Protein AF-0000000066373927 (afdb_homodimer)

Organism: Neisseria gonorrhoeae (strain ATCC 700825 / FA 1090) (NCBI:txid242231)

Structure (mmCIF, N/CA/C/O backbone):
data_AF-0000000066373927-model_v1
#
loop_
_entity.id
_entity.type
_entity.pdbx_description
1 polymer 'HTH-type transcriptional regulator MetR'
#
loop_
_atom_site.group_PDB
_atom_site.id
_atom_site.type_symbol
_atom_site.label_atom_id
_atom_site.label_alt_id
_atom_site.label_comp_id
_atom_site.label_asym_id
_atom_site.label_entity_id
_atom_site.label_seq_id
_atom_site.pdbx_PDB_ins_code
_atom_site.Cartn_x
_atom_site.Cartn_y
_atom_site.Cartn_z
_atom_site.occupancy
_atom_site.B_iso_or_equiv
_atom_site.auth_seq_id
_atom_site.auth_comp_id
_atom_site.auth_asym_id
_atom_site.auth_atom_id
_atom_site.pdbx_PDB_model_num
ATOM 1 N N . MET A 1 1 ? 7.141 51.5 -13.117 1 39.31 1 MET A N 1
ATOM 2 C CA . MET A 1 1 ? 5.871 51.531 -12.391 1 39.31 1 MET A CA 1
ATOM 3 C C . MET A 1 1 ? 5.82 50.469 -11.312 1 39.31 1 MET A C 1
ATOM 5 O O . MET A 1 1 ? 6.207 49.312 -11.547 1 39.31 1 MET A O 1
ATOM 9 N N . ASP A 1 2 ? 5.84 50.781 -10.047 1 54.84 2 ASP A N 1
ATOM 10 C CA . ASP A 1 2 ? 5.945 49.906 -8.883 1 54.84 2 ASP A CA 1
ATOM 11 C C . ASP A 1 2 ? 4.785 48.906 -8.836 1 54.84 2 ASP A C 1
ATOM 13 O O . ASP A 1 2 ? 3.629 49.281 -9.016 1 54.84 2 ASP A O 1
ATOM 17 N N . SER A 1 3 ? 4.973 47.719 -9.078 1 68.75 3 SER A N 1
ATOM 18 C CA . SER A 1 3 ? 3.926 46.688 -9.109 1 68.75 3 SER A CA 1
ATOM 19 C C . SER A 1 3 ? 3.133 46.688 -7.805 1 68.75 3 SER A C 1
ATOM 21 O O . SER A 1 3 ? 3.699 46.875 -6.723 1 68.75 3 SER A O 1
ATOM 23 N N . ILE A 1 4 ? 1.844 46.875 -7.926 1 75.94 4 ILE A N 1
ATOM 24 C CA . ILE A 1 4 ? 0.988 46.844 -6.746 1 75.94 4 ILE A CA 1
ATOM 25 C C . ILE A 1 4 ? 0.891 45.438 -6.207 1 75.94 4 ILE A C 1
ATOM 27 O O . ILE A 1 4 ? 0.445 45.219 -5.078 1 75.94 4 ILE A O 1
ATOM 31 N N . ILE A 1 5 ? 1.482 44.531 -6.973 1 82 5 ILE A N 1
ATOM 32 C CA . ILE A 1 5 ? 1.372 43.156 -6.582 1 82 5 ILE A CA 1
ATOM 33 C C . ILE A 1 5 ? 2.371 42.844 -5.465 1 82 5 ILE A C 1
ATOM 35 O O . ILE A 1 5 ? 3.555 43.156 -5.578 1 82 5 ILE A O 1
ATOM 39 N N . GLU A 1 6 ? 1.857 42.375 -4.379 1 84.88 6 GLU A N 1
ATOM 40 C CA . GLU A 1 6 ? 2.658 41.906 -3.254 1 84.88 6 GLU A CA 1
ATOM 41 C C . GLU A 1 6 ? 2.424 40.406 -2.996 1 84.88 6 GLU A C 1
ATOM 43 O O . GLU A 1 6 ? 1.444 39.844 -3.479 1 84.88 6 GLU A O 1
ATOM 48 N N . LEU A 1 7 ? 3.33 39.812 -2.197 1 86.25 7 LEU A N 1
ATOM 49 C CA . LEU A 1 7 ? 3.217 38.406 -1.886 1 86.25 7 LEU A CA 1
ATOM 50 C C . LEU A 1 7 ? 1.889 38.094 -1.199 1 86.25 7 LEU A C 1
ATOM 52 O O . LEU A 1 7 ? 1.301 37.031 -1.414 1 86.25 7 LEU A O 1
ATOM 56 N N . ARG A 1 8 ? 1.405 39.094 -0.496 1 86.94 8 ARG A N 1
ATOM 57 C CA . ARG A 1 8 ? 0.149 38.906 0.222 1 86.94 8 ARG A CA 1
ATOM 58 C C . ARG A 1 8 ? -1.017 38.75 -0.749 1 86.94 8 ARG A C 1
ATOM 60 O O . ARG A 1 8 ? -1.952 37.969 -0.482 1 86.94 8 ARG A O 1
ATOM 67 N N . HIS A 1 9 ? -0.969 39.375 -1.845 1 88.38 9 HIS A N 1
ATOM 68 C CA . HIS A 1 9 ? -2.006 39.25 -2.863 1 88.38 9 HIS A CA 1
ATOM 69 C C . HIS A 1 9 ? -2 37.844 -3.484 1 88.38 9 HIS A C 1
ATOM 71 O O . HIS A 1 9 ? -3.059 37.25 -3.699 1 88.38 9 HIS A O 1
ATOM 77 N N . LEU A 1 10 ? -0.815 37.406 -3.709 1 86.88 10 LEU A N 1
ATOM 78 C CA . LEU A 1 10 ? -0.658 36.094 -4.301 1 86.88 10 LEU A CA 1
ATOM 79 C C . LEU A 1 10 ? -1.12 35 -3.338 1 86.88 10 LEU A C 1
ATOM 81 O O . LEU A 1 10 ? -1.777 34.031 -3.746 1 86.88 10 LEU A O 1
ATOM 85 N N . LYS A 1 11 ? -0.854 35.156 -2.078 1 88.56 11 LYS A N 1
ATOM 86 C CA . LYS A 1 11 ? -1.326 34.219 -1.05 1 88.56 11 LYS A CA 1
ATOM 87 C C . LYS A 1 11 ? -2.852 34.219 -0.98 1 88.56 11 LYS A C 1
ATOM 89 O O . LYS A 1 11 ? -3.461 33.156 -0.802 1 88.56 11 LYS A O 1
ATOM 94 N N . THR A 1 12 ? -3.396 35.375 -1.181 1 90.19 12 THR A N 1
ATOM 95 C CA . THR A 1 12 ? -4.848 35.531 -1.187 1 90.19 12 THR A CA 1
ATOM 96 C C . THR A 1 12 ? -5.461 34.719 -2.332 1 90.19 12 THR A C 1
ATOM 98 O O . THR A 1 12 ? -6.457 34 -2.143 1 90.19 12 THR A O 1
ATOM 101 N N . LEU A 1 13 ? -4.875 34.781 -3.451 1 91 13 LEU A N 1
ATOM 102 C CA . LEU A 1 13 ? -5.387 34.062 -4.621 1 91 13 LEU A CA 1
ATOM 103 C C . LEU A 1 13 ? -5.293 32.562 -4.426 1 91 13 LEU A C 1
ATOM 105 O O . LEU A 1 13 ? -6.219 31.828 -4.785 1 91 13 LEU A O 1
ATOM 109 N N . LEU A 1 14 ? -4.227 32.125 -3.832 1 88.62 14 LEU A N 1
ATOM 110 C CA . LEU A 1 14 ? -4.086 30.703 -3.551 1 88.62 14 LEU A CA 1
ATOM 111 C C . LEU A 1 14 ? -5.137 30.234 -2.551 1 88.62 14 LEU A C 1
ATOM 113 O O . LEU A 1 14 ? -5.742 29.172 -2.727 1 88.62 14 LEU A O 1
ATOM 117 N N . ALA A 1 15 ? -5.363 31 -1.536 1 87.31 15 ALA A N 1
ATOM 118 C CA . ALA A 1 15 ? -6.371 30.688 -0.527 1 87.31 15 ALA A CA 1
ATOM 119 C C . ALA A 1 15 ? -7.762 30.625 -1.149 1 87.31 15 ALA A C 1
ATOM 121 O O . ALA A 1 15 ? -8.555 29.734 -0.807 1 87.31 15 ALA A O 1
ATOM 122 N N . LEU A 1 16 ? -8.008 31.5 -2.072 1 89.69 16 LEU A N 1
ATOM 123 C CA . LEU A 1 16 ? -9.289 31.5 -2.773 1 89.69 16 LEU A CA 1
ATOM 124 C C . LEU A 1 16 ? -9.453 30.25 -3.631 1 89.69 16 LEU A C 1
ATOM 126 O O . LEU A 1 16 ? -10.531 29.656 -3.672 1 89.69 16 LEU A O 1
ATOM 130 N N . GLU A 1 17 ? -8.391 29.906 -4.195 1 87.62 17 GLU A N 1
ATOM 131 C CA . GLU A 1 17 ? -8.43 28.703 -5.02 1 87.62 17 GLU A CA 1
ATOM 132 C C . GLU A 1 17 ? -8.727 27.469 -4.176 1 87.62 17 GLU A C 1
ATOM 134 O O . GLU A 1 17 ? -9.539 26.625 -4.559 1 87.62 17 GLU A O 1
ATOM 139 N N . GLU A 1 18 ? -8.086 27.453 -3.057 1 82.19 18 GLU A N 1
ATOM 140 C CA . GLU A 1 18 ? -8.148 26.297 -2.178 1 82.19 18 GLU A CA 1
ATOM 141 C C . GLU A 1 18 ? -9.516 26.188 -1.494 1 82.19 18 GLU A C 1
ATOM 143 O O . GLU A 1 18 ? -10.047 25.094 -1.315 1 82.19 18 GLU A O 1
ATOM 148 N N . THR A 1 19 ? -10.047 27.344 -1.124 1 81.25 19 THR A N 1
ATOM 149 C CA . THR A 1 19 ? -11.211 27.344 -0.246 1 81.25 19 THR A CA 1
ATOM 150 C C . THR A 1 19 ? -12.492 27.609 -1.038 1 81.25 19 THR A C 1
ATOM 152 O O . THR A 1 19 ? -13.586 27.234 -0.607 1 81.25 19 THR A O 1
ATOM 155 N N . GLY A 1 20 ? -12.375 28.375 -2.127 1 84.5 20 GLY A N 1
ATOM 156 C CA . GLY A 1 20 ? -13.516 28.719 -2.957 1 84.5 20 GLY A CA 1
ATOM 157 C C . GLY A 1 20 ? -14.406 29.766 -2.34 1 84.5 20 GLY A C 1
ATOM 158 O O . GLY A 1 20 ? -15.531 30 -2.801 1 84.5 20 GLY A O 1
ATOM 159 N N . SER A 1 21 ? -13.93 30.312 -1.194 1 87.31 21 SER A N 1
ATOM 160 C CA . SER A 1 21 ? -14.734 31.297 -0.476 1 87.31 21 SER A CA 1
ATOM 161 C C . SER A 1 21 ? -13.859 32.406 0.112 1 87.31 21 SER A C 1
ATOM 163 O O . SER A 1 21 ? -12.773 32.125 0.629 1 87.31 21 SER A O 1
ATOM 165 N N . VAL A 1 22 ? -14.43 33.656 -0.061 1 88.88 22 VAL A N 1
ATOM 166 C CA . VAL A 1 22 ? -13.68 34.812 0.443 1 88.88 22 VAL A CA 1
ATOM 167 C C . VAL A 1 22 ? -13.57 34.719 1.964 1 88.88 22 VAL A C 1
ATOM 169 O O . VAL A 1 22 ? -12.508 35 2.529 1 88.88 22 VAL A O 1
ATOM 172 N N . SER A 1 23 ? -14.656 34.281 2.592 1 88.75 23 SER A N 1
ATOM 173 C CA . SER A 1 23 ? -14.664 34.156 4.047 1 88.75 23 SER A CA 1
ATOM 174 C C . SER A 1 23 ? -13.664 33.125 4.531 1 88.75 23 SER A C 1
ATOM 176 O O . SER A 1 23 ? -12.891 33.375 5.457 1 88.75 23 SER A O 1
ATOM 178 N N . LEU A 1 24 ? -13.625 32.094 3.852 1 85.25 24 LEU A N 1
ATOM 179 C CA . LEU A 1 24 ? -12.719 31.016 4.238 1 85.25 24 LEU A CA 1
ATOM 180 C C . LEU A 1 24 ? -11.281 31.359 3.877 1 85.25 24 LEU A C 1
ATOM 182 O O . LEU A 1 24 ? -10.352 31.031 4.625 1 85.25 24 LEU A O 1
ATOM 186 N N . ALA A 1 25 ? -11.156 32.031 2.77 1 89.31 25 ALA A N 1
ATOM 187 C CA . ALA A 1 25 ? -9.82 32.469 2.365 1 89.31 25 ALA A CA 1
ATOM 188 C C . ALA A 1 25 ? -9.25 33.469 3.375 1 89.31 25 ALA A C 1
ATOM 190 O O . ALA A 1 25 ? -8.062 33.406 3.701 1 89.31 25 ALA A O 1
ATOM 191 N N . ALA A 1 26 ? -10.062 34.344 3.889 1 90.44 26 ALA A N 1
ATOM 192 C CA . ALA A 1 26 ? -9.625 35.312 4.879 1 90.44 26 ALA A CA 1
ATOM 193 C C . ALA A 1 26 ? -9.086 34.625 6.129 1 90.44 26 ALA A C 1
ATOM 195 O O . ALA A 1 26 ? -8.016 35 6.625 1 90.44 26 ALA A O 1
ATOM 196 N N . LYS A 1 27 ? -9.781 33.625 6.551 1 81.94 27 LYS A N 1
ATOM 197 C CA . LYS A 1 27 ? -9.336 32.844 7.711 1 81.94 27 LYS A CA 1
ATOM 198 C C . LYS A 1 27 ? -7.996 32.156 7.445 1 81.94 27 LYS A C 1
ATOM 200 O O . LYS A 1 27 ? -7.121 32.156 8.312 1 81.94 27 LYS A O 1
ATOM 205 N N . ARG A 1 28 ? -7.84 31.781 6.238 1 80 28 ARG A N 1
ATOM 206 C CA . ARG A 1 28 ? -6.637 31.047 5.852 1 80 28 ARG A CA 1
ATOM 207 C C . ARG A 1 28 ? -5.41 31.953 5.875 1 80 28 ARG A C 1
ATOM 209 O O . ARG A 1 28 ? -4.309 31.5 6.191 1 80 28 ARG A O 1
ATOM 216 N N . VAL A 1 29 ? -5.656 33.188 5.504 1 83.12 29 VAL A N 1
ATOM 217 C CA . VAL A 1 29 ? -4.523 34.094 5.426 1 83.12 29 VAL A CA 1
ATOM 218 C C . VAL A 1 29 ? -4.5 35 6.652 1 83.12 29 VAL A C 1
ATOM 220 O O . VAL A 1 29 ? -3.842 36.031 6.652 1 83.12 29 VAL A O 1
ATOM 223 N N . PHE A 1 30 ? -5.32 34.625 7.68 1 81.12 30 PHE A N 1
ATOM 224 C CA . PHE A 1 30 ? -5.344 35.25 8.992 1 81.12 30 PHE A CA 1
ATOM 225 C C . PHE A 1 30 ? -5.719 36.719 8.883 1 81.12 30 PHE A C 1
ATOM 227 O O . PHE A 1 30 ? -5.062 37.594 9.477 1 81.12 30 PHE A O 1
ATOM 234 N N . LEU A 1 31 ? -6.758 36.969 8.094 1 84.5 31 LEU A N 1
ATOM 235 C CA . LEU A 1 31 ? -7.34 38.312 7.938 1 84.5 31 LEU A CA 1
ATOM 236 C C . LEU A 1 31 ? -8.844 38.281 8.203 1 84.5 31 LEU A C 1
ATOM 238 O O . LEU A 1 31 ? -9.453 37.219 8.227 1 84.5 31 LEU A O 1
ATOM 242 N N . THR A 1 32 ? -9.359 39.344 8.594 1 87.12 32 THR A N 1
ATOM 243 C CA . THR A 1 32 ? -10.812 39.469 8.578 1 87.12 32 THR A CA 1
ATOM 244 C C . THR A 1 32 ? -11.352 39.469 7.152 1 87.12 32 THR A C 1
ATOM 246 O O . THR A 1 32 ? -10.633 39.781 6.207 1 87.12 32 THR A O 1
ATOM 249 N N . GLN A 1 33 ? -12.539 38.969 7.07 1 91.12 33 GLN A N 1
ATOM 250 C CA . GLN A 1 33 ? -13.164 38.938 5.754 1 91.12 33 GLN A CA 1
ATOM 251 C C . GLN A 1 33 ? -13.188 40.344 5.117 1 91.12 33 GLN A C 1
ATOM 253 O O . GLN A 1 33 ? -12.969 40.469 3.912 1 91.12 33 GLN A O 1
ATOM 258 N N . SER A 1 34 ? -13.375 41.375 5.969 1 92.25 34 SER A N 1
ATOM 259 C CA . SER A 1 34 ? -13.414 42.75 5.465 1 92.25 34 SER A CA 1
ATOM 260 C C . SER A 1 34 ? -12.055 43.156 4.91 1 92.25 34 SER A C 1
ATOM 262 O O . SER A 1 34 ? -11.977 43.781 3.852 1 92.25 34 SER A O 1
ATOM 264 N N . ALA A 1 35 ? -11.016 42.781 5.582 1 90.38 35 ALA A N 1
ATOM 265 C CA . ALA A 1 35 ? -9.656 43.156 5.176 1 90.38 35 ALA A CA 1
ATOM 266 C C . ALA A 1 35 ? -9.289 42.469 3.861 1 90.38 35 ALA A C 1
ATOM 268 O O . ALA A 1 35 ? -8.703 43.094 2.973 1 90.38 35 ALA A O 1
ATOM 269 N N . LEU A 1 36 ? -9.672 41.219 3.729 1 93.56 36 LEU A N 1
ATOM 270 C CA . LEU A 1 36 ? -9.352 40.5 2.51 1 93.56 36 LEU A CA 1
ATOM 271 C C . LEU A 1 36 ? -10.148 41.031 1.325 1 93.56 36 LEU A C 1
ATOM 273 O O . LEU A 1 36 ? -9.609 41.156 0.224 1 93.56 36 LEU A O 1
ATOM 277 N N . SER A 1 37 ? -11.406 41.312 1.558 1 93.19 37 SER A N 1
ATOM 278 C CA . SER A 1 37 ? -12.258 41.875 0.513 1 93.19 37 SER A CA 1
ATOM 279 C C . SER A 1 37 ? -11.703 43.219 0.01 1 93.19 37 SER A C 1
ATOM 281 O O . SER A 1 37 ? -11.727 43.5 -1.193 1 93.19 37 SER A O 1
ATOM 283 N N . HIS A 1 38 ? -11.219 43.969 0.972 1 91.81 38 HIS A N 1
ATOM 284 C CA . HIS A 1 38 ? -10.625 45.25 0.612 1 91.81 38 HIS A CA 1
ATOM 285 C C . HIS A 1 38 ? -9.391 45.062 -0.264 1 91.81 38 HIS A C 1
ATOM 287 O O . HIS A 1 38 ? -9.211 45.781 -1.257 1 91.81 38 HIS A O 1
ATOM 293 N N . GLN A 1 39 ? -8.586 44.125 0.113 1 90.5 39 GLN A N 1
ATOM 294 C CA . GLN A 1 39 ? -7.383 43.812 -0.652 1 90.5 39 GLN A CA 1
ATOM 295 C C . GLN A 1 39 ? -7.734 43.375 -2.074 1 90.5 39 GLN A C 1
ATOM 297 O O . GLN A 1 39 ? -7.09 43.812 -3.033 1 90.5 39 GLN A O 1
ATOM 302 N N . ILE A 1 40 ? -8.727 42.594 -2.197 1 93.25 40 ILE A N 1
ATOM 303 C CA . ILE A 1 40 ? -9.18 42.094 -3.49 1 93.25 40 ILE A CA 1
ATOM 304 C C . ILE A 1 40 ? -9.695 43.25 -4.336 1 93.25 40 ILE A C 1
ATOM 306 O O . ILE A 1 40 ? -9.344 43.375 -5.512 1 93.25 40 ILE A O 1
ATOM 310 N N . ARG A 1 41 ? -10.438 44.062 -3.699 1 92.38 41 ARG A N 1
ATOM 311 C CA . ARG A 1 41 ? -11.016 45.219 -4.395 1 92.38 41 ARG A CA 1
ATOM 312 C C . ARG A 1 41 ? -9.922 46.156 -4.906 1 92.38 41 ARG A C 1
ATOM 314 O O . ARG A 1 41 ? -10.031 46.719 -6.004 1 92.38 41 ARG A O 1
ATOM 321 N N . MET A 1 42 ? -8.969 46.344 -4.109 1 88.88 42 MET A N 1
ATOM 322 C CA . MET A 1 42 ? -7.852 47.188 -4.5 1 88.88 42 MET A CA 1
ATOM 323 C C . MET A 1 42 ? -7.18 46.656 -5.762 1 88.88 42 MET A C 1
ATOM 325 O O . MET A 1 42 ? -6.883 47.438 -6.68 1 88.88 42 MET A O 1
ATOM 329 N N . LEU A 1 43 ? -6.984 45.375 -5.832 1 89.12 43 LEU A N 1
ATOM 330 C CA . LEU A 1 43 ? -6.371 44.75 -6.992 1 89.12 43 LEU A CA 1
ATOM 331 C C . LEU A 1 43 ? -7.281 44.844 -8.211 1 89.12 43 LEU A C 1
ATOM 333 O O . LEU A 1 43 ? -6.82 45.125 -9.32 1 89.12 43 LEU A O 1
ATOM 337 N N . GLU A 1 44 ? -8.531 44.594 -7.969 1 92.44 44 GLU A N 1
ATOM 338 C CA . GLU A 1 44 ? -9.508 44.625 -9.047 1 92.44 44 GLU A CA 1
ATOM 339 C C . GLU A 1 44 ? -9.633 46.031 -9.625 1 92.44 44 GLU A C 1
ATOM 341 O O . GLU A 1 44 ? -9.742 46.219 -10.844 1 92.44 44 GLU A O 1
ATOM 346 N N . ASN A 1 45 ? -9.594 47 -8.695 1 90.69 45 ASN A N 1
ATOM 347 C CA . ASN A 1 45 ? -9.648 48.406 -9.133 1 90.69 45 ASN A CA 1
ATOM 348 C C . ASN A 1 45 ? -8.422 48.781 -9.961 1 90.69 45 ASN A C 1
ATOM 350 O O . ASN A 1 45 ? -8.531 49.5 -10.953 1 90.69 45 ASN A O 1
ATOM 354 N N . HIS A 1 46 ? -7.359 48.25 -9.57 1 87.12 46 HIS A N 1
ATOM 355 C CA . HIS A 1 46 ? -6.117 48.531 -10.266 1 87.12 46 HIS A CA 1
ATOM 356 C C . HIS A 1 46 ? -6.129 47.969 -11.68 1 87.12 46 HIS A C 1
ATOM 358 O O . HIS A 1 46 ? -5.719 48.625 -12.633 1 87.12 46 HIS A O 1
ATOM 364 N N . TYR A 1 47 ? -6.633 46.812 -11.844 1 88.25 47 TYR A N 1
ATOM 365 C CA . TYR A 1 47 ? -6.613 46.125 -13.133 1 88.25 47 TYR A CA 1
ATOM 366 C C . TYR A 1 47 ? -7.902 46.375 -13.906 1 88.25 47 TYR A C 1
ATOM 368 O O . TYR A 1 47 ? -8.008 46 -15.078 1 88.25 47 TYR A O 1
ATOM 376 N N . GLY A 1 48 ? -8.859 46.906 -13.188 1 90 48 GLY A N 1
ATOM 377 C CA . GLY A 1 48 ? -10.094 47.312 -13.828 1 90 48 GLY A CA 1
ATOM 378 C C . GLY A 1 48 ? -11.039 46.156 -14.102 1 90 48 GLY A C 1
ATOM 379 O O . GLY A 1 48 ? -11.953 46.25 -14.914 1 90 48 GLY A O 1
ATOM 380 N N . THR A 1 49 ? -10.727 45.031 -13.57 1 91.25 49 THR A N 1
ATOM 381 C CA . THR A 1 49 ? -11.547 43.844 -13.781 1 91.25 49 THR A CA 1
ATOM 382 C C . THR A 1 49 ? -11.586 43 -12.516 1 91.25 49 THR A C 1
ATOM 384 O O . THR A 1 49 ? -10.625 42.969 -11.742 1 91.25 49 THR A O 1
ATOM 387 N N . PRO A 1 50 ? -12.695 42.312 -12.305 1 92.88 50 PRO A N 1
ATOM 388 C CA . PRO A 1 50 ? -12.734 41.375 -11.188 1 92.88 50 PRO A CA 1
ATOM 389 C C . PRO A 1 50 ? -11.727 40.25 -11.344 1 92.88 50 PRO A C 1
ATOM 391 O O . PRO A 1 50 ? -11.375 39.875 -12.477 1 9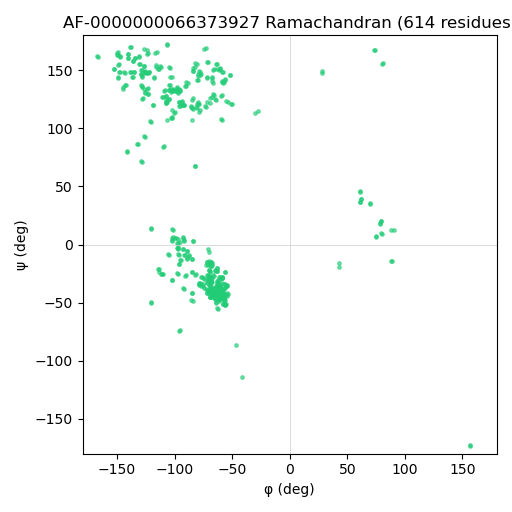2.88 50 PRO A O 1
ATOM 394 N N . LEU A 1 51 ? -11.273 39.75 -10.18 1 93.56 51 LEU A N 1
ATOM 395 C CA . LEU A 1 51 ? -10.297 38.656 -10.203 1 93.56 51 LEU A CA 1
ATOM 396 C C . LEU A 1 51 ? -11 37.312 -10.328 1 93.56 51 LEU A C 1
ATOM 398 O O . LEU A 1 51 ? -10.383 36.312 -10.734 1 93.56 51 LEU A O 1
ATOM 402 N N . PHE A 1 52 ? -12.266 37.281 -9.914 1 93.62 52 PHE A N 1
ATOM 403 C CA . PHE A 1 52 ? -13.078 36.062 -10.008 1 93.62 52 PHE A CA 1
ATOM 404 C C . PHE A 1 52 ? -14.547 36.406 -10.211 1 93.62 52 PHE A C 1
ATOM 406 O O . PHE A 1 52 ? -14.969 37.531 -9.953 1 93.62 52 PHE A O 1
ATOM 413 N N . GLU A 1 53 ? -15.297 35.469 -10.836 1 89.88 53 GLU A N 1
ATOM 414 C CA . GLU A 1 53 ? -16.719 35.656 -11.078 1 89.88 53 GLU A CA 1
ATOM 415 C C . GLU A 1 53 ? -17.5 35.656 -9.766 1 89.88 53 GLU A C 1
ATOM 417 O O . GLU A 1 53 ? -17.453 34.688 -9.008 1 89.88 53 GLU A O 1
ATOM 422 N N . ARG A 1 54 ? -18.234 36.719 -9.68 1 78.06 54 ARG A N 1
ATOM 423 C CA . ARG A 1 54 ? -19.047 36.875 -8.477 1 78.06 54 ARG A CA 1
ATOM 424 C C . ARG A 1 54 ? -20.203 35.906 -8.469 1 78.06 54 ARG A C 1
ATOM 426 O O . ARG A 1 54 ? -20.75 35.562 -9.523 1 78.06 54 ARG A O 1
ATOM 433 N N . LYS A 1 55 ? -20.469 34.969 -7.488 1 76.94 55 LYS A N 1
ATOM 434 C CA . LYS A 1 55 ? -21.578 34.031 -7.27 1 76.94 55 LYS A CA 1
ATOM 435 C C . LYS A 1 55 ? -21.344 32.719 -7.977 1 76.94 55 LYS A C 1
ATOM 437 O O . LYS A 1 55 ? -22.297 32.031 -8.344 1 76.94 55 LYS A O 1
ATOM 442 N N . SER A 1 56 ? -20.156 32.594 -8.391 1 75.38 56 SER A N 1
ATOM 443 C CA . SER A 1 56 ? -19.891 31.281 -9.008 1 75.38 56 SER A CA 1
ATOM 444 C C . SER A 1 56 ? -19.547 30.234 -7.961 1 75.38 56 SER A C 1
ATOM 446 O O . SER A 1 56 ? -18.828 30.516 -6.996 1 75.38 56 SER A O 1
ATOM 448 N N . THR A 1 57 ? -20.266 29.125 -7.973 1 75.25 57 THR A N 1
ATOM 449 C CA . THR A 1 57 ? -19.938 27.953 -7.172 1 75.25 57 THR A CA 1
ATOM 450 C C . THR A 1 57 ? -19.719 26.734 -8.062 1 75.25 57 THR A C 1
ATOM 452 O O . THR A 1 57 ? -20.641 26.281 -8.75 1 75.25 57 THR A O 1
ATOM 455 N N . PRO A 1 58 ? -18.422 26.344 -8.211 1 77.31 58 PRO A N 1
ATOM 456 C CA . PRO A 1 58 ? -17.203 26.734 -7.496 1 77.31 58 PRO A CA 1
ATOM 457 C C . PRO A 1 58 ? -16.641 28.062 -7.98 1 77.31 58 PRO A C 1
ATOM 459 O O . PRO A 1 58 ? -16.984 28.516 -9.078 1 77.31 58 PRO A O 1
ATOM 462 N N . LEU A 1 59 ? -15.875 28.75 -7.086 1 86.06 59 LEU A N 1
ATOM 463 C CA . LEU A 1 59 ? -15.234 30.016 -7.418 1 86.06 59 LEU A CA 1
ATOM 464 C C . LEU A 1 59 ? -14.453 29.906 -8.719 1 86.06 59 LEU A C 1
ATOM 466 O O . LEU A 1 59 ? -13.672 28.969 -8.898 1 86.06 59 LEU A O 1
ATOM 470 N N . ARG A 1 60 ? -14.781 30.719 -9.742 1 90.19 60 ARG A N 1
ATOM 471 C CA . ARG A 1 60 ? -14.094 30.734 -11.031 1 90.19 60 ARG A CA 1
ATOM 472 C C . ARG A 1 60 ? -13.297 32.031 -11.203 1 90.19 60 ARG A C 1
ATOM 474 O O . ARG A 1 60 ? -13.844 33.125 -11.062 1 90.19 60 ARG A O 1
ATOM 481 N N . PHE A 1 61 ? -12.133 31.891 -11.492 1 92.81 61 PHE A N 1
ATOM 482 C CA . PHE A 1 61 ? -11.266 33.062 -11.688 1 92.81 61 PHE A CA 1
ATOM 483 C C . PHE A 1 61 ? -11.477 33.656 -13.07 1 92.81 61 PHE A C 1
ATOM 485 O O . PHE A 1 61 ? -11.766 32.938 -14.031 1 92.81 61 PHE A O 1
ATOM 492 N N . THR A 1 62 ? -11.367 34.969 -13.25 1 92.25 62 THR A N 1
ATOM 493 C CA . THR A 1 62 ? -11.305 35.656 -14.531 1 92.25 62 THR A CA 1
ATOM 494 C C . THR A 1 62 ? -9.945 35.469 -15.188 1 92.25 62 THR A C 1
ATOM 496 O O . THR A 1 62 ? -9.016 34.938 -14.555 1 92.25 62 THR A O 1
ATOM 499 N N . PRO A 1 63 ? -9.789 35.812 -16.406 1 89.88 63 PRO A N 1
ATOM 500 C CA . PRO A 1 63 ? -8.484 35.688 -17.062 1 89.88 63 PRO A CA 1
ATOM 501 C C . PRO A 1 63 ? -7.363 36.375 -16.297 1 89.88 63 PRO A C 1
ATOM 503 O O . PRO A 1 63 ? -6.262 35.844 -16.188 1 89.88 63 PRO A O 1
ATOM 506 N N . VAL A 1 64 ? -7.711 37.531 -15.836 1 89.69 64 VAL A N 1
ATOM 507 C CA . VAL A 1 64 ? -6.734 38.281 -15.047 1 89.69 64 VAL A CA 1
ATOM 508 C C . VAL A 1 64 ? -6.449 37.531 -13.742 1 89.69 64 VAL A C 1
ATOM 510 O O . VAL A 1 64 ? -5.293 37.438 -13.328 1 89.69 64 VAL A O 1
ATOM 513 N N . GLY A 1 65 ? -7.531 37.031 -13.086 1 92.75 65 GLY A N 1
ATOM 514 C CA . GLY A 1 65 ? -7.363 36.219 -11.891 1 92.75 65 GLY A CA 1
ATOM 515 C C . GLY A 1 65 ? -6.52 34.969 -12.125 1 92.75 65 GLY A C 1
ATOM 516 O O . GLY A 1 65 ? -5.645 34.656 -11.312 1 92.75 65 GLY A O 1
ATOM 517 N N . GLU A 1 66 ? -6.719 34.375 -13.219 1 93.25 66 GLU A N 1
ATOM 518 C CA . GLU A 1 66 ? -5.984 33.156 -13.578 1 93.25 66 GLU A CA 1
ATOM 519 C C . GLU A 1 66 ? -4.504 33.469 -13.797 1 93.25 66 GLU A C 1
ATOM 521 O O . GLU A 1 66 ? -3.641 32.688 -13.414 1 93.25 66 GLU A O 1
ATOM 526 N N . ARG A 1 67 ? -4.234 34.531 -14.438 1 91.5 67 ARG A N 1
ATOM 527 C CA . ARG A 1 67 ? -2.844 34.906 -14.688 1 91.5 67 ARG A CA 1
ATOM 528 C C . ARG A 1 67 ? -2.111 35.188 -13.383 1 91.5 67 ARG A C 1
ATOM 530 O O . ARG A 1 67 ? -0.951 34.781 -13.219 1 91.5 67 ARG A O 1
ATOM 537 N N . LEU A 1 68 ? -2.803 35.844 -12.477 1 90.19 68 LEU A N 1
ATOM 538 C CA . LEU A 1 68 ? -2.215 36.125 -11.172 1 90.19 68 LEU A CA 1
ATOM 539 C C . LEU A 1 68 ? -2.059 34.844 -10.359 1 90.19 68 LEU A C 1
ATOM 541 O O . LEU A 1 68 ? -1.075 34.688 -9.641 1 90.19 68 LEU A O 1
ATOM 545 N N . LEU A 1 69 ? -3.062 34 -10.5 1 91.94 69 LEU A N 1
ATOM 546 C CA . LEU A 1 69 ? -3 32.719 -9.828 1 91.94 69 LEU A CA 1
ATOM 547 C C . LEU A 1 69 ? -1.809 31.891 -10.328 1 91.94 69 LEU A C 1
ATOM 549 O O . LEU A 1 69 ? -1.096 31.281 -9.531 1 91.94 69 LEU A O 1
ATOM 553 N N . ARG A 1 70 ? -1.546 31.938 -11.594 1 88.31 70 ARG A N 1
ATOM 554 C CA . ARG A 1 70 ? -0.377 31.266 -12.156 1 88.31 70 ARG A CA 1
ATOM 555 C C . ARG A 1 70 ? 0.912 31.844 -11.57 1 88.31 70 ARG A C 1
ATOM 557 O O . ARG A 1 70 ? 1.832 31.094 -11.242 1 88.31 70 ARG A O 1
ATOM 564 N N . LEU A 1 71 ? 0.903 33.125 -11.477 1 86.06 71 LEU A N 1
ATOM 565 C CA . LEU A 1 71 ? 2.049 33.781 -10.859 1 86.06 71 LEU A CA 1
ATOM 566 C C . LEU A 1 71 ? 2.225 33.312 -9.414 1 86.06 71 LEU A C 1
ATOM 568 O O . LEU A 1 71 ? 3.348 33.062 -8.969 1 86.06 71 LEU A O 1
ATOM 572 N N . ALA A 1 72 ? 1.148 33.219 -8.711 1 88 72 ALA A N 1
ATOM 573 C CA . ALA A 1 72 ? 1.173 32.781 -7.324 1 88 72 ALA A CA 1
ATOM 574 C C . ALA A 1 72 ? 1.766 31.359 -7.215 1 88 72 ALA A C 1
ATOM 576 O O . ALA A 1 72 ? 2.639 31.125 -6.379 1 88 72 ALA A O 1
ATOM 577 N N . HIS A 1 73 ? 1.353 30.562 -8.094 1 84.06 73 HIS A N 1
ATOM 578 C CA . HIS A 1 73 ? 1.826 29.188 -8.102 1 84.06 73 HIS A CA 1
ATOM 579 C C . HIS A 1 73 ? 3.318 29.125 -8.406 1 84.06 73 HIS A C 1
ATOM 581 O O . HIS A 1 73 ? 4.016 28.234 -7.922 1 84.06 73 HIS A O 1
ATOM 587 N N . GLU A 1 74 ? 3.787 30.109 -9.117 1 80.81 74 GLU A N 1
ATOM 588 C CA . GLU A 1 74 ? 5.195 30.141 -9.508 1 80.81 74 GLU A CA 1
ATOM 589 C C . GLU A 1 74 ? 6.055 30.75 -8.406 1 80.81 74 GLU A C 1
ATOM 591 O O . GLU A 1 74 ? 7.137 30.25 -8.102 1 80.81 74 GLU A O 1
ATOM 596 N N . LEU A 1 75 ? 5.566 31.797 -7.801 1 79.5 75 LEU A N 1
ATOM 597 C CA . LEU A 1 75 ? 6.426 32.594 -6.953 1 79.5 75 LEU A CA 1
ATOM 598 C C . LEU A 1 75 ? 6.371 32.125 -5.504 1 79.5 75 LEU A C 1
ATOM 600 O O . LEU A 1 75 ? 7.383 32.156 -4.801 1 79.5 75 LEU A O 1
ATOM 604 N N . ILE A 1 76 ? 5.219 31.75 -5.074 1 81.12 76 ILE A N 1
ATOM 605 C CA . ILE A 1 76 ? 5.039 31.469 -3.652 1 81.12 76 ILE A CA 1
ATOM 606 C C . ILE A 1 76 ? 5.918 30.281 -3.25 1 81.12 76 ILE A C 1
ATOM 608 O O . ILE A 1 76 ? 6.609 30.344 -2.23 1 81.12 76 ILE A O 1
ATOM 612 N N . PRO A 1 77 ? 6 29.281 -4.098 1 72.31 77 PRO A N 1
ATOM 613 C CA . PRO A 1 77 ? 6.91 28.188 -3.746 1 72.31 77 PRO A CA 1
ATOM 614 C C . PRO A 1 77 ? 8.367 28.641 -3.68 1 72.31 77 PRO A C 1
ATOM 616 O O . PRO A 1 77 ? 9.125 28.156 -2.83 1 72.31 77 PRO A O 1
ATOM 619 N N . GLN A 1 78 ? 8.711 29.609 -4.504 1 75.25 78 GLN A N 1
ATOM 620 C CA . GLN A 1 78 ? 10.078 30.109 -4.5 1 75.25 78 GLN A CA 1
ATOM 621 C C . GLN A 1 78 ? 10.391 30.859 -3.209 1 75.25 78 GLN A C 1
ATOM 623 O O . GLN A 1 78 ? 11.484 30.734 -2.654 1 75.25 78 GLN A O 1
ATOM 628 N N . VAL A 1 79 ? 9.469 31.625 -2.838 1 73.38 79 VAL A N 1
ATOM 629 C CA . VAL A 1 79 ? 9.609 32.344 -1.579 1 73.38 79 VAL A CA 1
ATOM 630 C C . VAL A 1 79 ? 9.75 31.359 -0.425 1 73.38 79 VAL A C 1
ATOM 632 O O . VAL A 1 79 ? 10.609 31.516 0.442 1 73.38 79 VAL A O 1
ATOM 635 N N . ALA A 1 80 ? 8.93 30.406 -0.424 1 70.06 80 ALA A N 1
ATOM 636 C CA . ALA A 1 80 ? 8.977 29.375 0.613 1 70.06 80 ALA A CA 1
ATOM 637 C C . ALA A 1 80 ? 10.344 28.688 0.643 1 70.06 80 ALA A C 1
ATOM 639 O O . ALA A 1 80 ? 10.898 28.453 1.717 1 70.06 80 ALA A O 1
ATOM 640 N N . VAL A 1 81 ? 10.852 28.484 -0.5 1 68.75 81 VAL A N 1
ATOM 641 C CA . VAL A 1 81 ? 12.164 27.844 -0.614 1 68.75 81 VAL A CA 1
ATOM 642 C C . VAL A 1 81 ? 13.234 28.766 -0.01 1 68.75 81 VAL A C 1
ATOM 644 O O . VAL A 1 81 ? 14.086 28.312 0.756 1 68.75 81 VAL A O 1
ATOM 647 N N . ALA A 1 82 ? 13.133 30.016 -0.385 1 69.44 82 ALA A N 1
ATOM 648 C CA . ALA A 1 82 ? 14.102 30.984 0.127 1 69.44 82 ALA A CA 1
ATOM 649 C C . ALA A 1 82 ? 14.031 31.094 1.648 1 69.44 82 ALA A C 1
ATOM 651 O O . ALA A 1 82 ? 15.055 31.125 2.326 1 69.44 82 ALA A O 1
ATOM 652 N N . GLU A 1 83 ? 12.867 31.125 2.123 1 68.38 83 GLU A N 1
ATOM 653 C CA . GLU A 1 83 ? 12.672 31.219 3.566 1 68.38 83 GLU A CA 1
ATOM 654 C C . GLU A 1 83 ? 13.219 29.969 4.27 1 68.38 83 GLU A C 1
ATOM 656 O O . GLU A 1 83 ? 13.828 30.078 5.336 1 68.38 83 GLU A O 1
ATOM 661 N N . ARG A 1 84 ? 13.023 28.922 3.703 1 66.31 84 ARG A N 1
ATOM 662 C CA . ARG A 1 84 ? 13.555 27.672 4.234 1 66.31 84 ARG A CA 1
ATOM 663 C C . ARG A 1 84 ? 15.078 27.688 4.238 1 66.31 84 ARG A C 1
ATOM 665 O O . ARG A 1 84 ? 15.711 27.266 5.207 1 66.31 84 ARG A O 1
ATOM 672 N N . ASP A 1 85 ? 15.531 28.141 3.164 1 66.31 85 ASP A N 1
ATOM 673 C CA . ASP A 1 85 ? 16.984 28.266 3.064 1 66.31 85 ASP A CA 1
ATOM 674 C C . ASP A 1 85 ? 17.547 29.156 4.168 1 66.31 85 ASP A C 1
ATOM 676 O O . ASP A 1 85 ? 18.547 28.812 4.805 1 66.31 85 ASP A O 1
ATOM 680 N N . LEU A 1 86 ? 16.875 30.219 4.297 1 64.31 86 LEU A N 1
ATOM 681 C CA . LEU A 1 86 ? 17.312 31.172 5.324 1 64.31 86 LEU A CA 1
ATOM 682 C C . LEU A 1 86 ? 17.203 30.547 6.711 1 64.31 86 LEU A C 1
ATOM 684 O O . LEU A 1 86 ? 18.094 30.734 7.547 1 64.31 86 LEU A O 1
ATOM 688 N N . ALA A 1 87 ? 16.156 29.922 6.988 1 65.12 87 ALA A N 1
ATOM 689 C CA . ALA A 1 87 ? 15.977 29.219 8.258 1 65.12 87 ALA A CA 1
ATOM 690 C C . ALA A 1 87 ? 17.062 28.188 8.477 1 65.12 87 ALA A C 1
ATOM 692 O O . ALA A 1 87 ? 17.594 28.062 9.586 1 65.12 87 ALA A O 1
ATOM 693 N N . ARG A 1 88 ? 17.281 27.484 7.465 1 65.06 88 ARG A N 1
ATOM 694 C CA . ARG A 1 88 ? 18.344 26.484 7.508 1 65.06 88 ARG A CA 1
ATOM 695 C C . ARG A 1 88 ? 19.688 27.109 7.883 1 65.06 88 ARG A C 1
ATOM 697 O O . ARG A 1 88 ? 20.422 26.578 8.703 1 65.06 88 ARG A O 1
ATOM 704 N N . ILE A 1 89 ? 19.938 28.109 7.125 1 60.44 89 ILE A N 1
ATOM 705 C CA . ILE A 1 89 ? 21.188 28.828 7.336 1 60.44 89 ILE A CA 1
ATOM 706 C C . ILE A 1 89 ? 21.266 29.328 8.773 1 60.44 89 ILE A C 1
ATOM 708 O O . ILE A 1 89 ? 22.312 29.219 9.422 1 60.44 89 ILE A O 1
ATOM 712 N N . THR A 1 90 ? 20.203 29.922 9.141 1 60.34 90 THR A N 1
ATOM 713 C CA . THR A 1 90 ? 20.188 30.562 10.461 1 60.34 90 THR A CA 1
ATOM 714 C C . THR A 1 90 ? 20.141 29.5 11.562 1 60.34 90 THR A C 1
ATOM 716 O O . THR A 1 90 ? 20.734 29.688 12.625 1 60.34 90 THR A O 1
ATOM 719 N N . GLU A 1 91 ? 19.359 28.578 11.289 1 60.5 91 GLU A N 1
ATOM 720 C CA . GLU A 1 91 ? 19.156 27.594 12.336 1 60.5 91 GLU A CA 1
ATOM 721 C C . GLU A 1 91 ? 20.25 26.531 12.312 1 60.5 91 GLU A C 1
ATOM 723 O O . GLU A 1 91 ? 20.469 25.828 13.297 1 60.5 91 GLU A O 1
ATOM 728 N N . GLY A 1 92 ? 21.234 26.828 11.297 1 53.84 92 GLY A N 1
ATOM 729 C CA . GLY A 1 92 ? 22.438 26 11.234 1 53.84 92 GLY A CA 1
ATOM 730 C C . GLY A 1 92 ? 22.141 24.516 11.414 1 53.84 92 GLY A C 1
ATOM 731 O O . GLY A 1 92 ? 23.062 23.734 11.695 1 53.84 92 GLY A O 1
ATOM 732 N N . GLU A 1 93 ? 20.891 24.156 11.945 1 57.03 93 GLU A N 1
ATOM 733 C CA . GLU A 1 93 ? 20.812 23.109 12.969 1 57.03 93 GLU A CA 1
ATOM 734 C C . GLU A 1 93 ? 20.344 21.781 12.367 1 57.03 93 GLU A C 1
ATOM 736 O O . GLU A 1 93 ? 19.375 21.766 11.602 1 57.03 93 GLU A O 1
ATOM 741 N N . ALA A 1 94 ? 21.188 20.938 12.312 1 68.06 94 ALA A N 1
ATOM 742 C CA . ALA A 1 94 ? 20.891 19.516 12.398 1 68.06 94 ALA A CA 1
ATOM 743 C C . ALA A 1 94 ? 19.609 19.281 13.203 1 68.06 94 ALA A C 1
ATOM 745 O O . ALA A 1 94 ? 19.359 19.969 14.195 1 68.06 94 ALA A O 1
ATOM 746 N N . GLY A 1 95 ? 18.578 18.766 12.586 1 84.88 95 GLY A N 1
ATOM 747 C CA . GLY A 1 95 ? 17.344 18.438 13.281 1 84.88 95 GLY A CA 1
ATOM 748 C C . GLY A 1 95 ? 16.906 17.016 13.062 1 84.88 95 GLY A C 1
ATOM 749 O O . GLY A 1 95 ? 17.609 16.219 12.445 1 84.88 95 GLY A O 1
ATOM 750 N N . GLU A 1 96 ? 15.914 16.672 13.914 1 89.06 96 GLU A N 1
ATOM 751 C CA . GLU A 1 96 ? 15.281 15.352 13.797 1 89.06 96 GLU A CA 1
ATOM 752 C C . GLU A 1 96 ? 13.766 15.484 13.719 1 89.06 96 GLU A C 1
ATOM 754 O O . GLU A 1 96 ? 13.164 16.297 14.414 1 89.06 96 GLU A O 1
ATOM 759 N N . LEU A 1 97 ? 13.25 14.742 12.812 1 94 97 LEU A N 1
ATOM 760 C CA . LEU A 1 97 ? 11.797 14.688 12.656 1 94 97 LEU A CA 1
ATOM 761 C C . LEU A 1 97 ? 11.305 13.242 12.703 1 94 97 LEU A C 1
ATOM 763 O O . LEU A 1 97 ? 11.344 12.539 11.695 1 94 97 LEU A O 1
ATOM 767 N N . ARG A 1 98 ? 10.938 12.891 13.938 1 94.75 98 ARG A N 1
ATOM 768 C CA . ARG A 1 98 ? 10.328 11.586 14.156 1 94.75 98 ARG A CA 1
ATOM 769 C C . ARG A 1 98 ? 8.805 11.68 14.102 1 94.75 98 ARG A C 1
ATOM 771 O O . ARG A 1 98 ? 8.188 12.32 14.953 1 94.75 98 ARG A O 1
ATOM 778 N N . ILE A 1 99 ? 8.172 10.844 13.047 1 94.31 99 ILE A N 1
ATOM 779 C CA . ILE A 1 99 ? 6.75 10.992 12.766 1 94.31 99 ILE A CA 1
ATOM 780 C C . ILE A 1 99 ? 5.988 9.781 13.32 1 94.31 99 ILE A C 1
ATOM 782 O O . ILE A 1 99 ? 6.316 8.641 13 1 94.31 99 ILE A O 1
ATOM 786 N N . ALA A 1 100 ? 5.016 10.023 14.164 1 91.69 100 ALA A N 1
ATOM 787 C CA . ALA A 1 100 ? 4.074 9.008 14.625 1 91.69 100 ALA A CA 1
ATOM 788 C C . ALA A 1 100 ? 2.738 9.125 13.898 1 91.69 100 ALA A C 1
ATOM 790 O O . ALA A 1 100 ? 2.225 10.227 13.703 1 91.69 100 ALA A O 1
ATOM 791 N N . VAL A 1 101 ? 2.246 7.965 13.438 1 86.38 101 VAL A N 1
ATOM 792 C CA . VAL A 1 101 ? 1.004 8.016 12.672 1 86.38 101 VAL A CA 1
ATOM 793 C C . VAL A 1 101 ? -0.021 7.066 13.289 1 86.38 101 VAL A C 1
ATOM 795 O O . VAL A 1 101 ? 0.344 6.043 13.875 1 86.38 101 VAL A O 1
ATOM 798 N N . GLU A 1 102 ? -1.305 7.469 13.172 1 78.31 102 GLU A N 1
ATOM 799 C CA . GLU A 1 102 ? -2.406 6.625 13.633 1 78.31 102 GLU A CA 1
ATOM 800 C C . GLU A 1 102 ? -3.352 6.281 12.484 1 78.31 102 GLU A C 1
ATOM 802 O O . GLU A 1 102 ? -4.484 5.855 12.711 1 78.31 102 GLU A O 1
ATOM 807 N N . CYS A 1 103 ? -2.963 6.5 11.297 1 81 103 CYS A N 1
ATOM 808 C CA . CYS A 1 103 ? -3.84 6.277 10.156 1 81 103 CYS A CA 1
ATOM 809 C C . CYS A 1 103 ? -3.203 5.32 9.156 1 81 103 CYS A C 1
ATOM 811 O O . CYS A 1 103 ? -2.037 5.484 8.789 1 81 103 CYS A O 1
ATOM 813 N N . HIS A 1 104 ? -4.02 4.359 8.727 1 78.75 104 HIS A N 1
ATOM 814 C CA . HIS A 1 104 ? -3.539 3.363 7.781 1 78.75 104 HIS A CA 1
ATOM 815 C C . HIS A 1 104 ? -3.453 3.941 6.371 1 78.75 104 HIS A C 1
ATOM 817 O O . HIS A 1 104 ? -2.592 3.543 5.582 1 78.75 104 HIS A O 1
ATOM 823 N N . THR A 1 105 ? -4.273 4.898 6.117 1 87.81 105 THR A N 1
ATOM 824 C CA . THR A 1 105 ? -4.348 5.398 4.75 1 87.81 105 THR A CA 1
ATOM 825 C C . THR A 1 105 ? -3.486 6.648 4.582 1 87.81 105 THR A C 1
ATOM 827 O O . THR A 1 105 ? -3.354 7.172 3.473 1 87.81 105 THR A O 1
ATOM 830 N N . CYS A 1 106 ? -2.906 7.105 5.688 1 89.94 106 CYS A N 1
ATOM 831 C CA . CYS A 1 106 ? -2.164 8.359 5.629 1 89.94 106 CYS A CA 1
ATOM 832 C C . CYS A 1 106 ? -0.886 8.203 4.816 1 89.94 106 CYS A C 1
ATOM 834 O O . CYS A 1 106 ? -0.293 9.195 4.387 1 89.94 106 CYS A O 1
ATOM 836 N N . PHE A 1 107 ? -0.454 7 4.594 1 86.5 107 PHE A N 1
ATOM 837 C CA . PHE A 1 107 ? 0.79 6.777 3.865 1 86.5 107 PHE A CA 1
ATOM 838 C C . PHE A 1 107 ? 0.666 7.258 2.424 1 86.5 107 PHE A C 1
ATOM 840 O O . PHE A 1 107 ? 1.66 7.645 1.805 1 86.5 107 PHE A O 1
ATOM 847 N N . ASP A 1 108 ? -0.526 7.352 1.929 1 87.38 108 ASP A N 1
ATOM 848 C CA . ASP A 1 108 ? -0.786 7.797 0.563 1 87.38 108 ASP A CA 1
ATOM 849 C C . ASP A 1 108 ? -0.26 9.211 0.341 1 87.38 108 ASP A C 1
ATOM 851 O O . ASP A 1 108 ? 0.226 9.539 -0.745 1 87.38 108 ASP A O 1
ATOM 855 N N . TRP A 1 109 ? -0.368 9.969 1.345 1 92.19 109 TRP A N 1
ATOM 856 C CA . TRP A 1 109 ? 0.057 11.352 1.177 1 92.19 109 TRP A CA 1
ATOM 857 C C . TRP A 1 109 ? 1.271 11.656 2.047 1 92.19 109 TRP A C 1
ATOM 859 O O . TRP A 1 109 ? 1.994 12.625 1.798 1 92.19 109 TRP A O 1
ATOM 869 N N . LEU A 1 110 ? 1.527 10.883 3.092 1 92.44 110 LEU A N 1
ATOM 870 C CA . LEU A 1 110 ? 2.668 11.102 3.977 1 92.44 110 LEU A CA 1
ATOM 871 C C . LEU A 1 110 ? 3.979 10.797 3.26 1 92.44 110 LEU A C 1
ATOM 873 O O . LEU A 1 110 ? 4.953 11.539 3.393 1 92.44 110 LEU A O 1
ATOM 877 N N . MET A 1 111 ? 3.953 9.773 2.518 1 89.25 111 MET A N 1
ATOM 878 C CA . MET A 1 111 ? 5.191 9.336 1.88 1 89.25 111 MET A CA 1
ATOM 879 C C . MET A 1 111 ? 5.637 10.328 0.812 1 89.25 111 MET A C 1
ATOM 881 O O . MET A 1 111 ? 6.793 10.75 0.789 1 89.25 111 MET A O 1
ATOM 885 N N . PRO A 1 112 ? 4.754 10.789 -0.029 1 91.19 112 PRO A N 1
ATOM 886 C CA . PRO A 1 112 ? 5.148 11.852 -0.96 1 91.19 112 PRO A CA 1
ATOM 887 C C . PRO A 1 112 ? 5.617 13.117 -0.249 1 91.19 112 PRO A C 1
ATOM 889 O O . PRO A 1 112 ? 6.551 13.781 -0.712 1 91.19 112 PRO A O 1
ATOM 892 N N . ALA A 1 113 ? 4.996 13.414 0.813 1 94.62 113 ALA A N 1
ATOM 893 C CA . ALA A 1 113 ? 5.418 14.586 1.585 1 94.62 113 ALA A CA 1
ATOM 894 C C . ALA A 1 113 ? 6.84 14.406 2.105 1 94.62 113 ALA A C 1
ATOM 896 O O . ALA A 1 113 ? 7.648 15.336 2.043 1 94.62 113 ALA A O 1
ATOM 897 N N . MET A 1 114 ? 7.145 13.25 2.66 1 93.5 114 MET A N 1
ATOM 898 C CA . MET A 1 114 ? 8.5 12.953 3.119 1 93.5 114 MET A CA 1
ATOM 899 C C . MET A 1 114 ? 9.5 13.055 1.973 1 93.5 114 MET A C 1
ATOM 901 O O . MET A 1 114 ? 10.609 13.555 2.154 1 93.5 114 MET A O 1
ATOM 905 N N . GLY A 1 115 ? 9.07 12.602 0.84 1 92.19 115 GLY A N 1
ATOM 906 C CA . GLY A 1 115 ? 9.922 12.68 -0.339 1 92.19 115 GLY A CA 1
ATOM 907 C C . GLY A 1 115 ? 10.258 14.109 -0.73 1 92.19 115 GLY A C 1
ATOM 908 O O . GLY A 1 115 ? 11.398 14.391 -1.111 1 92.19 115 GLY A O 1
ATOM 909 N N . GLU A 1 116 ? 9.344 14.969 -0.67 1 91.31 116 GLU A N 1
ATOM 910 C CA . GLU A 1 116 ? 9.547 16.375 -1.002 1 91.31 116 GLU A CA 1
ATOM 911 C C . GLU A 1 116 ? 10.367 17.078 0.069 1 91.31 116 GLU A C 1
ATOM 913 O O . GLU A 1 116 ? 11.164 17.969 -0.239 1 91.31 116 GLU A O 1
ATOM 918 N N . PHE A 1 117 ? 10.227 16.688 1.305 1 94.31 117 PHE A N 1
ATOM 919 C CA . PHE A 1 117 ? 10.867 17.312 2.451 1 94.31 117 PHE A CA 1
ATOM 920 C C . PHE A 1 117 ? 12.367 17.031 2.463 1 94.31 117 PHE A C 1
ATOM 922 O O . PHE A 1 117 ? 13.172 17.922 2.738 1 94.31 117 PHE A O 1
ATOM 929 N N . ARG A 1 118 ? 12.719 15.883 2.141 1 90.69 118 ARG A N 1
ATOM 930 C CA . ARG A 1 118 ? 14.07 15.367 2.326 1 90.69 118 ARG A CA 1
ATOM 931 C C . ARG A 1 118 ? 15.094 16.234 1.604 1 90.69 118 ARG A C 1
ATOM 933 O O . ARG A 1 118 ? 16.078 16.672 2.201 1 90.69 118 ARG A O 1
ATOM 940 N N . PRO A 1 119 ? 14.906 16.531 0.339 1 86.62 119 PRO A N 1
ATOM 941 C CA . PRO A 1 119 ? 15.898 17.359 -0.339 1 86.62 119 PRO A CA 1
ATOM 942 C C . PRO A 1 119 ? 15.891 18.812 0.15 1 86.62 119 PRO A C 1
ATOM 944 O O . PRO A 1 119 ? 16.906 19.516 0.046 1 86.62 119 PRO A O 1
ATOM 947 N N . MET A 1 120 ? 14.82 19.297 0.732 1 84.69 120 MET A N 1
ATOM 948 C CA . MET A 1 120 ? 14.688 20.656 1.219 1 84.69 120 MET A CA 1
ATOM 949 C C . MET A 1 120 ? 15.406 20.828 2.553 1 84.69 120 MET A C 1
ATOM 951 O O . MET A 1 120 ? 15.906 21.922 2.859 1 84.69 120 MET A O 1
ATOM 955 N N . TRP A 1 121 ? 15.398 19.766 3.336 1 89.38 121 TRP A N 1
ATOM 956 C CA . TRP A 1 121 ? 16.016 19.781 4.656 1 89.38 121 TRP A CA 1
ATOM 957 C C . TRP A 1 121 ? 16.969 18.609 4.828 1 89.38 121 TRP A C 1
ATOM 959 O O . TRP A 1 121 ? 16.75 17.734 5.672 1 89.38 121 TRP A O 1
ATOM 969 N N . PRO A 1 122 ? 18.062 18.672 4.16 1 85.06 122 PRO A N 1
ATOM 970 C CA . PRO A 1 122 ? 18.953 17.516 4.137 1 85.06 122 PRO A CA 1
ATOM 971 C C . PRO A 1 122 ? 19.609 17.25 5.488 1 85.06 122 PRO A C 1
ATOM 973 O O . PRO A 1 122 ? 20.094 16.141 5.746 1 85.06 122 PRO A O 1
ATOM 976 N N . GLN A 1 123 ? 19.609 18.25 6.363 1 87 123 GLN A N 1
ATOM 977 C CA . GLN A 1 123 ? 20.266 18.094 7.656 1 87 123 GLN A CA 1
ATOM 978 C C . GLN A 1 123 ? 19.281 17.609 8.719 1 87 123 GLN A C 1
ATOM 980 O O . GLN A 1 123 ? 19.672 17.328 9.852 1 87 123 GLN A O 1
ATOM 985 N N . VAL A 1 124 ? 18.016 17.484 8.352 1 91.38 124 VAL A N 1
ATOM 986 C CA . VAL A 1 124 ? 17.016 16.953 9.266 1 91.38 124 VAL A CA 1
ATOM 987 C C . VAL A 1 124 ? 16.859 15.453 9.047 1 91.38 124 VAL A C 1
ATOM 989 O O . VAL A 1 124 ? 16.578 15.008 7.938 1 91.38 124 VAL A O 1
ATOM 992 N N . GLU A 1 125 ? 17.047 14.727 10.102 1 89.44 125 GLU A N 1
ATOM 993 C CA . GLU A 1 125 ? 16.859 13.281 10.031 1 89.44 125 GLU A CA 1
ATOM 994 C C . GLU A 1 125 ? 15.383 12.914 10.109 1 89.44 125 GLU A C 1
ATOM 996 O O . GLU A 1 125 ? 14.719 13.203 11.109 1 89.44 125 GLU A O 1
ATOM 1001 N N . LEU A 1 126 ? 14.953 12.25 9.055 1 92.94 126 LEU A N 1
ATOM 1002 C CA . LEU A 1 126 ? 13.555 11.844 8.984 1 92.94 126 LEU A CA 1
ATOM 1003 C C . LEU A 1 126 ? 13.383 10.391 9.414 1 92.94 126 LEU A C 1
ATOM 1005 O O . LEU A 1 126 ? 14.18 9.531 9.031 1 92.94 126 LEU A O 1
ATOM 1009 N N . ASP A 1 127 ? 12.344 10.203 10.266 1 91.81 127 ASP A N 1
ATOM 1010 C CA . ASP A 1 127 ? 12.062 8.852 10.734 1 91.81 127 ASP A CA 1
ATOM 1011 C C . ASP A 1 127 ? 10.562 8.656 10.969 1 91.81 127 ASP A C 1
ATOM 1013 O O . ASP A 1 127 ? 9.828 9.625 11.156 1 91.81 127 ASP A O 1
ATOM 1017 N N . ILE A 1 128 ? 10.07 7.477 10.773 1 89.19 128 ILE A N 1
ATOM 1018 C CA . ILE A 1 128 ? 8.711 7.082 11.117 1 89.19 128 ILE A CA 1
ATOM 1019 C C . ILE A 1 128 ? 8.734 6.164 12.344 1 89.19 128 ILE A C 1
ATOM 1021 O O . ILE A 1 128 ? 9.445 5.156 12.352 1 89.19 128 ILE A O 1
ATOM 1025 N N . VAL A 1 129 ? 7.984 6.68 13.305 1 82.62 129 VAL A N 1
ATOM 1026 C CA . VAL A 1 129 ? 7.934 5.891 14.531 1 82.62 129 VAL A CA 1
ATOM 1027 C C . VAL A 1 129 ? 6.984 4.711 14.352 1 82.62 129 VAL A C 1
ATOM 1029 O O . VAL A 1 129 ? 5.812 4.895 14.023 1 82.62 129 VAL A O 1
ATOM 1032 N N . SER A 1 130 ? 7.422 3.688 14.406 1 63.56 130 SER A N 1
ATOM 1033 C CA . SER A 1 130 ? 6.719 2.414 14.281 1 63.56 130 SER A CA 1
ATOM 1034 C C . SER A 1 130 ? 5.469 2.559 13.422 1 63.56 130 SER A C 1
ATOM 1036 O O . SER A 1 130 ? 4.988 3.67 13.195 1 63.56 130 SER A O 1
ATOM 1038 N N . GLY A 1 131 ? 4.938 1.706 12.68 1 59 131 GLY A N 1
ATOM 1039 C CA . GLY A 1 131 ? 3.697 1.714 11.914 1 59 131 GLY A CA 1
ATOM 1040 C C . GLY A 1 131 ? 2.537 2.338 12.672 1 59 131 GLY A C 1
ATOM 1041 O O . GLY A 1 131 ? 2.676 3.416 13.25 1 59 131 GLY A O 1
ATOM 1042 N N . PHE A 1 132 ? 1.446 1.62 13.062 1 60.53 132 PHE A N 1
ATOM 1043 C CA . PHE A 1 132 ? 0.2 2.068 13.672 1 60.53 132 PHE A CA 1
ATOM 1044 C C . PHE A 1 132 ? 0.348 2.188 15.18 1 60.53 132 PHE A C 1
ATOM 1046 O O . PHE A 1 132 ? 0.679 1.211 15.859 1 60.53 132 PHE A O 1
ATOM 1053 N N . GLN A 1 133 ? 0.396 3.516 15.617 1 66.88 133 GLN A N 1
ATOM 1054 C CA . GLN A 1 133 ? 0.529 3.764 17.047 1 66.88 133 GLN A CA 1
ATOM 1055 C C . GLN A 1 133 ? -0.825 4.07 17.672 1 66.88 133 GLN A C 1
ATOM 1057 O O . GLN A 1 133 ? -1.584 4.895 17.156 1 66.88 133 GLN A O 1
ATOM 1062 N N . ALA A 1 134 ? -1.018 3.4 18.719 1 69.62 134 ALA A N 1
ATOM 1063 C CA . ALA A 1 134 ? -2.277 3.57 19.438 1 69.62 134 ALA A CA 1
ATOM 1064 C C . ALA A 1 134 ? -2.332 4.93 20.125 1 69.62 134 ALA A C 1
ATOM 1066 O O . ALA A 1 134 ? -3.41 5.504 20.297 1 69.62 134 ALA A O 1
ATOM 1067 N N . ASP A 1 135 ? -1.215 5.52 20.469 1 82.19 135 ASP A N 1
ATOM 1068 C CA . ASP A 1 135 ? -1.197 6.793 21.188 1 82.19 135 ASP A CA 1
ATOM 1069 C C . ASP A 1 135 ? -0.069 7.691 20.688 1 82.19 135 ASP A C 1
ATOM 1071 O O . ASP A 1 135 ? 0.935 7.883 21.375 1 82.19 135 ASP A O 1
ATOM 1075 N N . PRO A 1 136 ? -0.319 8.336 19.578 1 88.81 136 PRO A N 1
ATOM 1076 C CA . PRO A 1 136 ? 0.74 9.172 19 1 88.81 136 PRO A CA 1
ATOM 1077 C C . PRO A 1 136 ? 1.056 10.398 19.844 1 88.81 136 PRO A C 1
ATOM 1079 O O . PRO A 1 136 ? 2.213 10.82 19.922 1 88.81 136 PRO A O 1
ATOM 1082 N N . VAL A 1 137 ? 0.098 10.953 20.547 1 91.06 137 VAL A N 1
ATOM 1083 C CA . VAL A 1 137 ? 0.318 12.125 21.375 1 91.06 137 VAL A CA 1
ATOM 1084 C C . VAL A 1 137 ? 1.191 11.75 22.578 1 91.06 137 VAL A C 1
ATOM 1086 O O . VAL A 1 137 ? 2.057 12.531 22.984 1 91.06 137 VAL A O 1
ATOM 1089 N N . GLY A 1 138 ? 0.897 10.594 23.141 1 89 138 GLY A N 1
ATOM 1090 C CA . GLY A 1 138 ? 1.747 10.102 24.203 1 89 138 GLY A CA 1
ATOM 1091 C C . GLY A 1 138 ? 3.211 10.023 23.812 1 89 138 GLY A C 1
ATOM 1092 O O . GLY A 1 138 ? 4.09 10.328 24.625 1 89 138 GLY A O 1
ATOM 1093 N N . LEU A 1 139 ? 3.504 9.711 22.625 1 90.31 139 LEU A N 1
ATOM 1094 C CA . LEU A 1 139 ? 4.875 9.609 22.141 1 90.31 139 LEU A CA 1
ATOM 1095 C C . LEU A 1 139 ? 5.527 10.984 22.078 1 90.31 139 LEU A C 1
ATOM 1097 O O . LEU A 1 139 ? 6.73 11.125 22.297 1 90.31 139 LEU A O 1
ATOM 1101 N N . LEU A 1 140 ? 4.758 11.969 21.75 1 93.19 140 LEU A N 1
ATOM 1102 C CA . LEU A 1 140 ? 5.27 13.336 21.766 1 93.19 140 LEU A CA 1
ATOM 1103 C C . LEU A 1 140 ? 5.688 13.75 23.172 1 93.19 140 LEU A C 1
ATOM 1105 O O . LEU A 1 140 ? 6.773 14.297 23.359 1 93.19 140 LEU A O 1
ATOM 1109 N N . LEU A 1 141 ? 4.848 13.398 24.125 1 91.25 141 LEU A N 1
ATOM 1110 C CA . LEU A 1 141 ? 5.066 13.797 25.5 1 91.25 141 LEU A CA 1
ATOM 1111 C C . LEU A 1 141 ? 6.27 13.062 26.094 1 91.25 141 LEU A C 1
ATOM 1113 O O . LEU A 1 141 ? 6.969 13.609 26.953 1 91.25 141 LEU A O 1
ATOM 1117 N N . GLN A 1 142 ? 6.512 11.914 25.578 1 88.94 142 GLN A N 1
ATOM 1118 C CA . GLN A 1 142 ? 7.637 11.102 26.047 1 88.94 142 GLN A CA 1
ATOM 1119 C C . GLN A 1 142 ? 8.891 11.383 25.219 1 88.94 142 GLN A C 1
ATOM 1121 O O . GLN A 1 142 ? 9.914 10.719 25.391 1 88.94 142 GLN A O 1
ATOM 1126 N N . HIS A 1 143 ? 8.836 12.305 24.297 1 90.75 143 HIS A N 1
ATOM 1127 C CA . HIS A 1 143 ? 9.938 12.719 23.438 1 90.75 143 HIS A CA 1
ATOM 1128 C C . HIS A 1 143 ? 10.438 11.562 22.578 1 90.75 143 HIS A C 1
ATOM 1130 O O . HIS A 1 143 ? 11.641 11.438 22.344 1 90.75 143 HIS A O 1
ATOM 1136 N N . ARG A 1 144 ? 9.477 10.766 22.172 1 88.12 144 ARG A N 1
ATOM 1137 C CA . ARG A 1 144 ? 9.781 9.648 21.297 1 88.12 144 ARG A CA 1
ATOM 1138 C C . ARG A 1 144 ? 9.336 9.938 19.875 1 88.12 144 ARG A C 1
ATOM 1140 O O . ARG A 1 144 ? 9.602 9.156 18.953 1 88.12 144 ARG A O 1
ATOM 1147 N N . ALA A 1 145 ? 8.617 11.023 19.703 1 93.56 145 ALA A N 1
ATOM 1148 C CA . ALA A 1 145 ? 8.234 11.562 18.406 1 93.56 145 ALA A CA 1
ATOM 1149 C C . ALA A 1 145 ? 8.32 13.086 18.391 1 93.56 145 ALA A C 1
ATOM 1151 O O . ALA A 1 145 ? 8.383 13.719 19.453 1 93.56 145 ALA A O 1
ATOM 1152 N N . ASP A 1 146 ? 8.391 13.609 17.219 1 94.5 146 ASP A N 1
ATOM 1153 C CA . ASP A 1 146 ? 8.469 15.062 17.062 1 94.5 146 ASP A CA 1
ATOM 1154 C C . ASP A 1 146 ? 7.203 15.617 16.422 1 94.5 146 ASP A C 1
ATOM 1156 O O . ASP A 1 146 ? 6.887 16.797 16.578 1 94.5 146 ASP A O 1
ATOM 1160 N N . LEU A 1 147 ? 6.535 14.781 15.688 1 95.69 147 LEU A N 1
ATOM 1161 C CA . LEU A 1 147 ? 5.27 15.109 15.047 1 95.69 147 LEU A CA 1
ATOM 1162 C C . LEU A 1 147 ? 4.34 13.898 15.031 1 95.69 147 LEU A C 1
ATOM 1164 O O . LEU A 1 147 ? 4.773 12.773 14.766 1 95.69 147 LEU A O 1
ATOM 1168 N N . ALA A 1 148 ? 3.074 14.141 15.375 1 94.69 148 ALA A N 1
ATOM 1169 C CA . ALA A 1 148 ? 2.074 13.078 15.344 1 94.69 148 ALA A CA 1
ATOM 1170 C C . ALA A 1 148 ? 0.895 13.453 14.453 1 94.69 148 ALA A C 1
ATOM 1172 O O . ALA A 1 148 ? 0.386 14.57 14.523 1 94.69 148 ALA A O 1
ATOM 1173 N N . ILE A 1 149 ? 0.538 12.555 13.555 1 94.06 149 ILE A N 1
ATOM 1174 C CA . ILE A 1 149 ? -0.69 12.703 12.781 1 94.06 149 ILE A CA 1
ATOM 1175 C C . ILE A 1 149 ? -1.864 12.117 13.562 1 94.06 149 ILE A C 1
ATOM 1177 O O . ILE A 1 149 ? -1.89 10.914 13.844 1 94.06 149 ILE A O 1
ATOM 1181 N N . VAL A 1 150 ? -2.852 12.984 13.883 1 91.94 150 VAL A N 1
ATOM 1182 C CA . VAL A 1 150 ? -3.943 12.539 14.742 1 91.94 150 VAL A CA 1
ATOM 1183 C C . VAL A 1 150 ? -5.281 12.992 14.156 1 91.94 150 VAL A C 1
ATOM 1185 O O . VAL A 1 150 ? -5.332 13.953 13.391 1 91.94 150 VAL A O 1
ATOM 1188 N N . SER A 1 151 ? -6.312 12.336 14.586 1 90.69 151 SER A N 1
ATOM 1189 C CA . SER A 1 151 ? -7.637 12.609 14.047 1 90.69 151 SER A CA 1
ATOM 1190 C C . SER A 1 151 ? -8.406 13.578 14.93 1 90.69 151 SER A C 1
ATOM 1192 O O . SER A 1 151 ? -9.477 14.07 14.547 1 90.69 151 SER A O 1
ATOM 1194 N N . GLU A 1 152 ? -7.895 13.883 16.094 1 89.5 152 GLU A N 1
ATOM 1195 C CA . GLU A 1 152 ? -8.555 14.789 17.031 1 89.5 152 GLU A CA 1
ATOM 1196 C C . GLU A 1 152 ? -7.562 15.773 17.641 1 89.5 152 GLU A C 1
ATOM 1198 O O . GLU A 1 152 ? -6.395 15.438 17.859 1 89.5 152 GLU A O 1
ATOM 1203 N N . ALA A 1 153 ? -8.078 16.953 17.828 1 91.75 153 ALA A N 1
ATOM 1204 C CA . ALA A 1 153 ? -7.297 18 18.5 1 91.75 153 ALA A CA 1
ATOM 1205 C C . ALA A 1 153 ? -7.84 18.297 19.891 1 91.75 153 ALA A C 1
ATOM 1207 O O . ALA A 1 153 ? -8.703 19.156 20.062 1 91.75 153 ALA A O 1
ATOM 1208 N N . GLU A 1 154 ? -7.398 17.5 20.797 1 88.38 154 GLU A N 1
ATOM 1209 C CA . GLU A 1 154 ? -7.77 17.781 22.172 1 88.38 154 GLU A CA 1
ATOM 1210 C C . GLU A 1 154 ? -6.812 18.797 22.797 1 88.38 154 GLU A C 1
ATOM 1212 O O . GLU A 1 154 ? -5.633 18.5 23 1 88.38 154 GLU A O 1
ATOM 1217 N N . LYS A 1 155 ? -7.371 19.891 23.141 1 86.81 155 LYS A N 1
ATOM 1218 C CA . LYS A 1 155 ? -6.551 20.984 23.656 1 86.81 155 LYS A CA 1
ATOM 1219 C C . LYS A 1 155 ? -5.785 20.562 24.906 1 86.81 155 LYS A C 1
ATOM 1221 O O . LYS A 1 155 ? -6.348 19.922 25.797 1 86.81 155 LYS A O 1
ATOM 1226 N N . GLN A 1 156 ? -4.547 20.812 24.828 1 89.06 156 GLN A N 1
ATOM 1227 C CA . GLN A 1 156 ? -3.652 20.656 25.969 1 89.06 156 GLN A CA 1
ATOM 1228 C C . GLN A 1 156 ? -2.457 21.609 25.859 1 89.06 156 GLN A C 1
ATOM 1230 O O . GLN A 1 156 ? -2.051 21.969 24.75 1 89.06 156 GLN A O 1
ATOM 1235 N N . SER A 1 157 ? -1.911 22.031 26.922 1 90.62 157 SER A N 1
ATOM 1236 C CA . SER A 1 157 ? -0.924 23.109 26.969 1 90.62 157 SER A CA 1
ATOM 1237 C C . SER A 1 157 ? 0.396 22.672 26.344 1 90.62 157 SER A C 1
ATOM 1239 O O . SER A 1 157 ? 1.104 23.484 25.75 1 90.62 157 SER A O 1
ATOM 1241 N N . SER A 1 158 ? 0.662 21.453 26.422 1 93.38 158 SER A N 1
ATOM 1242 C CA . SER A 1 158 ? 1.992 21 26.031 1 93.38 158 SER A CA 1
ATOM 1243 C C . SER A 1 158 ? 2.031 20.609 24.547 1 93.38 158 SER A C 1
ATOM 1245 O O . SER A 1 158 ? 3.102 20.328 24 1 93.38 158 SER A O 1
ATOM 1247 N N . ILE A 1 159 ? 0.818 20.578 23.953 1 96.25 159 ILE A N 1
ATOM 1248 C CA . ILE A 1 159 ? 0.742 20.141 22.562 1 96.25 159 ILE A CA 1
ATOM 1249 C C . ILE A 1 159 ? 0.023 21.188 21.719 1 96.25 159 ILE A C 1
ATOM 1251 O O . ILE A 1 159 ? -1.013 21.719 22.141 1 96.25 159 ILE A O 1
ATOM 1255 N N . SER A 1 160 ? 0.622 21.547 20.625 1 95.44 160 SER A N 1
ATOM 1256 C CA . SER A 1 160 ? -0.004 22.406 19.625 1 95.44 160 SER A CA 1
ATOM 1257 C C . SER A 1 160 ? -0.513 21.594 18.438 1 95.44 160 SER A C 1
ATOM 1259 O O . SER A 1 160 ? 0.196 20.719 17.922 1 95.44 160 SER A O 1
ATOM 1261 N N . PHE A 1 161 ? -1.735 21.891 18.031 1 95.5 161 PHE A N 1
ATOM 1262 C CA . PHE A 1 161 ? -2.35 21.188 16.922 1 95.5 161 PHE A CA 1
ATOM 1263 C C . PHE A 1 161 ? -2.428 22.078 15.688 1 95.5 161 PHE A C 1
ATOM 1265 O O . PHE A 1 161 ? -2.945 23.203 15.75 1 95.5 161 PHE A O 1
ATOM 1272 N N . HIS A 1 162 ? -1.934 21.578 14.57 1 94.12 162 HIS A N 1
ATOM 1273 C CA . HIS A 1 162 ? -2.014 22.234 13.273 1 94.12 162 HIS A CA 1
ATOM 1274 C C . HIS A 1 162 ? -3.01 21.547 12.359 1 94.12 162 HIS A C 1
ATOM 1276 O O . HIS A 1 162 ? -2.842 20.359 12.039 1 94.12 162 HIS A O 1
ATOM 1282 N N . PRO A 1 163 ? -3.992 22.312 11.922 1 94.44 163 PRO A N 1
ATOM 1283 C CA . PRO A 1 163 ? -4.941 21.688 11 1 94.44 163 PRO A CA 1
ATOM 1284 C C . PRO A 1 163 ? -4.301 21.312 9.664 1 94.44 163 PRO A C 1
ATOM 1286 O O . PRO A 1 163 ? -3.584 22.109 9.07 1 94.44 163 PRO A O 1
ATOM 1289 N N . LEU A 1 164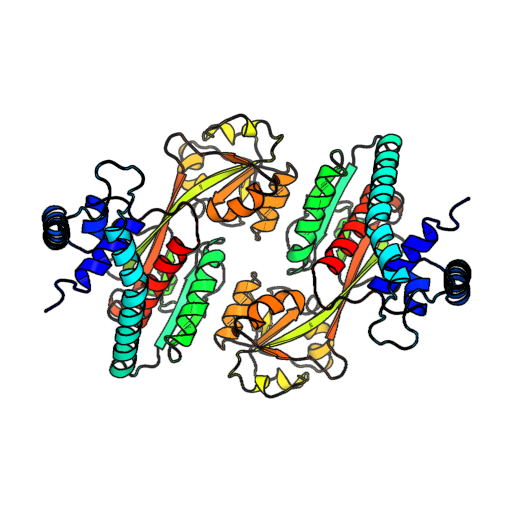 ? -4.496 20.078 9.273 1 95.06 164 LEU A N 1
ATOM 1290 C CA . LEU A 1 164 ? -4.051 19.641 7.953 1 95.06 164 LEU A CA 1
ATOM 1291 C C . LEU A 1 164 ? -5.191 19.719 6.941 1 95.06 164 LEU A C 1
ATOM 1293 O O . LEU A 1 164 ? -5.297 20.688 6.191 1 95.06 164 LEU A O 1
ATOM 1297 N N . PHE A 1 165 ? -6.18 18.75 7.059 1 94.44 165 PHE A N 1
ATOM 1298 C CA . PHE A 1 165 ? -7.352 18.812 6.191 1 94.44 165 PHE A CA 1
ATOM 1299 C C . PHE A 1 165 ? -8.43 17.859 6.684 1 94.44 165 PHE A C 1
ATOM 1301 O O . PHE A 1 165 ? -8.172 17 7.539 1 94.44 165 PHE A O 1
ATOM 1308 N N . ALA A 1 166 ? -9.586 18.141 6.184 1 94.81 166 ALA A N 1
ATOM 1309 C CA . ALA A 1 166 ? -10.711 17.219 6.375 1 94.81 166 ALA A CA 1
ATOM 1310 C C . ALA A 1 166 ? -11 16.438 5.098 1 94.81 166 ALA A C 1
ATOM 1312 O O . ALA A 1 166 ? -10.641 16.875 4 1 94.81 166 ALA A O 1
ATOM 1313 N N . TYR A 1 167 ? -11.562 15.25 5.309 1 95.12 167 TYR A N 1
ATOM 1314 C CA . TYR A 1 167 ? -11.883 14.398 4.168 1 95.12 167 TYR A CA 1
ATOM 1315 C C . TYR A 1 167 ? -13.125 13.562 4.441 1 95.12 167 TYR A C 1
ATOM 1317 O O . TYR A 1 167 ? -13.516 13.383 5.594 1 95.12 167 TYR A O 1
ATOM 1325 N N . GLU A 1 168 ? -13.68 13.078 3.398 1 95.88 168 GLU A N 1
ATOM 1326 C CA . GLU A 1 168 ? -14.914 12.297 3.502 1 95.88 168 GLU A CA 1
ATOM 1327 C C . GLU A 1 168 ? -14.625 10.805 3.531 1 95.88 168 GLU A C 1
ATOM 1329 O O . GLU A 1 168 ? -13.789 10.312 2.768 1 95.88 168 GLU A O 1
ATOM 1334 N N . MET A 1 169 ? -15.32 10.172 4.508 1 97.25 169 MET A N 1
ATOM 1335 C CA . MET A 1 169 ? -15.391 8.711 4.508 1 97.25 169 MET A CA 1
ATOM 1336 C C . MET A 1 169 ? -16.609 8.227 3.73 1 97.25 169 MET A C 1
ATOM 1338 O O . MET A 1 169 ? -17.719 8.734 3.924 1 97.25 169 MET A O 1
ATOM 1342 N N . VAL A 1 170 ? -16.406 7.195 2.898 1 98.25 170 VAL A N 1
ATOM 1343 C CA . VAL A 1 170 ? -17.516 6.684 2.105 1 98.25 170 VAL A CA 1
ATOM 1344 C C . VAL A 1 170 ? -17.672 5.184 2.344 1 98.25 170 VAL A C 1
ATOM 1346 O O . VAL A 1 170 ? -16.703 4.488 2.641 1 98.25 170 VAL A O 1
ATOM 1349 N N . GLY A 1 171 ? -18.906 4.793 2.229 1 98.62 171 GLY A N 1
ATOM 1350 C CA . GLY A 1 171 ? -19.172 3.361 2.211 1 98.62 171 GLY A CA 1
ATOM 1351 C C . GLY A 1 171 ? -18.922 2.725 0.858 1 98.62 171 GLY A C 1
ATOM 1352 O O . GLY A 1 171 ? -19.219 3.316 -0.18 1 98.62 171 GLY A O 1
ATOM 1353 N N . ILE A 1 172 ? -18.359 1.494 0.903 1 98.75 172 ILE A N 1
ATOM 1354 C CA . ILE A 1 172 ? -18.141 0.811 -0.367 1 98.75 172 ILE A CA 1
ATOM 1355 C C . ILE A 1 172 ? -18.734 -0.597 -0.304 1 98.75 172 ILE A C 1
ATOM 1357 O O . ILE A 1 172 ? -18.688 -1.246 0.744 1 98.75 172 ILE A O 1
ATOM 1361 N N . CYS A 1 173 ? -19.25 -1.035 -1.382 1 98.69 173 CYS A N 1
ATOM 1362 C CA . CYS A 1 173 ? -19.781 -2.381 -1.565 1 98.69 173 CYS A CA 1
ATOM 1363 C C . CYS A 1 173 ? -19.625 -2.836 -3.012 1 98.69 173 CYS A C 1
ATOM 1365 O O . CYS A 1 173 ? -19.234 -2.049 -3.875 1 98.69 173 CYS A O 1
ATOM 1367 N N . ALA A 1 174 ? -19.797 -4.125 -3.205 1 97.44 174 ALA A N 1
ATOM 1368 C CA . ALA A 1 174 ? -19.797 -4.648 -4.57 1 97.44 174 ALA A CA 1
ATOM 1369 C C . ALA A 1 174 ? -20.922 -4.027 -5.395 1 97.44 174 ALA A C 1
ATOM 1371 O O . ALA A 1 174 ? -21.969 -3.691 -4.855 1 97.44 174 ALA A O 1
ATOM 1372 N N . PRO A 1 175 ? -20.766 -3.898 -6.719 1 95.81 175 PRO A N 1
ATOM 1373 C CA . PRO A 1 175 ? -21.781 -3.254 -7.566 1 95.81 175 PRO A CA 1
ATOM 1374 C C . PRO A 1 175 ? -23.125 -3.967 -7.523 1 95.81 175 PRO A C 1
ATOM 1376 O O . PRO A 1 175 ? -24.172 -3.33 -7.699 1 95.81 175 PRO A O 1
ATOM 1379 N N . ASP A 1 176 ? -23.078 -5.25 -7.27 1 94.81 176 ASP A N 1
ATOM 1380 C CA . ASP A 1 176 ? -24.312 -6.012 -7.27 1 94.81 176 ASP A CA 1
ATOM 1381 C C . ASP A 1 176 ? -24.828 -6.23 -5.844 1 94.81 176 ASP A C 1
ATOM 1383 O O . ASP A 1 176 ? -25.766 -6.988 -5.625 1 94.81 176 ASP A O 1
ATOM 1387 N N . HIS A 1 177 ? -24.219 -5.656 -4.879 1 96.81 177 HIS A N 1
ATOM 1388 C CA . HIS A 1 177 ? -24.672 -5.703 -3.496 1 96.81 177 HIS A CA 1
ATOM 1389 C C . HIS A 1 177 ? -25.984 -4.93 -3.326 1 96.81 177 HIS A C 1
ATOM 1391 O O . HIS A 1 177 ? -26.156 -3.869 -3.93 1 96.81 177 HIS A O 1
ATOM 1397 N N . PRO A 1 178 ? -26.875 -5.332 -2.527 1 97.25 178 PRO A N 1
ATOM 1398 C CA . PRO A 1 178 ? -28.156 -4.633 -2.318 1 97.25 178 PRO A CA 1
ATOM 1399 C C . PRO A 1 178 ? -27.969 -3.18 -1.885 1 97.25 178 PRO A C 1
ATOM 1401 O O . PRO A 1 178 ? -28.719 -2.303 -2.307 1 97.25 178 PRO A O 1
ATOM 1404 N N . LEU A 1 179 ? -27 -2.916 -1.173 1 98.25 179 LEU A N 1
ATOM 1405 C CA . LEU A 1 179 ? -26.766 -1.571 -0.652 1 98.25 179 LEU A CA 1
ATOM 1406 C C . LEU A 1 179 ? -26.312 -0.629 -1.763 1 98.25 179 LEU A C 1
ATOM 1408 O O . LEU A 1 179 ? -26.312 0.591 -1.585 1 98.25 179 LEU A O 1
ATOM 1412 N N . ALA A 1 180 ? -25.906 -1.177 -2.883 1 97.94 180 ALA A N 1
ATOM 1413 C CA . ALA A 1 180 ? -25.516 -0.348 -4.02 1 97.94 180 ALA A CA 1
ATOM 1414 C C . ALA A 1 180 ? -26.688 0.479 -4.531 1 97.94 180 ALA A C 1
ATOM 1416 O O . ALA A 1 180 ? -26.5 1.509 -5.18 1 97.94 180 ALA A O 1
ATOM 1417 N N . ALA A 1 181 ? -27.844 0.052 -4.191 1 97.56 181 ALA A N 1
ATOM 1418 C CA . ALA A 1 181 ? -29.047 0.706 -4.676 1 97.56 181 ALA A CA 1
ATOM 1419 C C . ALA A 1 181 ? -29.422 1.895 -3.797 1 97.56 181 ALA A C 1
ATOM 1421 O O . ALA A 1 181 ? -30.266 2.717 -4.176 1 97.56 181 ALA A O 1
ATOM 1422 N N . LYS A 1 182 ? -28.828 2.043 -2.637 1 97.44 182 LYS A N 1
ATOM 1423 C CA . LYS A 1 182 ? -29.078 3.154 -1.726 1 97.44 182 LYS A CA 1
ATOM 1424 C C . LYS A 1 182 ? -28.062 4.27 -1.924 1 97.44 182 LYS A C 1
ATOM 1426 O O . LYS A 1 182 ? -26.844 4.027 -1.884 1 97.44 182 LYS A O 1
ATOM 1431 N N . ASN A 1 183 ? -28.516 5.445 -2.002 1 96.75 183 ASN A N 1
ATOM 1432 C CA . ASN A 1 183 ? -27.609 6.57 -2.213 1 96.75 183 ASN A CA 1
ATOM 1433 C C . ASN A 1 183 ? -26.906 6.977 -0.92 1 96.75 183 ASN A C 1
ATOM 1435 O O . ASN A 1 183 ? -25.781 7.484 -0.95 1 96.75 183 ASN A O 1
ATOM 1439 N N . VAL A 1 184 ? -27.656 6.824 0.126 1 98.5 184 VAL A N 1
ATOM 1440 C CA . VAL A 1 184 ? -27.141 7.188 1.443 1 98.5 184 VAL A CA 1
ATOM 1441 C C . VAL A 1 184 ? -27.328 6.02 2.41 1 98.5 184 VAL A C 1
ATOM 1443 O O . VAL A 1 184 ? -28.422 5.465 2.525 1 98.5 184 VAL A O 1
ATOM 1446 N N . TRP A 1 185 ? -26.219 5.629 3.016 1 98.62 185 TRP A N 1
ATOM 1447 C CA . TRP A 1 185 ? -26.266 4.582 4.031 1 98.62 185 TRP A CA 1
ATOM 1448 C C . TRP A 1 185 ? -26.531 5.176 5.414 1 98.62 185 TRP A C 1
ATOM 1450 O O . TRP A 1 185 ? -25.969 6.219 5.758 1 98.62 185 TRP A O 1
ATOM 1460 N N . THR A 1 186 ? -27.344 4.531 6.172 1 98.31 186 THR A N 1
ATOM 1461 C CA . THR A 1 186 ? -27.547 4.844 7.582 1 98.31 186 THR A CA 1
ATOM 1462 C C . THR A 1 186 ? -26.891 3.805 8.477 1 98.31 186 THR A C 1
ATOM 1464 O O . THR A 1 186 ? -26.391 2.783 7.992 1 98.31 186 THR A O 1
ATOM 1467 N N . ALA A 1 187 ? -26.875 4.074 9.773 1 98.25 187 ALA A N 1
ATOM 1468 C CA . ALA A 1 18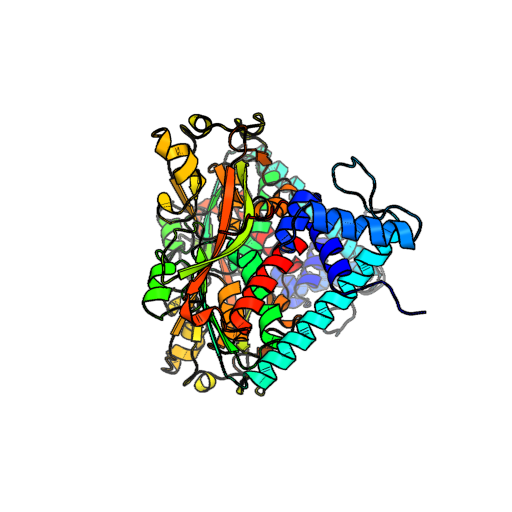7 ? -26.297 3.131 10.727 1 98.25 187 ALA A CA 1
ATOM 1469 C C . ALA A 1 187 ? -26.969 1.765 10.617 1 98.25 187 ALA A C 1
ATOM 1471 O O . ALA A 1 187 ? -26.297 0.73 10.688 1 98.25 187 ALA A O 1
ATOM 1472 N N . GLU A 1 188 ? -28.188 1.745 10.406 1 98.12 188 GLU A N 1
ATOM 1473 C CA . GLU A 1 188 ? -28.984 0.523 10.398 1 98.12 188 GLU A CA 1
ATOM 1474 C C . GLU A 1 188 ? -28.656 -0.346 9.195 1 98.12 188 GLU A C 1
ATOM 1476 O O . GLU A 1 188 ? -28.875 -1.56 9.211 1 98.12 188 GLU A O 1
ATOM 1481 N N . ASP A 1 189 ? -28.125 0.268 8.172 1 98.44 189 ASP A N 1
ATOM 1482 C CA . ASP A 1 189 ? -27.797 -0.472 6.957 1 98.44 189 ASP A CA 1
ATOM 1483 C C . ASP A 1 189 ? -26.609 -1.412 7.191 1 98.44 189 ASP A C 1
ATOM 1485 O O . ASP A 1 189 ? -26.359 -2.314 6.391 1 98.44 189 ASP A O 1
ATOM 1489 N N . PHE A 1 190 ? -25.922 -1.219 8.266 1 98.5 190 PHE A N 1
ATOM 1490 C CA . PHE A 1 190 ? -24.766 -2.049 8.562 1 98.5 190 PHE A CA 1
ATOM 1491 C C . PHE A 1 190 ? -25.172 -3.281 9.359 1 98.5 190 PHE A C 1
ATOM 1493 O O . PHE A 1 190 ? -24.375 -4.219 9.508 1 98.5 190 PHE A O 1
ATOM 1500 N N . ILE A 1 191 ? -26.391 -3.268 9.844 1 97.44 191 ILE A N 1
ATOM 1501 C CA . ILE A 1 191 ? -26.859 -4.402 10.625 1 97.44 191 ILE A CA 1
ATOM 1502 C C . ILE A 1 191 ? -26.906 -5.656 9.758 1 97.44 191 ILE A C 1
ATOM 1504 O O . ILE A 1 191 ? -27.469 -5.645 8.664 1 97.44 191 ILE A O 1
ATOM 1508 N N . GLY A 1 192 ? -26.234 -6.688 10.195 1 95.69 192 GLY A N 1
ATOM 1509 C CA . GLY A 1 192 ? -26.25 -7.949 9.477 1 95.69 192 GLY A CA 1
ATOM 1510 C C . GLY A 1 192 ? -25.156 -8.047 8.422 1 95.69 192 GLY A C 1
ATOM 1511 O O . GLY A 1 192 ? -24.938 -9.117 7.852 1 95.69 192 GLY A O 1
ATOM 1512 N N . GLU A 1 193 ? -24.531 -6.91 8.07 1 98 193 GLU A N 1
ATOM 1513 C CA . GLU A 1 193 ? -23.422 -6.906 7.121 1 98 193 GLU A CA 1
ATOM 1514 C C . GLU A 1 193 ? -22.094 -7.219 7.812 1 98 193 GLU A C 1
ATOM 1516 O O . GLU A 1 193 ? -21.938 -6.957 9.008 1 98 193 GLU A O 1
ATOM 1521 N N . THR A 1 194 ? -21.188 -7.848 7.094 1 98 194 THR A N 1
ATOM 1522 C CA . THR A 1 194 ? -19.812 -7.953 7.57 1 98 194 THR A CA 1
ATOM 1523 C C . THR A 1 194 ? -19.047 -6.668 7.285 1 98 194 THR A C 1
ATOM 1525 O O . THR A 1 194 ? -18.938 -6.25 6.133 1 98 194 THR A O 1
ATOM 1528 N N . LEU A 1 195 ? -18.625 -6.066 8.344 1 98.62 195 LEU A N 1
ATOM 1529 C CA . LEU A 1 195 ? -17.828 -4.852 8.203 1 98.62 195 LEU A CA 1
ATOM 1530 C C . LEU A 1 195 ? -16.344 -5.18 8.164 1 98.62 195 LEU A C 1
ATOM 1532 O O . LEU A 1 195 ? -15.812 -5.773 9.102 1 98.62 195 LEU A O 1
ATOM 1536 N N . ILE A 1 196 ? -15.672 -4.812 7.055 1 97.19 196 ILE A N 1
ATOM 1537 C CA . ILE A 1 196 ? -14.242 -5.055 6.895 1 97.19 196 ILE A CA 1
ATOM 1538 C C . ILE A 1 196 ? -13.461 -3.805 7.289 1 97.19 196 ILE A C 1
ATOM 1540 O O . ILE A 1 196 ? -13.68 -2.727 6.734 1 97.19 196 ILE A O 1
ATOM 1544 N N . THR A 1 197 ? -12.562 -3.924 8.25 1 95.62 197 THR A N 1
ATOM 1545 C CA . THR A 1 197 ? -11.789 -2.785 8.742 1 95.62 197 THR A CA 1
ATOM 1546 C C . THR A 1 197 ? -10.336 -3.176 8.969 1 95.62 197 THR A C 1
ATOM 1548 O O . THR A 1 197 ? -9.969 -4.344 8.828 1 95.62 197 THR A O 1
ATOM 1551 N N . TYR A 1 198 ? -9.539 -2.172 9.211 1 90.19 198 TYR A N 1
ATOM 1552 C CA . TYR A 1 198 ? -8.211 -2.434 9.773 1 90.19 198 TYR A CA 1
ATOM 1553 C C . TYR A 1 198 ? -8.32 -3.062 11.156 1 90.19 198 TYR A C 1
ATOM 1555 O O . TYR A 1 198 ? -9.336 -2.914 11.836 1 90.19 198 TYR A O 1
ATOM 1563 N N . PRO A 1 199 ? -7.246 -3.791 11.516 1 87.5 199 PRO A N 1
ATOM 1564 C CA . PRO A 1 199 ? -7.273 -4.438 12.828 1 87.5 199 PRO A CA 1
ATOM 1565 C C . PRO A 1 199 ? -6.867 -3.492 13.961 1 87.5 199 PRO A C 1
ATOM 1567 O O . PRO A 1 199 ? -5.844 -3.711 14.617 1 87.5 199 PRO A O 1
ATOM 1570 N N . VAL A 1 200 ? -7.645 -2.516 14.25 1 86.5 200 VAL A N 1
ATOM 1571 C CA . VAL A 1 200 ? -7.438 -1.537 15.312 1 86.5 200 VAL A CA 1
ATOM 1572 C C . VAL A 1 200 ? -8.719 -1.395 16.141 1 86.5 200 VAL A C 1
ATOM 1574 O O . VAL A 1 200 ? -9.789 -1.806 15.703 1 86.5 200 VAL A O 1
ATOM 1577 N N . PRO A 1 201 ? -8.617 -0.85 17.312 1 87.62 201 PRO A N 1
ATOM 1578 C CA . PRO A 1 201 ? -9.812 -0.643 18.125 1 87.62 201 PRO A CA 1
ATOM 1579 C C . PRO A 1 201 ? -10.852 0.242 17.438 1 87.62 201 PRO A C 1
ATOM 1581 O O . PRO A 1 201 ? -10.492 1.171 16.719 1 87.62 201 PRO A O 1
ATOM 1584 N N . ASP A 1 202 ? -12.078 -0.005 17.719 1 92.12 202 ASP A N 1
ATOM 1585 C CA . ASP A 1 202 ? -13.195 0.687 17.078 1 92.12 202 ASP A CA 1
ATOM 1586 C C . ASP A 1 202 ? -13.109 2.195 17.312 1 92.12 202 ASP A C 1
ATOM 1588 O O . ASP A 1 202 ? -13.523 2.982 16.453 1 92.12 202 ASP A O 1
ATOM 1592 N N . GLU A 1 203 ? -12.539 2.568 18.391 1 87.94 203 GLU A N 1
ATOM 1593 C CA . GLU A 1 203 ? -12.43 3.98 18.75 1 87.94 203 GLU A CA 1
ATOM 1594 C C . GLU A 1 203 ? -11.5 4.727 17.797 1 87.94 203 GLU A C 1
ATOM 1596 O O . GLU A 1 203 ? -11.516 5.957 17.75 1 87.94 203 GLU A O 1
ATOM 1601 N N . MET A 1 204 ? -10.734 3.979 17.062 1 87.56 204 MET A N 1
ATOM 1602 C CA . MET A 1 204 ? -9.789 4.59 16.125 1 87.56 204 MET A CA 1
ATOM 1603 C C . MET A 1 204 ? -10.375 4.645 14.719 1 87.56 204 MET A C 1
ATOM 1605 O O . MET A 1 204 ? -9.758 5.184 13.797 1 87.56 204 MET A O 1
ATOM 1609 N N . LEU A 1 205 ? -11.555 4.102 14.594 1 93 205 LEU A N 1
ATOM 1610 C CA . LEU A 1 205 ? -12.25 4.078 13.312 1 93 205 LEU A CA 1
ATOM 1611 C C . LEU A 1 205 ? -13.438 5.031 13.32 1 93 205 LEU A C 1
ATOM 1613 O O . LEU A 1 205 ? -14.281 4.965 14.219 1 93 205 LEU A O 1
ATOM 1617 N N . ASP A 1 206 ? -13.555 5.824 12.312 1 94.81 206 ASP A N 1
ATOM 1618 C CA . ASP A 1 206 ? -14.562 6.879 12.305 1 94.81 206 ASP A CA 1
ATOM 1619 C C . ASP A 1 206 ? -15.969 6.289 12.242 1 94.81 206 ASP A C 1
ATOM 1621 O O . ASP A 1 206 ? -16.859 6.727 12.977 1 94.81 206 ASP A O 1
ATOM 1625 N N . LEU A 1 207 ? -16.141 5.305 11.383 1 97.69 207 LEU A N 1
ATOM 1626 C CA . LEU A 1 207 ? -17.484 4.77 11.211 1 97.69 207 LEU A CA 1
ATOM 1627 C C . LEU A 1 207 ? -17.984 4.148 12.508 1 97.69 207 LEU A C 1
ATOM 1629 O O . LEU A 1 207 ? -19.047 4.531 13.008 1 97.69 207 LEU A O 1
ATOM 1633 N N . PRO A 1 208 ? -17.266 3.244 13.062 1 97.44 208 PRO A N 1
ATOM 1634 C CA . PRO A 1 208 ? -17.734 2.709 14.352 1 97.44 208 PRO A CA 1
ATOM 1635 C C . PRO A 1 208 ? -17.875 3.785 15.422 1 97.44 208 PRO A C 1
ATOM 1637 O O . PRO A 1 208 ? -18.906 3.875 16.078 1 97.44 208 PRO A O 1
ATOM 1640 N N . LYS A 1 209 ? -16.922 4.633 15.555 1 95.69 209 LYS A N 1
ATOM 1641 C CA . LYS A 1 209 ? -16.828 5.602 16.641 1 95.69 209 LYS A CA 1
ATOM 1642 C C . LYS A 1 209 ? -17.953 6.629 16.547 1 95.69 209 LYS A C 1
ATOM 1644 O O . LYS A 1 209 ? -18.609 6.934 17.547 1 95.69 209 LYS A O 1
ATOM 1649 N N . LYS A 1 210 ? -18.234 7.125 15.383 1 96.81 210 LYS A N 1
ATOM 1650 C CA . LYS A 1 210 ? -19.109 8.281 15.234 1 96.81 210 LYS A CA 1
ATOM 1651 C C . LYS A 1 210 ? -20.531 7.855 14.891 1 96.81 210 LYS A C 1
ATOM 1653 O O . LYS A 1 210 ? -21.484 8.594 15.148 1 96.81 210 LYS A O 1
ATOM 1658 N N . ILE A 1 211 ? -20.656 6.664 14.297 1 97.94 211 ILE A N 1
ATOM 1659 C CA . ILE A 1 211 ? -21.969 6.336 13.734 1 97.94 211 ILE A CA 1
ATOM 1660 C C . ILE A 1 211 ? -22.516 5.078 14.398 1 97.94 211 ILE A C 1
ATOM 1662 O O . ILE A 1 211 ? -23.625 5.086 14.938 1 97.94 211 ILE A O 1
ATOM 1666 N N . LEU A 1 212 ? -21.812 4.004 14.523 1 98.5 212 LEU A N 1
ATOM 1667 C CA . LEU A 1 212 ? -22.359 2.701 14.891 1 98.5 212 LEU A CA 1
ATOM 1668 C C . LEU A 1 212 ? -22.453 2.566 16.406 1 98.5 212 LEU A C 1
ATOM 1670 O O . LEU A 1 212 ? -23.516 2.199 16.938 1 98.5 212 LEU A O 1
ATOM 1674 N N . ILE A 1 213 ? -21.406 2.9 17.094 1 97.75 213 ILE A N 1
ATOM 1675 C CA . ILE A 1 213 ? -21.359 2.721 18.547 1 97.75 213 ILE A CA 1
ATOM 1676 C C . ILE A 1 213 ? -22.453 3.547 19.219 1 97.75 213 ILE A C 1
ATOM 1678 O O . ILE A 1 213 ? -23.203 3.037 20.047 1 97.75 213 ILE A O 1
ATOM 1682 N N . PRO A 1 214 ? -22.594 4.812 18.875 1 97.5 214 PRO A N 1
ATOM 1683 C CA . PRO A 1 214 ? -23.641 5.625 19.5 1 97.5 214 PRO A CA 1
ATOM 1684 C C . PRO A 1 214 ? -25.031 5.023 19.328 1 97.5 214 PRO A C 1
ATOM 1686 O O . PRO A 1 214 ? -25.938 5.32 20.125 1 97.5 214 PRO A O 1
ATOM 1689 N N . LYS A 1 215 ? -25.25 4.219 18.344 1 97.5 215 LYS A N 1
ATOM 1690 C CA . LYS A 1 215 ? -26.547 3.605 18.078 1 97.5 215 LYS A CA 1
ATOM 1691 C C . LYS A 1 215 ? -26.578 2.154 18.547 1 97.5 215 LYS A C 1
ATOM 1693 O O . LYS A 1 215 ? -27.516 1.42 18.25 1 97.5 215 LYS A O 1
ATOM 1698 N N . ASN A 1 216 ? -25.5 1.71 19.156 1 97.56 216 ASN A N 1
ATOM 1699 C CA . ASN A 1 216 ? -25.359 0.358 19.688 1 97.56 216 ASN A CA 1
ATOM 1700 C C . ASN A 1 216 ? -25.453 -0.69 18.578 1 97.56 216 ASN A C 1
ATOM 1702 O O . ASN A 1 216 ? -26.125 -1.709 18.734 1 97.56 216 ASN A O 1
ATOM 1706 N N . ILE A 1 217 ? -24.891 -0.393 17.469 1 98.06 217 ILE A N 1
ATOM 1707 C CA . ILE A 1 217 ? -24.828 -1.312 16.344 1 98.06 217 ILE A CA 1
ATOM 1708 C C . ILE A 1 217 ? -23.422 -1.896 16.219 1 98.06 217 ILE A C 1
ATOM 1710 O O . ILE A 1 217 ? -22.438 -1.156 16.156 1 98.06 217 ILE A O 1
ATOM 1714 N N . ASN A 1 218 ? -23.344 -3.211 16.219 1 97.25 218 ASN A N 1
ATOM 1715 C CA . ASN A 1 218 ? -22.078 -3.916 16.156 1 97.25 218 ASN A CA 1
ATOM 1716 C C . ASN A 1 218 ? -22.094 -5.027 15.117 1 97.25 218 ASN A C 1
ATOM 1718 O O . ASN A 1 218 ? -22.234 -6.203 15.453 1 97.25 218 ASN A O 1
ATOM 1722 N N . PRO A 1 219 ? -21.797 -4.727 13.914 1 97.94 219 PRO A N 1
ATOM 1723 C CA . PRO A 1 219 ? -21.828 -5.75 12.867 1 97.94 219 PRO A CA 1
ATOM 1724 C C . PRO A 1 219 ? -20.672 -6.746 12.992 1 97.94 219 PRO A C 1
ATOM 1726 O O . PRO A 1 219 ? -19.656 -6.441 13.602 1 97.94 219 PRO A O 1
ATOM 1729 N N . PRO A 1 220 ? -20.875 -7.973 12.406 1 96.69 220 PRO A N 1
ATOM 1730 C CA . PRO A 1 220 ? -19.719 -8.867 12.281 1 96.69 220 PRO A CA 1
ATOM 1731 C C . PRO A 1 220 ? -18.516 -8.203 11.625 1 96.69 220 PRO A C 1
ATOM 1733 O O . PRO A 1 220 ? -18.688 -7.363 10.734 1 96.69 220 PRO A O 1
ATOM 1736 N N . ARG A 1 221 ? -17.281 -8.641 12.133 1 96.56 221 ARG A N 1
ATOM 1737 C CA . ARG A 1 221 ? -16.094 -7.938 11.68 1 96.56 221 ARG A CA 1
ATOM 1738 C C . ARG A 1 221 ? -15.148 -8.883 10.93 1 96.56 221 ARG A C 1
ATOM 1740 O O . ARG A 1 221 ? -15.055 -10.062 11.258 1 96.56 221 ARG A O 1
ATOM 1747 N N . ARG A 1 222 ? -14.547 -8.336 9.945 1 94.38 222 ARG A N 1
ATOM 1748 C CA . ARG A 1 222 ? -13.375 -8.906 9.289 1 94.38 222 ARG A CA 1
ATOM 1749 C C . ARG A 1 222 ? -12.258 -7.875 9.188 1 94.38 222 ARG A C 1
ATOM 1751 O O . ARG A 1 222 ? -12.516 -6.68 9.039 1 94.38 222 ARG A O 1
ATOM 1758 N N . HIS A 1 223 ? -11.008 -8.367 9.281 1 91.25 223 HIS A N 1
ATOM 1759 C CA . HIS A 1 223 ? -9.906 -7.418 9.352 1 91.25 223 HIS A CA 1
ATOM 1760 C C . HIS A 1 223 ? -8.891 -7.668 8.242 1 91.25 223 HIS A C 1
ATOM 1762 O O . HIS A 1 223 ? -8.711 -8.812 7.805 1 91.25 223 HIS A O 1
ATOM 1768 N N . SER A 1 224 ? -8.281 -6.59 7.781 1 87.62 224 SER A N 1
ATOM 1769 C CA . SER A 1 224 ? -7.121 -6.621 6.895 1 87.62 224 SER A CA 1
ATOM 1770 C C . SER A 1 224 ? -6.211 -5.418 7.129 1 87.62 224 SER A C 1
ATOM 1772 O O . SER A 1 224 ? -6.691 -4.305 7.336 1 87.62 224 SER A O 1
ATOM 1774 N N . GLU A 1 225 ? -4.906 -5.637 7.027 1 81.12 225 GLU A N 1
ATOM 1775 C CA . GLU A 1 225 ? -3.943 -4.559 7.227 1 81.12 225 GLU A CA 1
ATOM 1776 C C . GLU A 1 225 ? -3.797 -3.713 5.961 1 81.12 225 GLU A C 1
ATOM 1778 O O . GLU A 1 225 ? -3.443 -2.533 6.035 1 81.12 225 GLU A O 1
ATOM 1783 N N . LEU A 1 226 ? -4.086 -4.359 4.887 1 85.38 226 LEU A N 1
ATOM 1784 C CA . LEU A 1 226 ? -3.822 -3.695 3.615 1 85.38 226 LEU A CA 1
ATOM 1785 C C . LEU A 1 226 ? -5.113 -3.16 3.004 1 85.38 226 LEU A C 1
ATOM 1787 O O . LEU A 1 226 ? -6.094 -3.895 2.871 1 85.38 226 LEU A O 1
ATOM 1791 N N . THR A 1 227 ? -5.059 -1.937 2.605 1 91.06 227 THR A N 1
ATOM 1792 C CA . THR A 1 227 ? -6.219 -1.277 2.018 1 91.06 227 THR A CA 1
ATOM 1793 C C . THR A 1 227 ? -6.664 -1.999 0.749 1 91.06 227 THR A C 1
ATOM 1795 O O . THR A 1 227 ? -7.855 -2.258 0.562 1 91.06 227 THR A O 1
ATOM 1798 N N . ILE A 1 228 ? -5.773 -2.359 -0.082 1 89.69 228 ILE A N 1
ATOM 1799 C CA . ILE A 1 228 ? -6.105 -3.01 -1.346 1 89.69 228 ILE A CA 1
ATOM 1800 C C . ILE A 1 228 ? -6.797 -4.344 -1.074 1 89.69 228 ILE A C 1
ATOM 1802 O O . ILE A 1 228 ? -7.688 -4.75 -1.825 1 89.69 228 ILE A O 1
ATOM 1806 N N . ALA A 1 229 ? -6.41 -5.023 -0.021 1 90.38 229 ALA A N 1
ATOM 1807 C CA . ALA A 1 229 ? -7.07 -6.277 0.346 1 90.38 229 ALA A CA 1
ATOM 1808 C C . ALA A 1 229 ? -8.5 -6.027 0.811 1 90.38 229 ALA A C 1
ATOM 1810 O O . ALA A 1 229 ? -9.406 -6.797 0.482 1 90.38 229 ALA A O 1
ATOM 1811 N N . ILE A 1 230 ? -8.68 -5.016 1.561 1 94.12 230 ILE A N 1
ATOM 1812 C CA . ILE A 1 230 ? -10.023 -4.648 1.994 1 94.12 230 ILE A CA 1
ATOM 1813 C C . ILE A 1 230 ? -10.914 -4.426 0.775 1 94.12 230 ILE A C 1
ATOM 1815 O O . ILE A 1 230 ? -12.008 -4.984 0.687 1 94.12 230 ILE A O 1
ATOM 1819 N N . ILE A 1 231 ? -10.461 -3.699 -0.167 1 95.38 231 ILE A N 1
ATOM 1820 C CA . ILE A 1 231 ? -11.227 -3.35 -1.357 1 95.38 231 ILE A CA 1
ATOM 1821 C C . ILE A 1 231 ? -11.555 -4.613 -2.148 1 95.38 231 ILE A C 1
ATOM 1823 O O . ILE A 1 231 ? -12.688 -4.789 -2.611 1 95.38 231 ILE A O 1
ATOM 1827 N N . GLN A 1 232 ? -10.625 -5.441 -2.26 1 92.44 232 GLN A N 1
ATOM 1828 C CA . GLN A 1 232 ? -10.836 -6.66 -3.031 1 92.44 232 GLN A CA 1
ATOM 1829 C C . GLN A 1 232 ? -11.844 -7.578 -2.348 1 92.44 232 GLN A C 1
ATOM 1831 O O . GLN A 1 232 ? -12.656 -8.227 -3.016 1 92.44 232 GLN A O 1
ATOM 1836 N N . LEU A 1 233 ? -11.75 -7.703 -1.035 1 94.38 233 LEU A N 1
ATOM 1837 C CA . LEU A 1 233 ? -12.727 -8.484 -0.293 1 94.38 233 LEU A CA 1
ATOM 1838 C C . LEU A 1 233 ? -14.133 -7.922 -0.488 1 94.38 233 LEU A C 1
ATOM 1840 O O . LEU A 1 233 ? -15.086 -8.68 -0.681 1 94.38 233 LEU A O 1
ATOM 1844 N N . VAL A 1 234 ? -14.227 -6.629 -0.498 1 97.44 234 VAL A N 1
ATOM 1845 C CA . VAL A 1 234 ? -15.508 -5.977 -0.751 1 97.44 234 VAL A CA 1
ATOM 1846 C C . VAL A 1 234 ? -15.977 -6.301 -2.168 1 97.44 234 VAL A C 1
ATOM 1848 O O . VAL A 1 234 ? -17.125 -6.68 -2.373 1 97.44 234 VAL A O 1
ATOM 1851 N N . ALA A 1 235 ? -15.086 -6.172 -3.115 1 95.75 235 ALA A N 1
ATOM 1852 C CA . ALA A 1 235 ? -15.414 -6.441 -4.516 1 95.75 235 ALA A CA 1
ATOM 1853 C C . ALA A 1 235 ? -15.906 -7.875 -4.699 1 95.75 235 ALA A C 1
ATOM 1855 O O . ALA A 1 235 ? -16.75 -8.141 -5.562 1 95.75 235 ALA A O 1
ATOM 1856 N N . SER A 1 236 ? -15.445 -8.727 -3.824 1 93.75 236 SER A N 1
ATOM 1857 C CA . SER A 1 236 ? -15.781 -10.148 -3.904 1 93.75 236 SER A CA 1
ATOM 1858 C C . SER A 1 236 ? -17.016 -10.469 -3.057 1 93.75 236 SER A C 1
ATOM 1860 O O . SER A 1 236 ? -17.297 -11.641 -2.787 1 93.75 236 SER A O 1
ATOM 1862 N N . ARG A 1 237 ? -17.656 -9.516 -2.504 1 94.69 237 ARG A N 1
ATOM 1863 C CA . ARG A 1 237 ? -18.891 -9.648 -1.75 1 94.69 237 ARG A CA 1
ATOM 1864 C C . ARG A 1 237 ? -18.656 -10.359 -0.423 1 94.69 237 ARG A C 1
ATOM 1866 O O . ARG A 1 237 ? -19.5 -11.141 0.027 1 94.69 237 ARG A O 1
ATOM 1873 N N . ARG A 1 238 ? -17.469 -10.047 0.101 1 94.38 238 ARG A N 1
ATOM 1874 C CA . ARG A 1 238 ? -17.156 -10.656 1.394 1 94.38 238 ARG A CA 1
ATOM 1875 C C . ARG A 1 238 ? -17.5 -9.703 2.537 1 94.38 238 ARG A C 1
ATOM 1877 O O . ARG A 1 238 ? -17.219 -10 3.701 1 94.38 238 ARG A O 1
ATOM 1884 N N . GLY A 1 239 ? -18.016 -8.617 2.252 1 97.56 239 GLY A N 1
ATOM 1885 C CA . GLY A 1 239 ? -18.406 -7.602 3.219 1 97.56 239 GLY A CA 1
ATOM 1886 C C . GLY A 1 239 ? -18.469 -6.203 2.625 1 97.56 239 GLY A C 1
ATOM 1887 O O . GLY A 1 239 ? -18.453 -6.043 1.404 1 97.56 239 GLY A O 1
ATOM 1888 N N . ILE A 1 240 ? -18.672 -5.227 3.479 1 98.75 240 ILE A N 1
ATOM 1889 C CA . ILE A 1 240 ? -18.672 -3.812 3.127 1 98.75 240 ILE A CA 1
ATOM 1890 C C . ILE A 1 240 ? -17.641 -3.076 3.986 1 98.75 240 ILE A C 1
ATOM 1892 O O . ILE A 1 240 ? -17.109 -3.637 4.949 1 98.75 240 ILE A O 1
ATOM 1896 N N . ALA A 1 241 ? -17.297 -1.89 3.559 1 98.62 241 ALA A N 1
ATOM 1897 C CA . ALA A 1 241 ? -16.281 -1.135 4.293 1 98.62 241 ALA A CA 1
ATOM 1898 C C . ALA A 1 241 ? -16.531 0.366 4.184 1 98.62 241 ALA A C 1
ATOM 1900 O O . ALA A 1 241 ? -17.375 0.807 3.404 1 98.62 241 ALA A O 1
ATOM 1901 N N . ALA A 1 242 ? -15.922 1.125 5.039 1 98.44 242 ALA A N 1
ATOM 1902 C CA . ALA A 1 242 ? -15.828 2.582 4.969 1 98.44 242 ALA A CA 1
ATOM 1903 C C . ALA A 1 242 ? -14.375 3.035 4.859 1 98.44 242 ALA A C 1
ATOM 1905 O O . ALA A 1 242 ? -13.547 2.689 5.703 1 98.44 242 ALA A O 1
ATOM 1906 N N . LEU A 1 243 ? -14.055 3.732 3.795 1 97.56 243 LEU A N 1
ATOM 1907 C CA . LEU A 1 243 ? -12.695 4.199 3.523 1 97.56 243 LEU A CA 1
ATOM 1908 C C . LEU A 1 243 ? -12.711 5.648 3.039 1 97.56 243 LEU A C 1
ATOM 1910 O O . LEU A 1 243 ? -13.742 6.141 2.578 1 97.56 243 LEU A O 1
ATOM 1914 N N . PRO A 1 244 ? -11.539 6.352 3.199 1 97 244 PRO A N 1
ATOM 1915 C CA . PRO A 1 244 ? -11.477 7.688 2.605 1 97 244 PRO A CA 1
ATOM 1916 C C . PRO A 1 244 ? -11.773 7.684 1.107 1 97 244 PRO A C 1
ATOM 1918 O O . PRO A 1 244 ? -11.344 6.777 0.391 1 97 244 PRO A O 1
ATOM 1921 N N . TYR A 1 245 ? -12.453 8.695 0.654 1 96.88 245 TYR A N 1
ATOM 1922 C CA . TYR A 1 245 ? -12.883 8.773 -0.74 1 96.88 245 TYR A CA 1
ATOM 1923 C C . TYR A 1 245 ? -11.68 8.695 -1.679 1 96.88 245 TYR A C 1
ATOM 1925 O O . TYR A 1 245 ? -11.727 7.984 -2.688 1 96.88 245 TYR A O 1
ATOM 1933 N N . TRP A 1 246 ? -10.57 9.406 -1.351 1 95.06 246 TRP A N 1
ATOM 1934 C CA . TRP A 1 246 ? -9.422 9.438 -2.242 1 95.06 246 TRP A CA 1
ATOM 1935 C C . TRP A 1 246 ? -8.836 8.047 -2.434 1 95.06 246 TRP A C 1
ATOM 1937 O O . TRP A 1 246 ? -8.266 7.738 -3.486 1 95.06 246 TRP A O 1
ATOM 1947 N N . THR A 1 247 ? -8.953 7.172 -1.416 1 94.62 247 THR A N 1
ATOM 1948 C CA . THR A 1 247 ? -8.398 5.82 -1.441 1 94.62 247 THR A CA 1
ATOM 1949 C C . THR A 1 247 ? -9.219 4.91 -2.344 1 94.62 247 THR A C 1
ATOM 1951 O O . THR A 1 247 ? -8.688 3.98 -2.951 1 94.62 247 THR A O 1
ATOM 1954 N N . VAL A 1 248 ? -10.484 5.164 -2.471 1 95.5 248 VAL A N 1
ATOM 1955 C CA . VAL A 1 248 ? -11.43 4.293 -3.154 1 95.5 248 VAL A CA 1
ATOM 1956 C C . VAL A 1 248 ? -11.516 4.672 -4.629 1 95.5 248 VAL A C 1
ATOM 1958 O O . VAL A 1 248 ? -11.789 3.826 -5.484 1 95.5 248 VAL A O 1
ATOM 1961 N N . MET A 1 249 ? -11.242 5.867 -4.961 1 93.75 249 MET A N 1
ATOM 1962 C CA . MET A 1 249 ? -11.508 6.477 -6.262 1 93.75 249 MET A CA 1
ATOM 1963 C C . MET A 1 249 ? -10.875 5.664 -7.383 1 93.75 249 MET A C 1
ATOM 1965 O O . MET A 1 249 ? -11.523 5.375 -8.391 1 93.75 249 MET A O 1
ATOM 1969 N N . PRO A 1 250 ? -9.648 5.207 -7.23 1 90 250 PRO A N 1
ATOM 1970 C CA . PRO A 1 250 ? -9.031 4.453 -8.328 1 90 250 PRO A CA 1
ATOM 1971 C C . PRO A 1 250 ? -9.773 3.154 -8.641 1 90 250 PRO A C 1
ATOM 1973 O O . PRO A 1 250 ? -9.695 2.645 -9.758 1 90 250 PRO A O 1
ATOM 1976 N N . TYR A 1 251 ? -10.477 2.652 -7.734 1 92.88 251 TYR A N 1
ATOM 1977 C CA . TYR A 1 251 ? -11.125 1.359 -7.902 1 92.88 251 TYR A CA 1
ATOM 1978 C C . TYR A 1 251 ? -12.57 1.534 -8.359 1 92.88 251 TYR A C 1
ATOM 1980 O O . TYR A 1 251 ? -13.203 0.583 -8.82 1 92.88 251 TYR A O 1
ATOM 1988 N N . LEU A 1 252 ? -13.047 2.746 -8.18 1 92.94 252 LEU A N 1
ATOM 1989 C CA . LEU A 1 252 ? -14.367 3.068 -8.711 1 92.94 252 LEU A CA 1
ATOM 1990 C C . LEU A 1 252 ? -14.352 3.1 -10.234 1 92.94 252 LEU A C 1
ATOM 1992 O O . LEU A 1 252 ? -15.258 2.576 -10.875 1 92.94 252 LEU A O 1
ATOM 1996 N N . GLU A 1 253 ? -13.289 3.578 -10.672 1 87.75 253 GLU A N 1
ATOM 1997 C CA . GLU A 1 253 ? -13.141 3.73 -12.109 1 87.75 253 GLU A CA 1
ATOM 1998 C C . GLU A 1 253 ? -13.055 2.375 -12.805 1 87.75 253 GLU A C 1
ATOM 2000 O O . GLU A 1 253 ? -13.5 2.223 -13.945 1 87.75 253 GLU A O 1
ATOM 2005 N N . LYS A 1 254 ? -12.57 1.378 -12.133 1 86.75 254 LYS A N 1
ATOM 2006 C CA . LYS A 1 254 ? -12.414 0.031 -12.68 1 86.75 254 LYS A CA 1
ATOM 2007 C C . LYS A 1 254 ? -13.688 -0.789 -12.492 1 86.75 254 LYS A C 1
ATOM 2009 O O . LYS A 1 254 ? -13.781 -1.912 -12.984 1 86.75 254 LYS A O 1
ATOM 2014 N N . GLY A 1 255 ? -14.578 -0.198 -11.711 1 91 255 GLY A N 1
ATOM 2015 C CA . GLY A 1 255 ? -15.852 -0.865 -11.484 1 91 255 GLY A CA 1
ATOM 2016 C C . GLY A 1 255 ? -15.766 -1.988 -10.469 1 91 255 GLY A C 1
ATOM 2017 O O . GLY A 1 255 ? -16.625 -2.873 -10.445 1 91 255 GLY A O 1
ATOM 2018 N N . TYR A 1 256 ? -14.742 -2.02 -9.664 1 91.75 256 TYR A N 1
ATOM 2019 C CA . TYR A 1 256 ? -14.586 -3.061 -8.656 1 91.75 256 TYR A CA 1
ATOM 2020 C C . TYR A 1 256 ? -15.625 -2.91 -7.547 1 91.75 256 TYR A C 1
ATOM 2022 O O . TYR A 1 256 ? -16.172 -3.902 -7.07 1 91.75 256 TYR A O 1
ATOM 2030 N N . VAL A 1 257 ? -15.828 -1.66 -7.164 1 97.38 257 VAL A N 1
ATOM 2031 C CA . VAL A 1 257 ? -16.734 -1.323 -6.074 1 97.38 257 VAL A CA 1
ATOM 2032 C C . VAL A 1 257 ? -17.516 -0.051 -6.418 1 97.38 257 VAL A C 1
ATOM 2034 O O . VAL A 1 257 ? -17.172 0.642 -7.383 1 97.38 257 VAL A O 1
ATOM 2037 N N . VAL A 1 258 ? -18.562 0.177 -5.707 1 98.06 258 VAL A N 1
ATOM 2038 C CA . VAL A 1 258 ? -19.266 1.454 -5.75 1 98.06 258 VAL A CA 1
ATOM 2039 C C . VAL A 1 258 ? -19.188 2.129 -4.383 1 98.06 258 VAL A C 1
ATOM 2041 O O . VAL A 1 258 ? -19 1.465 -3.363 1 98.06 258 VAL A O 1
ATOM 2044 N N . HIS A 1 259 ? -19.281 3.406 -4.363 1 98.12 259 HIS A N 1
ATOM 2045 C CA . HIS A 1 259 ? -19.266 4.113 -3.088 1 98.12 259 HIS A CA 1
ATOM 2046 C C . HIS A 1 259 ? -20.609 4.758 -2.803 1 98.12 259 HIS A C 1
ATOM 2048 O O . HIS A 1 259 ? -21.391 5.035 -3.727 1 98.12 259 HIS A O 1
ATOM 2054 N N . ARG A 1 260 ? -20.922 4.945 -1.555 1 98.44 260 ARG A N 1
ATOM 2055 C CA . ARG A 1 260 ? -22.125 5.629 -1.09 1 98.44 260 ARG A CA 1
ATOM 2056 C C . ARG A 1 260 ? -21.812 6.535 0.097 1 98.44 260 ARG A C 1
ATOM 2058 O O . ARG A 1 260 ? -20.922 6.246 0.892 1 98.44 260 ARG A O 1
ATOM 2065 N N . GLN A 1 261 ? -22.578 7.586 0.143 1 98.19 261 GLN A N 1
ATOM 2066 C CA . GLN A 1 261 ? -22.469 8.492 1.284 1 98.19 261 GLN A CA 1
ATOM 2067 C C . GLN A 1 261 ? -22.953 7.816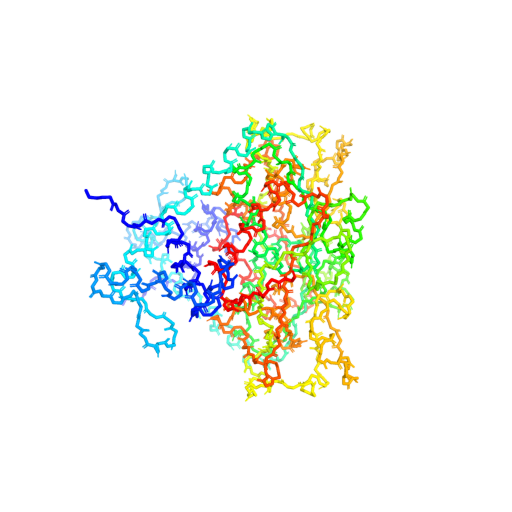 2.564 1 98.19 261 GLN A C 1
ATOM 2069 O O . GLN A 1 261 ? -23.922 7.055 2.545 1 98.19 261 GLN A O 1
ATOM 2074 N N . ILE A 1 262 ? -22.266 8.07 3.658 1 98.38 262 ILE A N 1
ATOM 2075 C CA . ILE A 1 262 ? -22.688 7.559 4.953 1 98.38 262 ILE A CA 1
ATOM 2076 C C . ILE A 1 262 ? -23.391 8.664 5.742 1 98.38 262 ILE A C 1
ATOM 2078 O O . ILE A 1 262 ? -22.75 9.656 6.121 1 98.38 262 ILE A O 1
ATOM 2082 N N . THR A 1 263 ? -24.656 8.531 5.988 1 97.25 263 THR A N 1
ATOM 2083 C CA . THR A 1 263 ? -25.578 9.469 6.633 1 97.25 263 THR A CA 1
ATOM 2084 C C . THR A 1 263 ? -25.906 10.625 5.691 1 97.25 263 THR A C 1
ATOM 2086 O O . THR A 1 263 ? -25.219 10.852 4.699 1 97.25 263 THR A O 1
ATOM 2089 N N . ALA A 1 264 ? -26.859 11.367 6.016 1 95.94 264 ALA A N 1
ATOM 2090 C CA . ALA A 1 264 ? -27.344 12.453 5.176 1 95.94 264 ALA A CA 1
ATOM 2091 C C . ALA A 1 264 ? -26.359 13.609 5.129 1 95.94 264 ALA A C 1
ATOM 2093 O O . ALA A 1 264 ? -26.234 14.289 4.109 1 95.94 264 ALA A O 1
ATOM 2094 N N . ASP A 1 265 ? -25.625 13.812 6.137 1 94.94 265 ASP A N 1
ATOM 2095 C CA . ASP A 1 265 ? -24.688 14.93 6.227 1 94.94 265 ASP A CA 1
ATOM 2096 C C . ASP A 1 265 ? -23.266 14.484 5.859 1 94.94 265 ASP A C 1
ATOM 2098 O O . ASP A 1 265 ? -22.328 15.266 5.945 1 94.94 265 ASP A O 1
ATOM 2102 N N . GLY A 1 266 ? -23.141 13.281 5.531 1 96.56 266 GLY A N 1
ATOM 2103 C CA . GLY A 1 266 ? -21.812 12.75 5.262 1 96.56 266 GLY A CA 1
ATOM 2104 C C . GLY A 1 266 ? -21.047 12.383 6.52 1 96.56 266 GLY A C 1
ATOM 2105 O O . GLY A 1 266 ? -21.406 12.82 7.617 1 96.56 266 GLY A O 1
ATOM 2106 N N . LEU A 1 267 ? -20.078 11.477 6.367 1 97.06 267 LEU A N 1
ATOM 2107 C CA . LEU A 1 267 ? -19.141 11.148 7.43 1 97.06 267 LEU A CA 1
ATOM 2108 C C . LEU A 1 267 ? -17.781 11.805 7.168 1 97.06 267 LEU A C 1
ATOM 2110 O O . LEU A 1 267 ? -17.062 11.398 6.258 1 97.06 267 LEU A O 1
ATOM 2114 N N . GLN A 1 268 ? -17.5 12.812 7.988 1 94.88 268 GLN A N 1
ATOM 2115 C CA . GLN A 1 268 ? -16.266 13.578 7.801 1 94.88 268 GLN A CA 1
ATOM 2116 C C . GLN A 1 268 ? -15.219 13.195 8.836 1 94.88 268 GLN A C 1
ATOM 2118 O O . GLN A 1 268 ? -15.547 12.984 10.008 1 94.88 268 GLN A O 1
ATOM 2123 N N . SER A 1 269 ? -14.016 13.07 8.328 1 94.81 269 SER A N 1
ATOM 2124 C CA . SER A 1 269 ? -12.852 12.883 9.195 1 94.81 269 SER A CA 1
ATOM 2125 C C . SER A 1 269 ? -11.914 14.078 9.125 1 94.81 269 SER A C 1
ATOM 2127 O O . SER A 1 269 ? -11.922 14.828 8.148 1 94.81 269 SER A O 1
ATOM 2129 N N . LYS A 1 270 ? -11.211 14.297 10.211 1 94.38 270 LYS A N 1
ATOM 2130 C CA . LYS A 1 270 ? -10.266 15.406 10.305 1 94.38 270 LYS A CA 1
ATOM 2131 C C . LYS A 1 270 ? -8.859 14.906 10.633 1 94.38 270 LYS A C 1
ATOM 2133 O O . LYS A 1 270 ? -8.703 13.883 11.305 1 94.38 270 LYS A O 1
ATOM 2138 N N . LEU A 1 271 ? -7.906 15.625 10.125 1 95.06 271 LEU A N 1
ATOM 2139 C CA . LEU A 1 271 ? -6.516 15.305 10.438 1 95.06 271 LEU A CA 1
ATOM 2140 C C . LEU A 1 271 ? -5.766 16.547 10.914 1 95.06 271 LEU A C 1
ATOM 2142 O O . LEU A 1 271 ? -5.934 17.625 10.359 1 95.06 271 LEU A O 1
ATOM 2146 N N . TYR A 1 272 ? -4.992 16.328 11.945 1 95 272 TYR A N 1
ATOM 2147 C CA . TYR A 1 272 ? -4.141 17.359 12.523 1 95 272 TYR A CA 1
ATOM 2148 C C . TYR A 1 272 ? -2.707 16.875 12.672 1 95 272 TYR A C 1
ATOM 2150 O O . TYR A 1 272 ? -2.471 15.672 12.859 1 95 272 TYR A O 1
ATOM 2158 N N . ALA A 1 273 ? -1.803 17.797 12.578 1 95.88 273 ALA A N 1
ATOM 2159 C CA . ALA A 1 273 ? -0.438 17.547 13.039 1 95.88 273 ALA A CA 1
ATOM 2160 C C . ALA A 1 273 ? -0.248 18.062 14.469 1 95.88 273 ALA A C 1
ATOM 2162 O O . ALA A 1 273 ? -0.5 19.234 14.75 1 95.88 273 ALA A O 1
ATOM 2163 N N . ALA A 1 274 ? 0.074 17.156 15.352 1 95.81 274 ALA A N 1
ATOM 2164 C CA . ALA A 1 274 ? 0.368 17.531 16.734 1 95.81 274 ALA A CA 1
ATOM 2165 C C . ALA A 1 274 ? 1.871 17.672 16.953 1 95.81 274 ALA A C 1
ATOM 2167 O O . ALA A 1 274 ? 2.65 16.797 16.562 1 95.81 274 ALA A O 1
ATOM 2168 N N . ILE A 1 275 ? 2.285 18.766 17.562 1 96.5 275 ILE A N 1
ATOM 2169 C CA . ILE A 1 275 ? 3.682 19.016 17.891 1 96.5 275 ILE A CA 1
ATOM 2170 C C . ILE A 1 275 ? 3.779 19.562 19.312 1 96.5 275 ILE A C 1
ATOM 2172 O O . ILE A 1 275 ? 2.84 20.188 19.812 1 96.5 275 ILE A O 1
ATOM 2176 N N . ARG A 1 276 ? 4.898 19.219 19.938 1 95.38 276 ARG A N 1
ATOM 2177 C CA . ARG A 1 276 ? 5.09 19.844 21.25 1 95.38 276 ARG A CA 1
ATOM 2178 C C . ARG A 1 276 ? 5.094 21.359 21.141 1 95.38 276 ARG A C 1
ATOM 2180 O O . ARG A 1 276 ? 5.688 21.922 20.203 1 95.38 276 ARG A O 1
ATOM 2187 N N . THR A 1 277 ? 4.477 22.016 22.109 1 94 277 THR A N 1
ATOM 2188 C CA . THR A 1 277 ? 4.383 23.469 22.094 1 94 277 THR A CA 1
ATOM 2189 C C . THR A 1 277 ? 5.773 24.094 22.109 1 94 277 THR A C 1
ATOM 2191 O O . THR A 1 277 ? 6 25.109 21.438 1 94 277 THR A O 1
ATOM 2194 N N . GLU A 1 278 ? 6.711 23.578 22.719 1 91.44 278 GLU A N 1
ATOM 2195 C CA . GLU A 1 278 ? 8.062 24.109 22.844 1 91.44 278 GLU A CA 1
ATOM 2196 C C . GLU A 1 278 ? 8.812 24.016 21.516 1 91.44 278 GLU A C 1
ATOM 2198 O O . GLU A 1 278 ? 9.828 24.688 21.328 1 91.44 278 GLU A O 1
ATOM 2203 N N . ASP A 1 279 ? 8.297 23.172 20.625 1 91.69 279 ASP A N 1
ATOM 2204 C CA . ASP A 1 279 ? 8.992 22.953 19.359 1 91.69 279 ASP A CA 1
ATOM 2205 C C . ASP A 1 279 ? 8.32 23.734 18.234 1 91.69 279 ASP A C 1
ATOM 2207 O O . ASP A 1 279 ? 8.734 23.625 17.078 1 91.69 279 ASP A O 1
ATOM 2211 N N . THR A 1 280 ? 7.348 24.562 18.484 1 90.19 280 THR A N 1
ATOM 2212 C CA . THR A 1 280 ? 6.531 25.219 17.469 1 90.19 280 THR A CA 1
ATOM 2213 C C . THR A 1 280 ? 7.352 26.234 16.672 1 90.19 280 THR A C 1
ATOM 2215 O O . THR A 1 280 ? 6.961 26.641 15.578 1 90.19 280 THR A O 1
ATOM 2218 N N . ASP A 1 281 ? 8.445 26.594 17.203 1 86.44 281 ASP A N 1
ATOM 2219 C CA . ASP A 1 281 ? 9.258 27.609 16.547 1 86.44 281 ASP A CA 1
ATOM 2220 C C . ASP A 1 281 ? 10.242 26.984 15.57 1 86.44 281 ASP A C 1
ATOM 2222 O O . ASP A 1 281 ? 10.922 27.688 14.82 1 86.44 281 ASP A O 1
ATOM 2226 N N . LYS A 1 282 ? 10.305 25.672 15.539 1 88.31 282 LYS A N 1
ATOM 2227 C CA . LYS A 1 282 ? 11.188 24.984 14.602 1 88.31 282 LYS A CA 1
ATOM 2228 C C . LYS A 1 282 ? 10.648 25.062 13.18 1 88.31 282 LYS A C 1
ATOM 2230 O O . LYS A 1 282 ? 9.57 24.531 12.898 1 88.31 282 LYS A O 1
ATOM 2235 N N . SER A 1 283 ? 11.391 25.656 12.336 1 88.12 283 SER A N 1
ATOM 2236 C CA . SER A 1 283 ? 10.953 25.953 10.977 1 88.12 283 SER A CA 1
ATOM 2237 C C . SER A 1 283 ? 10.711 24.688 10.18 1 88.12 283 SER A C 1
ATOM 2239 O O . SER A 1 283 ? 9.781 24.609 9.375 1 88.12 283 SER A O 1
ATOM 2241 N N . TYR A 1 284 ? 11.578 23.625 10.391 1 91 284 TYR A N 1
ATOM 2242 C CA . TYR A 1 284 ? 11.438 22.406 9.594 1 91 284 TYR A CA 1
ATOM 2243 C C . TYR A 1 284 ? 10.156 21.672 9.953 1 91 284 TYR A C 1
ATOM 2245 O O . TYR A 1 284 ? 9.539 21.031 9.094 1 91 284 TYR A O 1
ATOM 2253 N N . LEU A 1 285 ? 9.688 21.797 11.211 1 93.06 285 LEU A N 1
ATOM 2254 C CA . LEU A 1 285 ? 8.422 21.188 11.609 1 93.06 285 LEU A CA 1
ATOM 2255 C C . LEU A 1 285 ? 7.246 21.875 10.938 1 93.06 285 LEU A C 1
ATOM 2257 O O . LEU A 1 285 ? 6.375 21.219 10.359 1 93.06 285 LEU A O 1
ATOM 2261 N N . ASN A 1 286 ? 7.297 23.156 10.93 1 90.44 286 ASN A N 1
ATOM 2262 C CA . ASN A 1 286 ? 6.238 23.938 10.312 1 90.44 286 ASN A CA 1
ATOM 2263 C C . ASN A 1 286 ? 6.207 23.734 8.797 1 90.44 286 ASN A C 1
ATOM 2265 O O . ASN A 1 286 ? 5.133 23.641 8.203 1 90.44 286 ASN A O 1
ATOM 2269 N N . ASN A 1 287 ? 7.316 23.688 8.297 1 91 287 ASN A N 1
ATOM 2270 C CA . ASN A 1 287 ? 7.391 23.469 6.852 1 91 287 ASN A CA 1
ATOM 2271 C C . ASN A 1 287 ? 6.848 22.109 6.457 1 91 287 ASN A C 1
ATOM 2273 O O . ASN A 1 287 ? 6.188 21.969 5.426 1 91 287 ASN A O 1
ATOM 2277 N N . PHE A 1 288 ? 7.172 21.047 7.238 1 95.25 288 PHE A N 1
ATOM 2278 C CA . PHE A 1 288 ? 6.656 19.719 6.941 1 95.25 288 PHE A CA 1
ATOM 2279 C C . PHE A 1 288 ? 5.133 19.719 6.953 1 95.25 288 PHE A C 1
ATOM 2281 O O . PHE A 1 288 ? 4.5 19.141 6.07 1 95.25 288 PHE A O 1
ATOM 2288 N N . CYS A 1 289 ? 4.559 20.375 7.906 1 94.69 289 CYS A N 1
ATOM 2289 C CA . CYS A 1 289 ? 3.105 20.5 7.977 1 94.69 289 CYS A CA 1
ATOM 2290 C C . CYS A 1 289 ? 2.553 21.172 6.727 1 94.69 289 CYS A C 1
ATOM 2292 O O . CYS A 1 289 ? 1.537 20.75 6.18 1 94.69 289 CYS A O 1
ATOM 2294 N N . GLN A 1 290 ? 3.217 22.188 6.312 1 91.44 290 GLN A N 1
ATOM 2295 C CA . GLN A 1 290 ? 2.803 22.906 5.113 1 91.44 290 GLN A CA 1
ATOM 2296 C C . GLN A 1 290 ? 2.885 22.016 3.877 1 91.44 290 GLN A C 1
ATOM 2298 O O . GLN A 1 290 ? 1.988 22.031 3.031 1 91.44 290 GLN A O 1
ATOM 2303 N N . ILE A 1 291 ? 3.939 21.234 3.771 1 93.88 291 ILE A N 1
ATOM 2304 C CA . ILE A 1 291 ? 4.129 20.328 2.648 1 93.88 291 ILE A CA 1
ATOM 2305 C C . ILE A 1 291 ? 2.992 19.312 2.613 1 93.88 291 ILE A C 1
ATOM 2307 O O . ILE A 1 291 ? 2.428 19.031 1.552 1 93.88 291 ILE A O 1
ATOM 2311 N N . ILE A 1 292 ? 2.666 18.75 3.791 1 95.31 292 ILE A N 1
ATOM 2312 C CA . ILE A 1 292 ? 1.586 17.781 3.875 1 95.31 292 ILE A CA 1
ATOM 2313 C C . ILE A 1 292 ? 0.291 18.391 3.352 1 95.31 292 ILE A C 1
ATOM 2315 O O . ILE A 1 292 ? -0.419 17.781 2.553 1 95.31 292 ILE A O 1
ATOM 2319 N N . ARG A 1 293 ? 0.03 19.547 3.771 1 91.38 293 ARG A N 1
ATOM 2320 C CA . ARG A 1 293 ? -1.202 20.219 3.375 1 91.38 293 ARG A CA 1
ATOM 2321 C C . ARG A 1 293 ? -1.226 20.484 1.872 1 91.38 293 ARG A C 1
ATOM 2323 O O . ARG A 1 293 ? -2.209 20.156 1.197 1 91.38 293 ARG A O 1
ATOM 2330 N N . GLU A 1 294 ? -0.195 21.031 1.378 1 86 294 GLU A N 1
ATOM 2331 C CA . GLU A 1 294 ? -0.12 21.391 -0.036 1 86 294 GLU A CA 1
ATOM 2332 C C . GLU A 1 294 ? -0.203 20.141 -0.922 1 86 294 GLU A C 1
ATOM 2334 O O . GLU A 1 294 ? -0.944 20.125 -1.907 1 86 294 GLU A O 1
ATOM 2339 N N . ARG A 1 295 ? 0.524 19.125 -0.536 1 88.88 295 ARG A N 1
ATOM 2340 C CA . ARG A 1 295 ? 0.499 17.891 -1.297 1 88.88 295 ARG A CA 1
ATOM 2341 C C . ARG A 1 295 ? -0.869 17.219 -1.207 1 88.88 295 ARG A C 1
ATOM 2343 O O . ARG A 1 295 ? -1.361 16.656 -2.191 1 88.88 295 ARG A O 1
ATOM 2350 N N . GLY A 1 296 ? -1.397 17.219 -0.077 1 90.81 296 GLY A N 1
ATOM 2351 C CA . GLY A 1 296 ? -2.732 16.672 0.085 1 90.81 296 GLY A CA 1
ATOM 2352 C C . GLY A 1 296 ? -3.758 17.312 -0.835 1 90.81 296 GLY A C 1
ATOM 2353 O O . GLY A 1 296 ? -4.418 16.609 -1.609 1 90.81 296 GLY A O 1
ATOM 2354 N N . PHE A 1 297 ? -3.807 18.609 -0.818 1 86.38 297 PHE A N 1
ATOM 2355 C CA . PHE A 1 297 ? -4.801 19.328 -1.606 1 86.38 297 PHE A CA 1
ATOM 2356 C C . PHE A 1 297 ? -4.496 19.219 -3.096 1 86.38 297 PHE A C 1
ATOM 2358 O O . PHE A 1 297 ? -5.406 19.219 -3.926 1 86.38 297 PHE A O 1
ATOM 2365 N N . ALA A 1 298 ? -3.293 19.047 -3.457 1 83.69 298 ALA A N 1
ATOM 2366 C CA . ALA A 1 298 ? -2.898 18.953 -4.859 1 83.69 298 ALA A CA 1
ATOM 2367 C C . ALA A 1 298 ? -3.232 17.578 -5.43 1 83.69 298 ALA A C 1
ATOM 2369 O O . ALA A 1 298 ? -3.643 17.453 -6.586 1 83.69 298 ALA A O 1
ATOM 2370 N N . ASP A 1 299 ? -3.119 16.562 -4.586 1 88.94 299 ASP A N 1
ATOM 2371 C CA . ASP A 1 299 ? -3.084 15.219 -5.148 1 88.94 299 ASP A CA 1
ATOM 2372 C C . ASP A 1 299 ? -4.355 14.445 -4.801 1 88.94 299 ASP A C 1
ATOM 2374 O O . ASP A 1 299 ? -4.719 13.5 -5.5 1 88.94 299 ASP A O 1
ATOM 2378 N N . LEU A 1 300 ? -4.973 14.844 -3.719 1 90.94 300 LEU A N 1
ATOM 2379 C CA . LEU A 1 300 ? -6.082 14.023 -3.234 1 90.94 300 LEU A CA 1
ATOM 2380 C C . LEU A 1 300 ? -7.422 14.688 -3.539 1 90.94 300 LEU A C 1
ATOM 2382 O O . LEU A 1 300 ? -7.613 15.867 -3.254 1 90.94 300 LEU A O 1
ATOM 2386 N N . PRO A 1 301 ? -8.344 13.984 -4.043 1 88.31 301 PRO A N 1
ATOM 2387 C CA . PRO A 1 301 ? -9.672 14.539 -4.293 1 88.31 301 PRO A CA 1
ATOM 2388 C C . PRO A 1 301 ? -10.531 14.617 -3.029 1 88.31 301 PRO A C 1
ATOM 2390 O O . PRO A 1 301 ? -10.391 13.773 -2.137 1 88.31 301 PRO A O 1
ATOM 2393 N N . GLY A 1 302 ? -11.383 15.609 -3.029 1 86.31 302 GLY A N 1
ATOM 2394 C CA . GLY A 1 302 ? -12.461 15.656 -2.057 1 86.31 302 GLY A CA 1
ATOM 2395 C C . GLY A 1 302 ? -12.016 16.141 -0.691 1 86.31 302 GLY A C 1
ATOM 2396 O O . GLY A 1 302 ? -12.648 15.836 0.322 1 86.31 302 GLY A O 1
ATOM 2397 N N . LEU A 1 303 ? -10.914 16.828 -0.591 1 90.88 303 LEU A N 1
ATOM 2398 C CA . LEU A 1 303 ? -10.461 17.359 0.685 1 90.88 303 LEU A CA 1
ATOM 2399 C C . LEU A 1 303 ? -11.141 18.688 0.988 1 90.88 303 LEU A C 1
ATOM 2401 O O . LEU A 1 303 ? -11.625 19.375 0.077 1 90.88 303 LEU A O 1
ATOM 2405 N N . SER A 1 304 ? -11.258 18.938 2.275 1 90.5 304 SER A N 1
ATOM 2406 C CA . SER A 1 304 ? -11.766 20.234 2.725 1 90.5 304 SER A CA 1
ATOM 2407 C C . SER A 1 304 ? -10.859 20.859 3.779 1 90.5 304 SER A C 1
ATOM 2409 O O . SER A 1 304 ? -10.133 20.141 4.48 1 90.5 304 SER A O 1
ATOM 2411 N N . GLU A 1 305 ? -10.914 22.109 3.863 1 87.94 305 GLU A N 1
ATOM 2412 C CA . GLU A 1 305 ? -10.078 22.844 4.812 1 87.94 305 GLU A CA 1
ATOM 2413 C C . GLU A 1 305 ? -10.633 22.734 6.23 1 87.94 305 GLU A C 1
ATOM 2415 O O . GLU A 1 305 ? -11.844 22.641 6.422 1 87.94 305 GLU A O 1
ATOM 2420 N N . LEU A 1 306 ? -9.656 22.719 7.137 1 89 306 LEU A N 1
ATOM 2421 C CA . LEU A 1 306 ? -10.023 22.75 8.547 1 89 306 LEU A CA 1
ATOM 2422 C C . LEU A 1 306 ? -9.789 24.141 9.133 1 89 306 LEU A C 1
ATOM 2424 O O . LEU A 1 306 ? -8.836 24.828 8.766 1 89 306 LEU A O 1
ATOM 2428 N N . GLU A 1 307 ? -10.695 24.5 10.039 1 79.38 307 GLU A N 1
ATOM 2429 C CA . GLU A 1 307 ? -10.508 25.75 10.773 1 79.38 307 GLU A CA 1
ATOM 2430 C C . GLU A 1 307 ? -9.367 25.625 11.781 1 79.38 307 GLU A C 1
ATOM 2432 O O . GLU A 1 307 ? -9.133 24.547 12.336 1 79.38 307 GLU A O 1
ATOM 2437 N N . PRO A 1 308 ? -8.641 26.797 11.906 1 74.75 308 PRO A N 1
ATOM 2438 C CA . PRO A 1 308 ? -7.598 26.766 12.938 1 74.75 308 PRO A CA 1
ATOM 2439 C C . PRO A 1 308 ? -8.141 26.453 14.328 1 74.75 308 PRO A C 1
ATOM 2441 O O . PRO A 1 308 ? -9.281 26.781 14.641 1 74.75 308 PRO A O 1
ATOM 2444 N N . VAL A 1 309 ? -7.379 25.594 15.094 1 71.38 309 VAL A N 1
ATOM 2445 C CA . VAL A 1 309 ? -7.785 25.234 16.453 1 71.38 309 VAL A CA 1
ATOM 2446 C C . VAL A 1 309 ? -7.168 26.203 17.453 1 71.38 309 VAL A C 1
ATOM 2448 O O . VAL A 1 309 ? -6.066 26.719 17.234 1 71.38 309 VAL A O 1
ATOM 2451 N N . MET B 1 1 ? -7.875 -20.797 -49.188 1 39.94 1 MET B N 1
ATOM 2452 C CA . MET B 1 1 ? -6.566 -21.344 -48.844 1 39.94 1 MET B CA 1
ATOM 2453 C C . MET B 1 1 ? -6.453 -21.609 -47.344 1 39.94 1 MET B C 1
ATOM 2455 O O . MET B 1 1 ? -6.828 -20.766 -46.531 1 39.94 1 MET B O 1
ATOM 2459 N N . ASP B 1 2 ? -6.434 -22.828 -46.875 1 55.53 2 ASP B N 1
ATOM 2460 C CA . ASP B 1 2 ? -6.477 -23.281 -45.5 1 55.53 2 ASP B CA 1
ATOM 2461 C C . ASP B 1 2 ? -5.301 -22.719 -44.688 1 55.53 2 ASP B C 1
ATOM 2463 O O . ASP B 1 2 ? -4.156 -22.766 -45.156 1 55.53 2 ASP B O 1
ATOM 2467 N N . SER B 1 3 ? -5.484 -21.828 -43.844 1 68.56 3 SER B N 1
ATOM 2468 C CA . SER B 1 3 ? -4.426 -21.188 -43.062 1 68.56 3 SER B CA 1
ATOM 2469 C C . SER B 1 3 ? -3.604 -22.234 -42.312 1 68.56 3 SER B C 1
ATOM 2471 O O . SER B 1 3 ? -4.148 -23.219 -41.812 1 68.56 3 SER B O 1
ATOM 2473 N N . ILE B 1 4 ? -2.314 -22.219 -42.562 1 75.88 4 ILE B N 1
ATOM 2474 C CA . ILE B 1 4 ? -1.435 -23.156 -41.875 1 75.88 4 ILE B CA 1
ATOM 2475 C C . ILE B 1 4 ? -1.308 -22.75 -40.406 1 75.88 4 ILE B C 1
ATOM 2477 O O . ILE B 1 4 ? -0.829 -23.531 -39.594 1 75.88 4 ILE B O 1
ATOM 2481 N N . ILE B 1 5 ? -1.924 -21.641 -40.125 1 82.06 5 ILE B N 1
ATOM 2482 C CA . ILE B 1 5 ? -1.789 -21.125 -38.781 1 82.06 5 ILE B CA 1
ATOM 2483 C C . ILE B 1 5 ? -2.76 -21.859 -37.844 1 82.06 5 ILE B C 1
ATOM 2485 O O . ILE B 1 5 ? -3.951 -21.969 -38.156 1 82.06 5 ILE B O 1
ATOM 2489 N N . GLU B 1 6 ? -2.197 -22.469 -36.875 1 84.81 6 GLU B N 1
ATOM 2490 C CA . GLU B 1 6 ? -2.969 -23.109 -35.812 1 84.81 6 GLU B CA 1
ATOM 2491 C C . GLU B 1 6 ? -2.713 -22.438 -34.469 1 84.81 6 GLU B C 1
ATOM 2493 O O . GLU B 1 6 ? -1.736 -21.703 -34.281 1 84.81 6 GLU B O 1
ATOM 2498 N N . LEU B 1 7 ? -3.604 -22.75 -33.469 1 86.19 7 LEU B N 1
ATOM 2499 C CA . LEU B 1 7 ? -3.467 -22.156 -32.125 1 86.19 7 LEU B CA 1
ATOM 2500 C C . LEU B 1 7 ? -2.123 -22.531 -31.516 1 86.19 7 LEU B C 1
ATOM 2502 O O . LEU B 1 7 ? -1.528 -21.719 -30.797 1 86.19 7 LEU B O 1
ATOM 2506 N N . ARG B 1 8 ? -1.632 -23.688 -31.938 1 86.94 8 ARG B N 1
ATOM 2507 C CA . ARG B 1 8 ? -0.359 -24.141 -31.375 1 86.94 8 ARG B CA 1
ATOM 2508 C C . ARG B 1 8 ? 0.788 -23.25 -31.844 1 86.94 8 ARG B C 1
ATOM 2510 O O . ARG B 1 8 ? 1.737 -23.016 -31.094 1 86.94 8 ARG B O 1
ATOM 2517 N N . HIS B 1 9 ? 0.702 -22.719 -33 1 88.31 9 HIS B N 1
ATOM 2518 C CA . HIS B 1 9 ? 1.72 -21.812 -33.5 1 88.31 9 HIS B CA 1
ATOM 2519 C C . HIS B 1 9 ? 1.718 -20.5 -32.75 1 88.31 9 HIS B C 1
ATOM 2521 O O . HIS B 1 9 ? 2.779 -19.969 -32.406 1 88.31 9 HIS B O 1
ATOM 2527 N N . LEU B 1 10 ? 0.536 -20.062 -32.5 1 86.88 10 LEU B N 1
ATOM 2528 C CA . LEU B 1 10 ? 0.382 -18.812 -31.766 1 86.88 10 LEU B CA 1
ATOM 2529 C C . LEU B 1 10 ? 0.876 -18.953 -30.328 1 86.88 10 LEU B C 1
ATOM 2531 O O . LEU B 1 10 ? 1.535 -18.047 -29.812 1 86.88 10 LEU B O 1
ATOM 2535 N N . LYS B 1 11 ? 0.648 -20.062 -29.703 1 88.44 11 LYS B N 1
ATOM 2536 C CA . LYS B 1 11 ? 1.153 -20.359 -28.375 1 88.44 11 LYS B CA 1
ATOM 2537 C C . LYS B 1 11 ? 2.68 -20.391 -28.359 1 88.44 11 LYS B C 1
ATOM 2539 O O . LYS B 1 11 ? 3.305 -19.906 -27.406 1 88.44 11 LYS B O 1
ATOM 2544 N N . THR B 1 12 ? 3.195 -20.891 -29.422 1 90.06 12 THR B N 1
ATOM 2545 C CA . THR B 1 12 ? 4.645 -20.953 -29.578 1 90.06 12 THR B CA 1
ATOM 2546 C C . THR B 1 12 ? 5.242 -19.547 -29.609 1 90.06 12 THR B C 1
ATOM 2548 O O . THR B 1 12 ? 6.246 -19.281 -28.953 1 90.06 12 THR B O 1
ATOM 2551 N N . LEU B 1 13 ? 4.625 -18.688 -30.312 1 90.94 13 LEU B N 1
ATOM 2552 C CA . LEU B 1 13 ? 5.117 -17.312 -30.438 1 90.94 13 LEU B CA 1
ATOM 2553 C C . LEU B 1 13 ? 5.051 -16.594 -29.094 1 90.94 13 LEU B C 1
ATOM 2555 O O . LEU B 1 13 ? 5.977 -15.859 -28.734 1 90.94 13 LEU B O 1
ATOM 2559 N N . LEU B 1 14 ? 4.012 -16.828 -28.359 1 88.56 14 LEU B N 1
ATOM 2560 C CA . LEU B 1 14 ? 3.893 -16.219 -27.031 1 88.56 14 LEU B CA 1
ATOM 2561 C C . LEU B 1 14 ? 4.973 -16.75 -26.094 1 88.56 14 LEU B C 1
ATOM 2563 O O . LEU B 1 14 ? 5.59 -15.977 -25.359 1 88.56 14 LEU B O 1
ATOM 2567 N N . ALA B 1 15 ? 5.215 -18.031 -26.141 1 87.12 15 ALA B N 1
ATOM 2568 C CA . ALA B 1 15 ? 6.25 -18.656 -25.312 1 87.12 15 ALA B CA 1
ATOM 2569 C C . ALA B 1 15 ? 7.629 -18.094 -25.656 1 87.12 15 ALA B C 1
ATOM 2571 O O . ALA B 1 15 ? 8.438 -17.828 -24.75 1 87.12 15 ALA B O 1
ATOM 2572 N N . LEU B 1 16 ? 7.828 -17.844 -26.906 1 89.69 16 LEU B N 1
ATOM 2573 C CA . LEU B 1 16 ? 9.094 -17.266 -27.359 1 89.69 16 LEU B CA 1
ATOM 2574 C C . LEU B 1 16 ? 9.25 -15.836 -26.859 1 89.69 16 LEU B C 1
ATOM 2576 O O . LEU B 1 16 ? 10.344 -15.445 -26.422 1 89.69 16 LEU B O 1
ATOM 2580 N N . GLU B 1 17 ? 8.195 -15.18 -26.859 1 87.56 17 GLU B N 1
ATOM 2581 C CA . GLU B 1 17 ? 8.234 -13.805 -26.375 1 87.56 17 GLU B CA 1
ATOM 2582 C C . GLU B 1 17 ? 8.555 -13.758 -24.875 1 87.56 17 GLU B C 1
ATOM 2584 O O . GLU B 1 17 ? 9.367 -12.945 -24.438 1 87.56 17 GLU B O 1
ATOM 2589 N N . GLU B 1 18 ? 7.949 -14.68 -24.219 1 82.25 18 GLU B N 1
ATOM 2590 C CA . GLU B 1 18 ? 8.047 -14.703 -22.75 1 82.25 18 GLU B CA 1
ATOM 2591 C C . GLU B 1 18 ? 9.422 -15.188 -22.312 1 82.25 18 GLU B C 1
ATOM 2593 O O . GLU B 1 18 ? 9.977 -14.688 -21.328 1 82.25 18 GLU B O 1
ATOM 2598 N N . THR B 1 19 ? 9.953 -16.141 -23.031 1 81.19 19 THR B N 1
ATOM 2599 C CA . THR B 1 19 ? 11.133 -16.844 -22.531 1 81.19 19 THR B CA 1
ATOM 2600 C C . THR B 1 19 ? 12.391 -16.344 -23.234 1 81.19 19 THR B C 1
ATOM 2602 O O . THR B 1 19 ? 13.5 -16.453 -22.719 1 81.19 19 THR B O 1
ATOM 2605 N N . GLY B 1 20 ? 12.234 -15.914 -24.484 1 84.56 20 GLY B N 1
ATOM 2606 C CA . GLY B 1 20 ? 13.352 -15.43 -25.281 1 84.56 20 GLY B CA 1
ATOM 2607 C C . GLY B 1 20 ? 14.25 -16.547 -25.797 1 84.56 20 GLY B C 1
ATOM 2608 O O . GLY B 1 20 ? 15.359 -16.281 -26.266 1 84.56 20 GLY B O 1
ATOM 2609 N N . SER B 1 21 ? 13.773 -17.797 -25.562 1 87.25 21 SER B N 1
ATOM 2610 C CA . SER B 1 21 ? 14.578 -18.938 -25.953 1 87.25 21 SER B CA 1
ATOM 2611 C C . SER B 1 21 ? 13.711 -20.078 -26.484 1 87.25 21 SER B C 1
ATOM 2613 O O . SER B 1 21 ? 12.641 -20.359 -25.938 1 87.25 21 SER B O 1
ATOM 2615 N N . VAL B 1 22 ? 14.266 -20.672 -27.625 1 89 22 VAL B N 1
ATOM 2616 C CA . VAL B 1 22 ? 13.523 -21.766 -28.25 1 89 22 VAL B CA 1
ATOM 2617 C C . VAL B 1 22 ? 13.445 -22.953 -27.281 1 89 22 VAL B C 1
ATOM 2619 O O . VAL B 1 22 ? 12.391 -23.578 -27.141 1 89 22 VAL B O 1
ATOM 2622 N N . SER B 1 23 ? 14.547 -23.172 -26.594 1 88.81 23 SER B N 1
ATOM 2623 C CA . SER B 1 23 ? 14.586 -24.297 -25.656 1 88.81 23 SER B CA 1
ATOM 2624 C C . SER B 1 23 ? 13.609 -24.094 -24.5 1 88.81 23 SER B C 1
ATOM 2626 O O . SER B 1 23 ? 12.852 -25 -24.141 1 88.81 23 SER B O 1
ATOM 2628 N N . LEU B 1 24 ? 13.57 -22.922 -24.031 1 85.38 24 LEU B N 1
ATOM 2629 C CA . LEU B 1 24 ? 12.688 -22.625 -22.906 1 85.38 24 LEU B CA 1
ATOM 2630 C C . LEU B 1 24 ? 11.234 -22.547 -23.375 1 85.38 24 LEU B C 1
ATOM 2632 O O . LEU B 1 24 ? 10.328 -22.969 -22.641 1 85.38 24 LEU B O 1
ATOM 2636 N N . ALA B 1 25 ? 11.086 -22.062 -24.578 1 89.12 25 ALA B N 1
ATOM 2637 C CA . ALA B 1 25 ? 9.742 -22 -25.141 1 89.12 25 ALA B CA 1
ATOM 2638 C C . ALA B 1 25 ? 9.18 -23.406 -25.344 1 89.12 25 ALA B C 1
ATOM 2640 O O . ALA B 1 25 ? 7.996 -23.656 -25.078 1 89.12 25 ALA B O 1
ATOM 2641 N N . ALA B 1 26 ? 9.984 -24.328 -25.766 1 90.38 26 ALA B N 1
ATOM 2642 C CA . ALA B 1 26 ? 9.562 -25.719 -25.969 1 90.38 26 ALA B CA 1
ATOM 2643 C C . ALA B 1 26 ? 9.055 -26.328 -24.672 1 90.38 26 ALA B C 1
ATOM 2645 O O . ALA B 1 26 ? 7.992 -26.953 -24.641 1 90.38 26 ALA B O 1
ATOM 2646 N N . LYS B 1 27 ? 9.773 -26.078 -23.609 1 82.06 27 LYS B N 1
ATOM 2647 C CA . LYS B 1 27 ? 9.359 -26.562 -22.297 1 82.06 27 LYS B CA 1
ATOM 2648 C C . LYS B 1 27 ? 8.023 -25.969 -21.891 1 82.06 27 LYS B C 1
ATOM 2650 O O . LYS B 1 27 ? 7.164 -26.672 -21.344 1 82.06 27 LYS B O 1
ATOM 2655 N N . ARG B 1 28 ? 7.848 -24.75 -22.266 1 80.06 28 ARG B N 1
ATOM 2656 C CA . ARG B 1 28 ? 6.648 -24.016 -21.875 1 80.06 28 ARG B CA 1
ATOM 2657 C C . ARG B 1 28 ? 5.414 -24.578 -22.562 1 80.06 28 ARG B C 1
ATOM 2659 O O . ARG B 1 28 ? 4.32 -24.594 -22 1 80.06 28 ARG B O 1
ATOM 2666 N N . VAL B 1 29 ? 5.625 -25 -23.797 1 82.94 29 VAL B N 1
ATOM 2667 C CA . VAL B 1 29 ? 4.484 -25.484 -24.562 1 82.94 29 VAL B CA 1
ATOM 2668 C C . VAL B 1 29 ? 4.477 -27.016 -24.578 1 82.94 29 VAL B C 1
ATOM 2670 O O . VAL B 1 29 ? 3.809 -27.625 -25.406 1 82.94 29 VAL B O 1
ATOM 2673 N N . PHE B 1 30 ? 5.316 -27.609 -23.703 1 81.19 30 PHE B N 1
ATOM 2674 C CA . PHE B 1 30 ? 5.363 -29.047 -23.438 1 81.19 30 PHE B CA 1
ATOM 2675 C C . PHE B 1 30 ? 5.719 -29.812 -24.703 1 81.19 30 PHE B C 1
ATOM 2677 O O . PHE B 1 30 ? 5.07 -30.797 -25.047 1 81.19 30 PHE B O 1
ATOM 2684 N N . LEU B 1 31 ? 6.73 -29.312 -25.406 1 84.62 31 LEU B N 1
ATOM 2685 C CA . LEU B 1 31 ? 7.293 -29.953 -26.594 1 84.62 31 LEU B CA 1
ATOM 2686 C C . LEU B 1 31 ? 8.797 -30.125 -26.438 1 84.62 31 LEU B C 1
ATOM 2688 O O . LEU B 1 31 ? 9.422 -29.516 -25.578 1 84.62 31 LEU B O 1
ATOM 2692 N N . THR B 1 32 ? 9.312 -31.078 -27.094 1 87.12 32 THR B N 1
ATOM 2693 C CA . THR B 1 32 ? 10.766 -31.125 -27.234 1 87.12 32 THR B CA 1
ATOM 2694 C C . THR B 1 32 ? 11.273 -29.953 -28.062 1 87.12 32 THR B C 1
ATOM 2696 O O . THR B 1 32 ? 10.531 -29.375 -28.859 1 87.12 32 THR B O 1
ATOM 2699 N N . GLN B 1 33 ? 12.477 -29.594 -27.734 1 90.94 33 GLN B N 1
ATOM 2700 C CA . GLN B 1 33 ? 13.078 -28.5 -28.484 1 90.94 33 GLN B CA 1
ATOM 2701 C C . GLN B 1 33 ? 13.07 -28.797 -29.984 1 90.94 33 GLN B C 1
ATOM 2703 O O . GLN B 1 33 ? 12.828 -27.906 -30.797 1 90.94 33 GLN B O 1
ATOM 2708 N N . SER B 1 34 ? 13.266 -30.094 -30.328 1 92.19 34 SER B N 1
ATOM 2709 C CA . SER B 1 34 ? 13.273 -30.484 -31.734 1 92.19 34 SER B CA 1
ATOM 2710 C C . SER B 1 34 ? 11.898 -30.297 -32.375 1 92.19 34 SER B C 1
ATOM 2712 O O . SER B 1 34 ? 11.789 -29.797 -33.5 1 92.19 34 SER B O 1
ATOM 2714 N N . ALA B 1 35 ? 10.875 -30.641 -31.672 1 90.44 35 ALA B N 1
ATOM 2715 C CA . ALA B 1 35 ? 9.508 -30.531 -32.156 1 90.44 35 ALA B CA 1
ATOM 2716 C C . ALA B 1 35 ? 9.117 -29.078 -32.344 1 90.44 35 ALA B C 1
ATOM 2718 O O . ALA B 1 35 ? 8.5 -28.719 -33.375 1 90.44 35 ALA B O 1
ATOM 2719 N N . LEU B 1 36 ? 9.516 -28.234 -31.438 1 93.56 36 LEU B N 1
ATOM 2720 C CA . LEU B 1 36 ? 9.18 -26.828 -31.547 1 93.56 36 LEU B CA 1
ATOM 2721 C C . LEU B 1 36 ? 9.945 -26.172 -32.688 1 93.56 36 LEU B C 1
ATOM 2723 O O . LEU B 1 36 ? 9.375 -25.375 -33.438 1 93.56 36 LEU B O 1
ATOM 2727 N N . SER B 1 37 ? 11.203 -26.516 -32.844 1 93.19 37 SER B N 1
ATOM 2728 C CA . SER B 1 37 ? 12.023 -25.984 -33.906 1 93.19 37 SER B CA 1
ATOM 2729 C C . SER B 1 37 ? 11.445 -26.359 -35.281 1 93.19 37 SER B C 1
ATOM 2731 O O . SER B 1 37 ? 11.438 -25.547 -36.188 1 93.19 37 SER B O 1
ATOM 2733 N N . HIS B 1 38 ? 10.977 -27.594 -35.312 1 91.81 38 HIS B N 1
ATOM 2734 C CA . HIS B 1 38 ? 10.359 -28.062 -36.562 1 91.81 38 HIS B CA 1
ATOM 2735 C C . HIS B 1 38 ? 9.109 -27.25 -36.875 1 91.81 38 HIS B C 1
ATOM 2737 O O . HIS B 1 38 ? 8.906 -26.859 -38.031 1 91.81 38 HIS B O 1
ATOM 2743 N N . GLN B 1 39 ? 8.312 -27 -35.875 1 90.38 39 GLN B N 1
ATOM 2744 C CA . GLN B 1 39 ? 7.102 -26.219 -36.031 1 90.38 39 GLN B CA 1
ATOM 2745 C C . GLN B 1 39 ? 7.426 -24.812 -36.531 1 90.38 39 GLN B C 1
ATOM 2747 O O . GLN B 1 39 ? 6.762 -24.297 -37.438 1 90.38 39 GLN B O 1
ATOM 2752 N N . ILE B 1 40 ? 8.43 -24.234 -35.969 1 93.25 40 ILE B N 1
ATOM 2753 C CA . ILE B 1 40 ? 8.859 -22.891 -36.344 1 93.25 40 ILE B CA 1
ATOM 2754 C C . ILE B 1 40 ? 9.352 -22.875 -37.781 1 93.25 40 ILE B C 1
ATOM 2756 O O . ILE B 1 40 ? 8.969 -22 -38.562 1 93.25 40 ILE B O 1
ATOM 2760 N N . ARG B 1 41 ? 10.086 -23.875 -38.094 1 92.31 41 ARG B N 1
ATOM 2761 C CA . ARG B 1 41 ? 10.633 -23.969 -39.469 1 92.31 41 ARG B CA 1
ATOM 2762 C C . ARG B 1 41 ? 9.516 -24.109 -40.5 1 92.31 41 ARG B C 1
ATOM 2764 O O . ARG B 1 41 ? 9.594 -23.547 -41.562 1 92.31 41 ARG B O 1
ATOM 2771 N N . MET B 1 42 ? 8.57 -24.875 -40.156 1 88.81 42 MET B N 1
ATOM 2772 C CA . MET B 1 42 ? 7.441 -25.078 -41.031 1 88.81 42 MET B CA 1
ATOM 2773 C C . MET B 1 42 ? 6.746 -23.75 -41.344 1 88.81 42 MET B C 1
ATOM 2775 O O . MET B 1 42 ? 6.422 -23.453 -42.5 1 88.81 42 MET B O 1
ATOM 2779 N N . LEU B 1 43 ? 6.566 -22.953 -40.312 1 89 43 LEU B N 1
ATOM 2780 C CA . LEU B 1 43 ? 5.934 -21.641 -40.469 1 89 43 LEU B CA 1
ATOM 2781 C C . LEU B 1 43 ? 6.82 -20.703 -41.281 1 89 43 LEU B C 1
ATOM 2783 O O . LEU B 1 43 ? 6.332 -19.984 -42.156 1 89 43 LEU B O 1
ATOM 2787 N N . GLU B 1 44 ? 8.078 -20.734 -40.969 1 92.44 44 GLU B N 1
ATOM 2788 C CA . GLU B 1 44 ? 9.031 -19.875 -41.656 1 92.44 44 GLU B CA 1
ATOM 2789 C C . GLU B 1 44 ? 9.133 -20.219 -43.125 1 92.44 44 GLU B C 1
ATOM 2791 O O . GLU B 1 44 ? 9.211 -19.344 -44 1 92.44 44 GLU B O 1
ATOM 2796 N N . ASN B 1 45 ? 9.094 -21.547 -43.375 1 90.75 45 ASN B N 1
ATOM 2797 C CA . ASN B 1 45 ? 9.117 -22.016 -44.75 1 90.75 45 ASN B CA 1
ATOM 2798 C C . ASN B 1 45 ? 7.875 -21.562 -45.531 1 90.75 45 ASN B C 1
ATOM 2800 O O . ASN B 1 45 ? 7.957 -21.172 -46.688 1 90.75 45 ASN B O 1
ATOM 2804 N N . HIS B 1 46 ? 6.828 -21.594 -44.844 1 87.06 46 HIS B N 1
ATOM 2805 C CA . HIS B 1 46 ? 5.566 -21.219 -45.469 1 87.06 46 HIS B CA 1
ATOM 2806 C C . HIS B 1 46 ? 5.555 -19.734 -45.812 1 87.06 46 HIS B C 1
ATOM 2808 O O . HIS B 1 46 ? 5.109 -19.375 -46.906 1 87.06 46 HIS B O 1
ATOM 2814 N N . TYR B 1 47 ? 6.074 -18.922 -45 1 88.19 47 TYR B N 1
ATOM 2815 C CA . TYR B 1 47 ? 6.031 -17.469 -45.188 1 88.19 47 TYR B CA 1
ATOM 2816 C C . TYR B 1 47 ? 7.301 -16.984 -45.875 1 88.19 47 TYR B C 1
ATOM 2818 O O . TYR B 1 47 ? 7.383 -15.812 -46.281 1 88.19 47 TYR B O 1
ATOM 2826 N N . GLY B 1 48 ? 8.266 -17.859 -45.906 1 90 48 GLY B N 1
ATOM 2827 C CA . GLY B 1 48 ? 9.484 -17.562 -46.656 1 90 48 GLY B CA 1
ATOM 2828 C C . GLY B 1 48 ? 10.43 -16.641 -45.875 1 90 48 GLY B C 1
ATOM 2829 O O . GLY B 1 48 ? 11.32 -16.031 -46.5 1 90 48 GLY B O 1
ATOM 2830 N N . THR B 1 49 ? 10.141 -16.422 -44.688 1 91.12 49 THR B N 1
ATOM 2831 C CA . THR B 1 49 ? 10.969 -15.547 -43.844 1 91.12 49 THR B CA 1
ATOM 2832 C C . THR B 1 49 ? 11.047 -16.062 -42.438 1 91.12 49 THR B C 1
ATOM 2834 O O . THR B 1 49 ? 10.109 -16.703 -41.938 1 91.12 49 THR B O 1
ATOM 2837 N N . PRO B 1 50 ? 12.164 -15.844 -41.781 1 92.88 50 PRO B N 1
ATOM 2838 C CA . PRO B 1 50 ? 12.242 -16.188 -40.344 1 92.88 50 PRO B CA 1
ATOM 2839 C C . PRO B 1 50 ? 11.25 -15.406 -39.5 1 92.88 50 PRO B C 1
ATOM 2841 O O . PRO B 1 50 ? 10.875 -14.281 -39.844 1 92.88 50 PRO B O 1
ATOM 2844 N N . LEU B 1 51 ? 10.828 -16.078 -38.406 1 93.5 51 LEU B N 1
ATOM 2845 C CA . LEU B 1 51 ? 9.867 -15.43 -37.531 1 93.5 51 LEU B CA 1
ATOM 2846 C C . LEU B 1 51 ? 10.586 -14.523 -36.531 1 93.5 51 LEU B C 1
ATOM 2848 O O . LEU B 1 51 ? 9.969 -13.625 -35.938 1 93.5 51 LEU B O 1
ATOM 2852 N N . PHE B 1 52 ? 11.867 -14.836 -36.281 1 93.56 52 PHE B N 1
ATOM 2853 C CA . PHE B 1 52 ? 12.688 -14.039 -35.375 1 93.56 52 PHE B CA 1
ATOM 2854 C C . PHE B 1 52 ? 14.148 -14.062 -35.812 1 93.56 52 PHE B C 1
ATOM 2856 O O . PHE B 1 52 ? 14.562 -14.938 -36.562 1 93.56 52 PHE B O 1
ATOM 2863 N N . GLU B 1 53 ? 14.898 -12.977 -35.406 1 89.75 53 GLU B N 1
ATOM 2864 C CA . GLU B 1 53 ? 16.328 -12.875 -35.75 1 89.75 53 GLU B CA 1
ATOM 2865 C C . GLU B 1 53 ? 17.141 -13.922 -35 1 89.75 53 GLU B C 1
ATOM 2867 O O . GLU B 1 53 ? 17.109 -13.977 -33.75 1 89.75 53 GLU B O 1
ATOM 2872 N N . ARG B 1 54 ? 17.844 -14.633 -35.844 1 78 54 ARG B N 1
ATOM 2873 C CA . ARG B 1 54 ? 18.688 -15.688 -35.281 1 78 54 ARG B CA 1
ATOM 2874 C C . ARG B 1 54 ? 19.859 -15.102 -34.5 1 78 54 ARG B C 1
ATOM 2876 O O . ARG B 1 54 ? 20.375 -14.039 -34.844 1 78 54 ARG B O 1
ATOM 2883 N N . LYS B 1 55 ? 20.141 -15.336 -33.156 1 76.94 55 LYS B N 1
ATOM 2884 C CA . LYS B 1 55 ? 21.281 -14.969 -32.312 1 76.94 55 LYS B CA 1
ATOM 2885 C C . LYS B 1 55 ? 21.047 -13.617 -31.641 1 76.94 55 LYS B C 1
ATOM 2887 O O . LYS B 1 55 ? 22 -12.906 -31.312 1 76.94 55 LYS B O 1
ATOM 2892 N N . SER B 1 56 ? 19.844 -13.227 -31.75 1 75.19 56 SER B N 1
ATOM 2893 C CA . SER B 1 56 ? 19.578 -11.969 -31.062 1 75.19 56 SER B CA 1
ATOM 2894 C C . SER B 1 56 ? 19.266 -12.195 -29.594 1 75.19 56 SER B C 1
ATOM 2896 O O . SER B 1 56 ? 18.562 -13.148 -29.234 1 75.19 56 SER B O 1
ATOM 2898 N N . THR B 1 57 ? 20 -11.547 -28.703 1 74.88 57 THR B N 1
ATOM 2899 C CA . THR B 1 57 ? 19.688 -11.508 -27.281 1 74.88 57 THR B CA 1
ATOM 2900 C C . THR B 1 57 ? 19.469 -10.07 -26.812 1 74.88 57 THR B C 1
ATOM 2902 O O . THR B 1 57 ? 20.391 -9.25 -26.875 1 74.88 57 THR B O 1
ATOM 2905 N N . PRO B 1 58 ? 18.188 -9.742 -26.594 1 77.25 58 PRO B N 1
ATOM 2906 C CA . PRO B 1 58 ? 16.984 -10.562 -26.453 1 77.25 58 PRO B CA 1
ATOM 2907 C C . PRO B 1 58 ? 16.391 -10.961 -27.797 1 77.25 58 PRO B C 1
ATOM 2909 O O . PRO B 1 58 ? 16.703 -10.344 -28.828 1 77.25 58 PRO B O 1
ATOM 2912 N N . LEU B 1 59 ? 15.633 -12.07 -27.797 1 86.19 59 LEU B N 1
ATOM 2913 C CA . LEU B 1 59 ? 14.969 -12.555 -29 1 86.19 59 LEU B CA 1
ATOM 2914 C C . LEU B 1 59 ? 14.164 -11.438 -29.656 1 86.19 59 LEU B C 1
ATOM 2916 O O . LEU B 1 59 ? 13.391 -10.75 -29 1 86.19 59 LEU B O 1
ATOM 2920 N N . ARG B 1 60 ? 14.461 -11.094 -30.922 1 90.19 60 ARG B N 1
ATOM 2921 C CA . ARG B 1 60 ? 13.75 -10.062 -31.672 1 90.19 60 ARG B CA 1
ATOM 2922 C C . ARG B 1 60 ? 12.938 -10.688 -32.812 1 90.19 60 ARG B C 1
ATOM 2924 O O . ARG B 1 60 ? 13.477 -11.43 -33.625 1 90.19 60 ARG B O 1
ATOM 2931 N N . PHE B 1 61 ? 11.766 -10.391 -32.844 1 92.81 61 PHE B N 1
ATOM 2932 C CA . PHE B 1 61 ? 10.875 -10.914 -33.875 1 92.81 61 PHE B CA 1
ATOM 2933 C C . PHE B 1 61 ? 11.047 -10.141 -35.156 1 92.81 61 PHE B C 1
ATOM 2935 O O . PHE B 1 61 ? 11.328 -8.938 -35.156 1 92.81 61 PHE B O 1
ATOM 2942 N N . THR B 1 62 ? 10.938 -10.773 -36.344 1 92.12 62 THR B N 1
ATOM 2943 C CA . THR B 1 62 ? 10.836 -10.133 -37.656 1 92.12 62 THR B CA 1
ATOM 2944 C C . THR B 1 62 ? 9.461 -9.5 -37.844 1 92.12 62 THR B C 1
ATOM 2946 O O . THR B 1 62 ? 8.555 -9.719 -37.031 1 92.12 62 THR B O 1
ATOM 2949 N N . PRO B 1 63 ? 9.273 -8.711 -38.844 1 89.81 63 PRO B N 1
ATOM 2950 C CA . PRO B 1 63 ? 7.961 -8.117 -39.094 1 89.81 63 PRO B CA 1
ATOM 2951 C C . PRO B 1 63 ? 6.852 -9.164 -39.188 1 89.81 63 PRO B C 1
ATOM 2953 O O . PRO B 1 63 ? 5.758 -8.961 -38.656 1 89.81 63 PRO B O 1
ATOM 2956 N N . VAL B 1 64 ? 7.184 -10.219 -39.844 1 89.81 64 VAL B N 1
ATOM 2957 C CA . VAL B 1 64 ? 6.219 -11.305 -39.969 1 89.81 64 VAL B CA 1
ATOM 2958 C C . VAL B 1 64 ? 5.973 -11.93 -38.594 1 89.81 64 VAL B C 1
ATOM 2960 O O . VAL B 1 64 ? 4.828 -12.211 -38.25 1 89.81 64 VAL B O 1
ATOM 2963 N N . GLY B 1 65 ? 7.07 -12.148 -37.844 1 92.75 65 GLY B N 1
ATOM 2964 C CA . GLY B 1 65 ? 6.941 -12.648 -36.469 1 92.75 65 GLY B CA 1
ATOM 2965 C C . GLY B 1 65 ? 6.105 -11.742 -35.594 1 92.75 65 GLY B C 1
ATOM 2966 O O . GLY B 1 65 ? 5.254 -12.219 -34.844 1 92.75 65 GLY B O 1
ATOM 2967 N N . GLU B 1 66 ? 6.293 -10.492 -35.75 1 93.12 66 GLU B N 1
ATOM 2968 C CA . GLU B 1 66 ? 5.559 -9.5 -34.969 1 93.12 66 GLU B CA 1
ATOM 2969 C C . GLU B 1 66 ? 4.074 -9.516 -35.312 1 93.12 66 GLU B C 1
ATOM 2971 O O . GLU B 1 66 ? 3.227 -9.375 -34.406 1 93.12 66 GLU B O 1
ATOM 2976 N N . ARG B 1 67 ? 3.781 -9.648 -36.531 1 91.44 67 ARG B N 1
ATOM 2977 C CA . ARG B 1 67 ? 2.383 -9.688 -36.938 1 91.44 67 ARG B CA 1
ATOM 2978 C C . ARG B 1 67 ? 1.677 -10.914 -36.375 1 91.44 67 ARG B C 1
ATOM 2980 O O . ARG B 1 67 ? 0.528 -10.828 -35.938 1 91.44 67 ARG B O 1
ATOM 2987 N N . LEU B 1 68 ? 2.377 -12.016 -36.406 1 90.06 68 LEU B N 1
ATOM 2988 C CA . LEU B 1 68 ? 1.817 -13.242 -35.844 1 90.06 68 LEU B CA 1
ATOM 2989 C C . LEU B 1 68 ? 1.691 -13.148 -34.344 1 90.06 68 LEU B C 1
ATOM 2991 O O . LEU B 1 68 ? 0.727 -13.648 -33.75 1 90.06 68 LEU B O 1
ATOM 2995 N N . LEU B 1 69 ? 2.695 -12.523 -33.75 1 91.88 69 LEU B N 1
ATOM 2996 C CA . LEU B 1 69 ? 2.664 -12.305 -32.312 1 91.88 69 LEU B CA 1
ATOM 2997 C C . LEU B 1 69 ? 1.471 -11.445 -31.922 1 91.88 69 LEU B C 1
ATOM 2999 O O . LEU B 1 69 ? 0.784 -11.734 -30.938 1 91.88 69 LEU B O 1
ATOM 3003 N N . ARG B 1 70 ? 1.177 -10.445 -32.719 1 88.06 70 ARG B N 1
ATOM 3004 C CA . ARG B 1 70 ? 0.003 -9.617 -32.469 1 88.06 70 ARG B CA 1
ATOM 3005 C C . ARG B 1 70 ? -1.278 -10.438 -32.562 1 88.06 70 ARG B C 1
ATOM 3007 O O . ARG B 1 70 ? -2.182 -10.273 -31.734 1 88.06 70 ARG B O 1
ATOM 3014 N N . LEU B 1 71 ? -1.278 -11.266 -33.562 1 85.94 71 LEU B N 1
ATOM 3015 C CA . LEU B 1 71 ? -2.418 -12.164 -33.688 1 85.94 71 LEU B CA 1
ATOM 3016 C C . LEU B 1 71 ? -2.559 -13.062 -32.469 1 85.94 71 LEU B C 1
ATOM 3018 O O . LEU B 1 71 ? -3.67 -13.305 -31.984 1 85.94 71 LEU B O 1
ATOM 3022 N N . ALA B 1 72 ? -1.462 -13.562 -32 1 87.81 72 ALA B N 1
ATOM 3023 C CA . ALA B 1 72 ? -1.452 -14.422 -30.812 1 87.81 72 ALA B CA 1
ATOM 3024 C C . ALA B 1 72 ? -2.027 -13.695 -29.594 1 87.81 72 ALA B C 1
ATOM 3026 O O . ALA B 1 72 ? -2.881 -14.234 -28.891 1 87.81 72 ALA B O 1
ATOM 3027 N N . HIS B 1 73 ? -1.629 -12.5 -29.484 1 83.62 73 HIS B N 1
ATOM 3028 C CA . HIS B 1 73 ? -2.088 -11.695 -28.359 1 83.62 73 HIS B CA 1
ATOM 3029 C C . HIS B 1 73 ? -3.584 -11.422 -28.453 1 83.62 73 HIS B C 1
ATOM 3031 O O . HIS B 1 73 ? -4.262 -11.289 -27.438 1 83.62 73 HIS B O 1
ATOM 3037 N N . GLU B 1 74 ? -4.078 -11.438 -29.656 1 80.81 74 GLU B N 1
ATOM 3038 C CA . GLU B 1 74 ? -5.492 -11.156 -29.891 1 80.81 74 GLU B CA 1
ATOM 3039 C C . GLU B 1 74 ? -6.336 -12.422 -29.719 1 8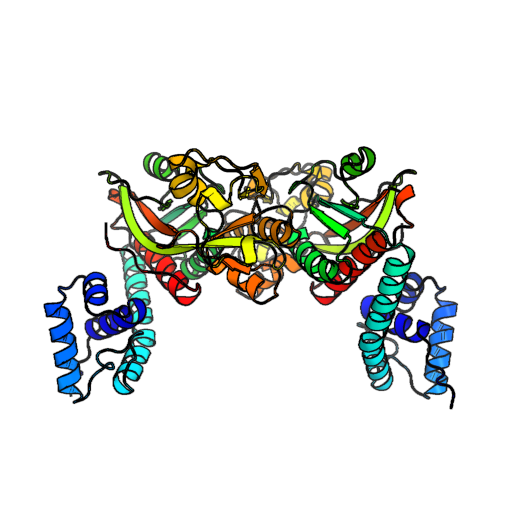0.81 74 GLU B C 1
ATOM 3041 O O . GLU B 1 74 ? -7.41 -12.375 -29.109 1 80.81 74 GLU B O 1
ATOM 3046 N N . LEU B 1 75 ? -5.836 -13.516 -30.219 1 79.25 75 LEU B N 1
ATOM 3047 C CA . LEU B 1 75 ? -6.688 -14.688 -30.359 1 79.25 75 LEU B CA 1
ATOM 3048 C C . LEU B 1 75 ? -6.598 -15.586 -29.141 1 79.25 75 LEU B C 1
ATOM 3050 O O . LEU B 1 75 ? -7.598 -16.172 -28.719 1 79.25 75 LEU B O 1
ATOM 3054 N N . ILE B 1 76 ? -5.445 -15.695 -28.594 1 80.94 76 ILE B N 1
ATOM 3055 C CA . ILE B 1 76 ? -5.234 -16.672 -27.531 1 80.94 76 ILE B CA 1
ATOM 3056 C C . ILE B 1 76 ? -6.094 -16.312 -26.312 1 80.94 76 ILE B C 1
ATOM 3058 O O . ILE B 1 76 ? -6.766 -17.172 -25.75 1 80.94 76 ILE B O 1
ATOM 3062 N N . PRO B 1 77 ? -6.184 -15.039 -26 1 72.12 77 PRO B N 1
ATOM 3063 C CA . PRO B 1 77 ? -7.078 -14.688 -24.891 1 72.12 77 PRO B CA 1
ATOM 3064 C C . PRO B 1 77 ? -8.539 -15.023 -25.188 1 72.12 77 PRO B C 1
ATOM 3066 O O . PRO B 1 77 ? -9.273 -15.438 -24.297 1 72.12 77 PRO B O 1
ATOM 3069 N N . GLN B 1 78 ? -8.906 -14.938 -26.453 1 75.44 78 GLN B N 1
ATOM 3070 C CA . GLN B 1 78 ? -10.281 -15.25 -26.828 1 75.44 78 GLN B CA 1
ATOM 3071 C C . GLN B 1 78 ? -10.57 -16.734 -26.672 1 75.44 78 GLN B C 1
ATOM 3073 O O . GLN B 1 78 ? -11.648 -17.125 -26.219 1 75.44 78 GLN B O 1
ATOM 3078 N N . VAL B 1 79 ? -9.641 -17.484 -27.078 1 73.19 79 VAL B N 1
ATOM 3079 C CA . VAL B 1 79 ? -9.766 -18.922 -26.922 1 73.19 79 VAL B CA 1
ATOM 3080 C C . VAL B 1 79 ? -9.875 -19.281 -25.438 1 73.19 79 VAL B C 1
ATOM 3082 O O . VAL B 1 79 ? -10.727 -20.094 -25.047 1 73.19 79 VAL B O 1
ATOM 3085 N N . ALA B 1 80 ? -9.047 -18.703 -24.688 1 70.31 80 ALA B N 1
ATOM 3086 C CA . ALA B 1 80 ? -9.07 -18.938 -23.25 1 70.31 80 ALA B CA 1
ATOM 3087 C C . ALA B 1 80 ? -10.43 -18.578 -22.641 1 70.31 80 ALA B C 1
ATOM 3089 O O . ALA B 1 80 ? -10.961 -19.312 -21.812 1 70.31 80 ALA B O 1
ATOM 3090 N N . VAL B 1 81 ? -10.969 -17.531 -23.141 1 69 81 VAL B N 1
ATOM 3091 C CA . VAL B 1 81 ? -12.273 -17.078 -22.688 1 69 81 VAL B CA 1
ATOM 3092 C C . VAL B 1 81 ? -13.336 -18.125 -23.047 1 69 81 VAL B C 1
ATOM 3094 O O . VAL B 1 81 ? -14.172 -18.484 -22.219 1 69 81 VAL B O 1
ATOM 3097 N N . ALA B 1 82 ? -13.258 -18.562 -24.281 1 69.56 82 ALA B N 1
ATOM 3098 C CA . ALA B 1 82 ? -14.219 -19.562 -24.75 1 69.56 82 ALA B CA 1
ATOM 3099 C C . ALA B 1 82 ? -14.125 -20.844 -23.922 1 69.56 82 ALA B C 1
ATOM 3101 O O . ALA B 1 82 ? -15.141 -21.422 -23.547 1 69.56 82 ALA B O 1
ATOM 3102 N N . GLU B 1 83 ? -12.961 -21.25 -23.703 1 68.44 83 GLU B N 1
ATOM 3103 C CA . GLU B 1 83 ? -12.734 -22.453 -22.922 1 68.44 83 GLU B CA 1
ATOM 3104 C C . GLU B 1 83 ? -13.266 -22.297 -21.484 1 68.44 83 GLU B C 1
ATOM 3106 O O . GLU B 1 83 ? -13.844 -23.234 -20.938 1 68.44 83 GLU B O 1
ATOM 3111 N N . ARG B 1 84 ? -13.055 -21.203 -20.984 1 66.25 84 ARG B N 1
ATOM 3112 C CA . ARG B 1 84 ? -13.57 -20.906 -19.641 1 66.25 84 ARG B CA 1
ATOM 3113 C C . ARG B 1 84 ? -15.102 -20.938 -19.625 1 66.25 84 ARG B C 1
ATOM 3115 O O . ARG B 1 84 ? -15.703 -21.469 -18.703 1 66.25 84 ARG B O 1
ATOM 3122 N N . ASP B 1 85 ? -15.586 -20.344 -20.625 1 66.44 85 ASP B N 1
ATOM 3123 C CA . ASP B 1 85 ? -17.031 -20.359 -20.75 1 66.44 85 ASP B CA 1
ATOM 3124 C C . ASP B 1 85 ? -17.578 -21.781 -20.812 1 66.44 85 ASP B C 1
ATOM 3126 O O . ASP B 1 85 ? -18.562 -22.109 -20.141 1 66.44 85 ASP B O 1
ATOM 3130 N N . LEU B 1 86 ? -16.922 -22.516 -21.609 1 64.5 86 LEU B N 1
ATOM 3131 C CA . LEU B 1 86 ? -17.328 -23.906 -21.75 1 64.5 86 LEU B CA 1
ATOM 3132 C C . LEU B 1 86 ? -17.203 -24.641 -20.422 1 64.5 86 LEU B C 1
ATOM 3134 O O . LEU B 1 86 ? -18.078 -25.438 -20.062 1 64.5 86 LEU B O 1
ATOM 3138 N N . ALA B 1 87 ? -16.141 -24.484 -19.766 1 65.12 87 ALA B N 1
ATOM 3139 C CA . ALA B 1 87 ? -15.93 -25.109 -18.453 1 65.12 87 ALA B CA 1
ATOM 3140 C C . ALA B 1 87 ? -17.016 -24.672 -17.469 1 65.12 87 ALA B C 1
ATOM 3142 O O . ALA B 1 87 ? -17.531 -25.5 -16.703 1 65.12 87 ALA B O 1
ATOM 3143 N N . ARG B 1 88 ? -17.25 -23.438 -17.5 1 64.94 88 ARG B N 1
ATOM 3144 C CA . ARG B 1 88 ? -18.297 -22.891 -16.656 1 64.94 88 ARG B CA 1
ATOM 3145 C C . ARG B 1 88 ? -19.625 -23.578 -16.922 1 64.94 88 ARG B C 1
ATOM 3147 O O . ARG B 1 88 ? -20.344 -23.938 -15.977 1 64.94 88 ARG B O 1
ATOM 3154 N N . ILE B 1 89 ? -19.906 -23.562 -18.172 1 60.47 89 ILE B N 1
ATOM 3155 C CA . ILE B 1 89 ? -21.156 -24.172 -18.594 1 60.47 89 ILE B CA 1
ATOM 3156 C C . ILE B 1 89 ? -21.219 -25.625 -18.141 1 60.47 89 ILE B C 1
ATOM 3158 O O . ILE B 1 89 ? -22.25 -26.094 -17.656 1 60.47 89 ILE B O 1
ATOM 3162 N N . THR B 1 90 ? -20.141 -26.266 -18.422 1 60.38 90 THR B N 1
ATOM 3163 C CA . THR B 1 90 ? -20.109 -27.703 -18.141 1 60.38 90 THR B CA 1
ATOM 3164 C C . THR B 1 90 ? -20.031 -27.953 -16.641 1 60.38 90 THR B C 1
ATOM 3166 O O . THR B 1 90 ? -20.609 -28.922 -16.125 1 60.38 90 THR B O 1
ATOM 3169 N N . GLU B 1 91 ? -19.234 -27.172 -16.047 1 60.56 91 GLU B N 1
ATOM 3170 C CA . GLU B 1 91 ? -19.016 -27.422 -14.633 1 60.56 91 GLU B CA 1
ATOM 3171 C C . GLU B 1 91 ? -20.109 -26.781 -13.789 1 60.56 91 GLU B C 1
ATOM 3173 O O . GLU B 1 91 ? -20.297 -27.156 -12.625 1 60.56 91 GLU B O 1
ATOM 3178 N N . GLY B 1 92 ? -21.094 -26.156 -14.602 1 54.12 92 GLY B N 1
ATOM 3179 C CA . GLY B 1 92 ? -22.281 -25.625 -13.969 1 54.12 92 GLY B CA 1
ATOM 3180 C C . GLY B 1 92 ? -22 -24.875 -12.688 1 54.12 92 GLY B C 1
ATOM 3181 O O . GLY B 1 92 ? -22.906 -24.578 -11.914 1 54.12 92 GLY B O 1
ATOM 3182 N N . GLU B 1 93 ? -20.766 -25.109 -12.023 1 57.09 93 GLU B N 1
ATOM 3183 C CA . GLU B 1 93 ? -20.719 -25.25 -10.57 1 57.09 93 GLU B CA 1
ATOM 3184 C C . GLU B 1 93 ? -20.203 -23.953 -9.914 1 57.09 93 GLU B C 1
ATOM 3186 O O . GLU B 1 93 ? -19.266 -23.328 -10.406 1 57.09 93 GLU B O 1
ATOM 3191 N N . ALA B 1 94 ? -21.047 -23.422 -9.219 1 68.19 94 ALA B N 1
ATOM 3192 C CA . ALA B 1 94 ? -20.703 -22.625 -8.047 1 68.19 94 ALA B CA 1
ATOM 3193 C C . ALA B 1 94 ? -19.422 -23.109 -7.398 1 68.19 94 ALA B C 1
ATOM 3195 O O . ALA B 1 94 ? -19.141 -24.312 -7.359 1 68.19 94 ALA B O 1
ATOM 3196 N N . GLY B 1 95 ? -18.375 -22.312 -7.426 1 85 95 GLY B N 1
ATOM 3197 C CA . GLY B 1 95 ? -17.125 -22.656 -6.781 1 85 95 GLY B CA 1
ATOM 3198 C C . GLY B 1 95 ? -16.656 -21.625 -5.773 1 85 95 GLY B C 1
ATOM 3199 O O . GLY B 1 95 ? -17.359 -20.641 -5.508 1 85 95 GLY B O 1
ATOM 3200 N N . GLU B 1 96 ? -15.656 -22.094 -5.004 1 88.94 96 GLU B N 1
ATOM 3201 C CA . GLU B 1 96 ? -15.008 -21.219 -4.035 1 88.94 96 GLU B CA 1
ATOM 3202 C C . GLU B 1 96 ? -13.492 -21.203 -4.219 1 88.94 96 GLU B C 1
ATOM 3204 O O . GLU B 1 96 ? -12.891 -22.25 -4.469 1 88.94 96 GLU B O 1
ATOM 3209 N N . LEU B 1 97 ? -12.977 -20.031 -4.195 1 94.06 97 LEU B N 1
ATOM 3210 C CA . LEU B 1 97 ? -11.531 -19.859 -4.27 1 94.06 97 LEU B CA 1
ATOM 3211 C C . LEU B 1 97 ? -11.016 -19.031 -3.1 1 94.06 97 LEU B C 1
ATOM 3213 O O . LEU B 1 97 ? -11.07 -17.797 -3.137 1 94.06 97 LEU B O 1
ATOM 3217 N N . ARG B 1 98 ? -10.633 -19.797 -2.076 1 94.75 98 ARG B N 1
ATOM 3218 C CA . ARG B 1 98 ? -10.008 -19.188 -0.912 1 94.75 98 ARG B CA 1
ATOM 3219 C C . ARG B 1 98 ? -8.484 -19.188 -1.05 1 94.75 98 ARG B C 1
ATOM 3221 O O . ARG B 1 98 ? -7.859 -20.25 -1.066 1 94.75 98 ARG B O 1
ATOM 3228 N N . ILE B 1 99 ? -7.859 -17.844 -1.031 1 94.38 99 ILE B N 1
ATOM 3229 C CA . ILE B 1 99 ? -6.441 -17.688 -1.345 1 94.38 99 ILE B CA 1
ATOM 3230 C C . ILE B 1 99 ? -5.66 -17.391 -0.066 1 94.38 99 ILE B C 1
ATOM 3232 O O . ILE B 1 99 ? -5.977 -16.453 0.661 1 94.38 99 ILE B O 1
ATOM 3236 N N . ALA B 1 100 ? -4.672 -18.219 0.236 1 91.56 100 ALA B N 1
ATOM 3237 C CA . ALA B 1 100 ? -3.711 -17.969 1.31 1 91.56 100 ALA B CA 1
ATOM 3238 C C . ALA B 1 100 ? -2.391 -17.453 0.754 1 91.56 100 ALA B C 1
ATOM 3240 O O . ALA B 1 100 ? -1.89 -17.953 -0.253 1 91.56 100 ALA B O 1
ATOM 3241 N N . VAL B 1 101 ? -1.899 -16.391 1.388 1 86.31 101 VAL B N 1
ATOM 3242 C CA . VAL B 1 101 ? -0.672 -15.797 0.867 1 86.31 101 VAL B CA 1
ATOM 3243 C C . VAL B 1 101 ? 0.374 -15.711 1.977 1 86.31 101 VAL B C 1
ATOM 3245 O O . VAL B 1 101 ? 0.03 -15.57 3.152 1 86.31 101 VAL B O 1
ATOM 3248 N N . GLU B 1 102 ? 1.649 -15.836 1.568 1 78.31 102 GLU B N 1
ATOM 3249 C CA . GLU B 1 102 ? 2.768 -15.688 2.496 1 78.31 102 GLU B CA 1
ATOM 3250 C C . GLU B 1 102 ? 3.693 -14.555 2.074 1 78.31 102 GLU B C 1
ATOM 3252 O O . GLU B 1 102 ? 4.828 -14.461 2.551 1 78.31 102 GLU B O 1
ATOM 3257 N N . CYS B 1 103 ? 3.281 -13.75 1.183 1 80.94 103 CYS B N 1
ATOM 3258 C CA . CYS B 1 103 ? 4.145 -12.695 0.666 1 80.94 103 CYS B CA 1
ATOM 3259 C C . CYS B 1 103 ? 3.498 -11.328 0.853 1 80.94 103 CYS B C 1
ATOM 3261 O O . CYS B 1 103 ? 2.318 -11.141 0.553 1 80.94 103 CYS B O 1
ATOM 3263 N N . HIS B 1 104 ? 4.316 -10.398 1.328 1 78.81 104 HIS B N 1
ATOM 3264 C CA . HIS B 1 104 ? 3.834 -9.047 1.568 1 78.81 104 HIS B CA 1
ATOM 3265 C C . HIS B 1 104 ? 3.709 -8.266 0.264 1 78.81 104 HIS B C 1
ATOM 3267 O O . HIS B 1 104 ? 2.834 -7.406 0.131 1 78.81 104 HIS B O 1
ATOM 3273 N N . THR B 1 105 ? 4.512 -8.633 -0.678 1 87.69 105 THR B N 1
ATOM 3274 C CA . THR B 1 105 ? 4.547 -7.828 -1.896 1 87.69 105 THR B CA 1
ATOM 3275 C C . THR B 1 105 ? 3.67 -8.453 -2.979 1 87.69 105 THR B C 1
ATOM 3277 O O . THR B 1 105 ? 3.51 -7.879 -4.059 1 87.69 105 THR B O 1
ATOM 3280 N N . CYS B 1 106 ? 3.096 -9.609 -2.676 1 89.94 106 CYS B N 1
ATOM 3281 C CA . CYS B 1 106 ? 2.342 -10.32 -3.699 1 89.94 106 CYS B CA 1
ATOM 3282 C C . CYS B 1 106 ? 1.046 -9.594 -4.031 1 89.94 106 CYS B C 1
ATOM 3284 O O . CYS B 1 106 ? 0.433 -9.852 -5.07 1 89.94 106 CYS B O 1
ATOM 3286 N N . PHE B 1 107 ? 0.625 -8.703 -3.205 1 86.5 107 PHE B N 1
ATOM 3287 C CA . PHE B 1 107 ? -0.633 -8 -3.438 1 86.5 107 PHE B CA 1
ATOM 3288 C C . PHE B 1 107 ? -0.548 -7.141 -4.691 1 86.5 107 PHE B C 1
ATOM 3290 O O . PHE B 1 107 ? -1.561 -6.898 -5.352 1 86.5 107 PHE B O 1
ATOM 3297 N N . ASP B 1 108 ? 0.632 -6.781 -5.094 1 87.44 108 ASP B N 1
ATOM 3298 C CA . ASP B 1 108 ? 0.855 -5.957 -6.277 1 87.44 108 ASP B CA 1
ATOM 3299 C C . ASP B 1 108 ? 0.313 -6.641 -7.531 1 87.44 108 ASP B C 1
ATOM 3301 O O . ASP B 1 108 ? -0.206 -5.977 -8.43 1 87.44 108 ASP B O 1
ATOM 3305 N N . TRP B 1 109 ? 0.445 -7.891 -7.535 1 92.25 109 TRP B N 1
ATOM 3306 C CA . TRP B 1 109 ? 0.005 -8.594 -8.734 1 92.25 109 TRP B CA 1
ATOM 3307 C C . TRP B 1 109 ? -1.194 -9.484 -8.43 1 92.25 109 TRP B C 1
ATOM 3309 O O . TRP B 1 109 ? -1.926 -9.883 -9.344 1 92.25 109 TRP B O 1
ATOM 3319 N N . LEU B 1 110 ? -1.422 -9.852 -7.176 1 92.5 110 LEU B N 1
ATOM 3320 C CA . LEU B 1 110 ? -2.547 -10.703 -6.797 1 92.5 110 LEU B CA 1
ATOM 3321 C C . LEU B 1 110 ? -3.867 -9.953 -6.961 1 92.5 110 LEU B C 1
ATOM 3323 O O . LEU B 1 110 ? -4.848 -10.523 -7.457 1 92.5 110 LEU B O 1
ATOM 3327 N N . MET B 1 111 ? -3.836 -8.75 -6.59 1 89.25 111 MET B N 1
ATOM 3328 C CA . MET B 1 111 ? -5.082 -7.992 -6.602 1 89.25 111 MET B CA 1
ATOM 3329 C C . MET B 1 111 ? -5.555 -7.738 -8.031 1 89.25 111 MET B C 1
ATOM 3331 O O . MET B 1 111 ? -6.719 -7.984 -8.359 1 89.25 111 MET B O 1
ATOM 3335 N N . PRO B 1 112 ? -4.699 -7.34 -8.914 1 91.19 112 PRO B N 1
ATOM 3336 C CA . PRO B 1 112 ? -5.125 -7.234 -10.312 1 91.19 112 PRO B CA 1
ATOM 3337 C C . PRO B 1 112 ? -5.59 -8.57 -10.891 1 91.19 112 PRO B C 1
ATOM 3339 O O . PRO B 1 112 ? -6.539 -8.609 -11.68 1 91.19 112 PRO B O 1
ATOM 3342 N N . ALA B 1 113 ? -4.949 -9.586 -10.5 1 94.62 113 ALA B N 1
ATOM 3343 C CA . ALA B 1 113 ? -5.363 -10.906 -10.961 1 94.62 113 ALA B CA 1
ATOM 3344 C C . ALA B 1 113 ? -6.773 -11.234 -10.484 1 94.62 113 ALA B C 1
ATOM 3346 O O . ALA B 1 113 ? -7.594 -11.75 -11.25 1 94.62 113 ALA B O 1
ATOM 3347 N N . MET B 1 114 ? -7.059 -10.984 -9.227 1 93.5 114 MET B N 1
ATOM 3348 C CA . MET B 1 114 ? -8.398 -11.188 -8.68 1 93.5 114 MET B CA 1
ATOM 3349 C C . MET B 1 114 ? -9.422 -10.344 -9.43 1 93.5 114 MET B C 1
ATOM 3351 O O . MET B 1 114 ? -10.539 -10.797 -9.703 1 93.5 114 MET B O 1
ATOM 3355 N N . GLY B 1 115 ? -9.016 -9.156 -9.758 1 92.25 115 GLY B N 1
ATOM 3356 C CA . GLY B 1 115 ? -9.883 -8.273 -10.516 1 92.25 115 GLY B CA 1
ATOM 3357 C C . GLY B 1 115 ? -10.25 -8.82 -11.883 1 92.25 115 GLY B C 1
ATOM 3358 O O . GLY B 1 115 ? -11.398 -8.703 -12.32 1 92.25 115 GLY B O 1
ATOM 3359 N N . GLU B 1 116 ? -9.328 -9.375 -12.562 1 91.44 116 GLU B N 1
ATOM 3360 C CA . GLU B 1 116 ? -9.555 -9.961 -13.883 1 91.44 116 GLU B CA 1
ATOM 3361 C C . GLU B 1 116 ? -10.367 -11.25 -13.781 1 91.44 116 GLU B C 1
ATOM 3363 O O . GLU B 1 116 ? -11.172 -11.547 -14.664 1 91.44 116 GLU B O 1
ATOM 3368 N N . PHE B 1 117 ? -10.203 -12 -12.711 1 94.31 117 PHE B N 1
ATOM 3369 C CA . PHE B 1 117 ? -10.828 -13.297 -12.508 1 94.31 117 PHE B CA 1
ATOM 3370 C C . PHE B 1 117 ? -12.328 -13.148 -12.242 1 94.31 117 PHE B C 1
ATOM 3372 O O . PHE B 1 117 ? -13.133 -13.914 -12.773 1 94.31 117 PHE B O 1
ATOM 3379 N N . ARG B 1 118 ? -12.672 -12.195 -11.523 1 90.62 118 ARG B N 1
ATOM 3380 C CA . ARG B 1 118 ? -14.016 -12.047 -10.977 1 90.62 118 ARG B CA 1
ATOM 3381 C C . ARG B 1 118 ? -15.062 -12.008 -12.086 1 90.62 118 ARG B C 1
ATOM 3383 O O . ARG B 1 118 ? -16.031 -12.758 -12.055 1 90.62 118 ARG B O 1
ATOM 3390 N N . PRO B 1 119 ? -14.898 -11.18 -13.078 1 86.75 119 PRO B N 1
ATOM 3391 C CA . PRO B 1 119 ? -15.914 -11.148 -14.133 1 86.75 119 PRO B CA 1
ATOM 3392 C C . PRO B 1 119 ? -15.906 -12.406 -14.992 1 86.75 119 PRO B C 1
ATOM 3394 O O . PRO B 1 119 ? -16.922 -12.758 -15.594 1 86.75 119 PRO B O 1
ATOM 3397 N N . MET B 1 120 ? -14.828 -13.148 -15.039 1 84.81 120 MET B N 1
ATOM 3398 C CA . MET B 1 120 ? -14.703 -14.359 -15.844 1 84.81 120 MET B CA 1
ATOM 3399 C C . MET B 1 120 ? -15.398 -15.539 -15.172 1 84.81 120 MET B C 1
ATOM 3401 O O . MET B 1 120 ? -15.898 -16.438 -15.844 1 84.81 120 MET B O 1
ATOM 3405 N N . TRP B 1 121 ? -15.359 -15.508 -13.836 1 89.38 121 TRP B N 1
ATOM 3406 C CA . TRP B 1 121 ? -15.953 -16.578 -13.047 1 89.38 121 TRP B CA 1
ATOM 3407 C C . TRP B 1 121 ? -16.891 -16.016 -11.984 1 89.38 121 TRP B C 1
ATOM 3409 O O . TRP B 1 121 ? -16.641 -16.156 -10.789 1 89.38 121 TRP B O 1
ATOM 3419 N N . PRO B 1 122 ? -18 -15.539 -12.43 1 85.19 122 PRO B N 1
ATOM 3420 C CA . PRO B 1 122 ? -18.891 -14.828 -11.5 1 85.19 122 PRO B CA 1
ATOM 3421 C C . PRO B 1 122 ? -19.516 -15.758 -10.461 1 85.19 122 PRO B C 1
ATOM 3423 O O . PRO B 1 122 ? -19.969 -15.297 -9.414 1 85.19 122 PRO B O 1
ATOM 3426 N N . GLN B 1 123 ? -19.5 -17.062 -10.742 1 87 123 GLN B N 1
ATOM 3427 C CA . GLN B 1 123 ? -20.125 -18 -9.828 1 87 123 GLN B CA 1
ATOM 3428 C C . GLN B 1 123 ? -19.125 -18.547 -8.812 1 87 123 GLN B C 1
ATOM 3430 O O . GLN B 1 123 ? -19.484 -19.297 -7.91 1 87 123 GLN B O 1
ATOM 3435 N N . VAL B 1 124 ? -17.875 -18.172 -8.961 1 91.44 124 VAL B N 1
ATOM 3436 C CA . VAL B 1 124 ? -16.844 -18.578 -8.016 1 91.44 124 VAL B CA 1
ATOM 3437 C C . VAL B 1 124 ? -16.672 -17.5 -6.945 1 91.44 124 VAL B C 1
ATOM 3439 O O . VAL B 1 124 ? -16.406 -16.328 -7.258 1 91.44 124 VAL B O 1
ATOM 3442 N N . GLU B 1 125 ? -16.844 -17.891 -5.727 1 89.38 125 GLU B N 1
ATOM 3443 C CA . GLU B 1 125 ? -16.641 -16.969 -4.621 1 89.38 125 GLU B CA 1
ATOM 3444 C C . GLU B 1 125 ? -15.156 -16.797 -4.305 1 89.38 125 GLU B C 1
ATOM 3446 O O . GLU B 1 125 ? -14.477 -17.766 -3.949 1 89.38 125 GLU B O 1
ATOM 3451 N N . LEU B 1 126 ? -14.742 -15.547 -4.418 1 93 126 LEU B N 1
ATOM 3452 C CA . LEU B 1 126 ? -13.336 -15.234 -4.164 1 93 126 LEU B CA 1
ATOM 3453 C C . LEU B 1 126 ? -13.148 -14.711 -2.746 1 93 126 LEU B C 1
ATOM 3455 O O . LEU B 1 126 ? -13.945 -13.906 -2.268 1 93 126 LEU B O 1
ATOM 3459 N N . ASP B 1 127 ? -12.07 -15.266 -2.109 1 91.75 127 ASP B N 1
ATOM 3460 C CA . ASP B 1 127 ? -11.766 -14.836 -0.751 1 91.75 127 ASP B CA 1
ATOM 3461 C C . ASP B 1 127 ? -10.266 -14.883 -0.483 1 91.75 127 ASP B C 1
ATOM 3463 O O . ASP B 1 127 ? -9.531 -15.617 -1.155 1 91.75 127 ASP B O 1
ATOM 3467 N N . ILE B 1 128 ? -9.75 -14.023 0.339 1 89.31 128 ILE B N 1
ATOM 3468 C CA . ILE B 1 128 ? -8.383 -14.062 0.836 1 89.31 128 ILE B CA 1
ATOM 3469 C C . ILE B 1 128 ? -8.375 -14.484 2.303 1 89.31 128 ILE B C 1
ATOM 3471 O O . ILE B 1 128 ? -9.078 -13.898 3.129 1 89.31 128 ILE B O 1
ATOM 3475 N N . VAL B 1 129 ? -7.602 -15.547 2.449 1 82.5 129 VAL B N 1
ATOM 3476 C CA . VAL B 1 129 ? -7.508 -16.047 3.816 1 82.5 129 VAL B CA 1
ATOM 3477 C C . VAL B 1 129 ? -6.535 -15.188 4.617 1 82.5 129 VAL B C 1
ATOM 3479 O O . VAL B 1 129 ? -5.367 -15.047 4.25 1 82.5 129 VAL B O 1
ATOM 3482 N N . SER B 1 130 ? -6.914 -14.578 5.453 1 63.34 130 SER B N 1
ATOM 3483 C CA . SER B 1 130 ? -6.184 -13.68 6.34 1 63.34 130 SER B CA 1
ATOM 3484 C C . SER B 1 130 ? -4.957 -13.094 5.645 1 63.34 130 SER B C 1
ATOM 3486 O O . SER B 1 130 ? -4.508 -13.617 4.625 1 63.34 130 SER B O 1
ATOM 3488 N N . GLY B 1 131 ? -4.41 -11.953 5.789 1 58.25 131 GLY B N 1
ATOM 3489 C CA . GLY B 1 131 ? -3.264 -11.281 5.199 1 58.25 131 GLY B CA 1
ATOM 3490 C C . GLY B 1 131 ? -2.025 -12.156 5.145 1 58.25 131 GLY B C 1
ATOM 3491 O O . GLY B 1 131 ? -1.743 -12.781 4.117 1 58.25 131 GLY B O 1
ATOM 3492 N N . PHE B 1 132 ? -1.122 -12.289 6.156 1 60.94 132 PHE B N 1
ATOM 3493 C CA . PHE B 1 132 ? 0.142 -13.016 6.172 1 60.94 132 PHE B CA 1
ATOM 3494 C C . PHE B 1 132 ? 0.025 -14.289 6.992 1 60.94 132 PHE B C 1
ATOM 3496 O O . PHE B 1 132 ? -0.286 -14.242 8.188 1 60.94 132 PHE B O 1
ATOM 3503 N N . GLN B 1 133 ? 0.008 -15.422 6.195 1 67.25 133 GLN B N 1
ATOM 3504 C CA . GLN B 1 133 ? -0.099 -16.719 6.867 1 67.25 133 GLN B CA 1
ATOM 3505 C C . GLN B 1 133 ? 1.263 -17.391 6.973 1 67.25 133 GLN B C 1
ATOM 3507 O O . GLN B 1 133 ? 2.004 -17.469 5.992 1 67.25 133 GLN B O 1
ATOM 3512 N N . ALA B 1 134 ? 1.503 -17.828 8.125 1 69.75 134 ALA B N 1
ATOM 3513 C CA . ALA B 1 134 ? 2.775 -18.484 8.398 1 69.75 134 ALA B CA 1
ATOM 3514 C C . ALA B 1 134 ? 2.832 -19.859 7.73 1 69.75 134 ALA B C 1
ATOM 3516 O O . ALA B 1 134 ? 3.908 -20.328 7.348 1 69.75 134 ALA B O 1
ATOM 3517 N N . ASP B 1 135 ? 1.715 -20.484 7.5 1 82.12 135 ASP B N 1
ATOM 3518 C CA . ASP B 1 135 ? 1.699 -21.828 6.918 1 82.12 135 ASP B CA 1
ATOM 3519 C C . ASP B 1 135 ? 0.554 -21.984 5.918 1 82.12 135 ASP B C 1
ATOM 3521 O O . ASP B 1 135 ? -0.437 -22.656 6.199 1 82.12 135 ASP B O 1
ATOM 3525 N N . PRO B 1 136 ? 0.772 -21.484 4.738 1 88.69 136 PRO B N 1
ATOM 3526 C CA . PRO B 1 136 ? -0.304 -21.531 3.746 1 88.69 136 PRO B CA 1
ATOM 3527 C C . PRO B 1 136 ? -0.615 -22.953 3.285 1 88.69 136 PRO B C 1
ATOM 3529 O O . PRO B 1 136 ? -1.774 -23.281 3.02 1 88.69 136 PRO B O 1
ATOM 3532 N N . VAL B 1 137 ? 0.35 -23.828 3.238 1 90.94 137 VAL B N 1
ATOM 3533 C CA . VAL B 1 137 ? 0.133 -25.219 2.809 1 90.94 137 VAL B CA 1
ATOM 3534 C C . VAL B 1 137 ? -0.712 -25.953 3.844 1 90.94 137 VAL B C 1
ATOM 3536 O O . VAL B 1 137 ? -1.578 -26.75 3.49 1 90.94 137 VAL B O 1
ATOM 3539 N N . GLY B 1 138 ? -0.387 -25.688 5.105 1 88.81 138 GLY B N 1
ATOM 3540 C CA . GLY B 1 138 ? -1.211 -26.266 6.156 1 88.81 138 GLY B CA 1
ATOM 3541 C C . GLY B 1 138 ? -2.682 -25.922 6.02 1 88.81 138 GLY B C 1
ATOM 3542 O O . GLY B 1 138 ? -3.549 -26.75 6.277 1 88.81 138 GLY B O 1
ATOM 3543 N N . LEU B 1 139 ? -3 -24.781 5.559 1 90.06 139 LEU B N 1
ATOM 3544 C CA . LEU B 1 139 ? -4.379 -24.344 5.375 1 90.06 139 LEU B CA 1
ATOM 3545 C C . LEU B 1 139 ? -5.051 -25.125 4.242 1 90.06 139 LEU B C 1
ATOM 3547 O O . LEU B 1 139 ? -6.25 -25.406 4.301 1 90.06 139 LEU B O 1
ATOM 3551 N N . LEU B 1 140 ? -4.297 -25.453 3.25 1 93.06 140 LEU B N 1
ATOM 3552 C CA . LEU B 1 140 ? -4.82 -26.281 2.174 1 93.06 140 LEU B CA 1
ATOM 3553 C C . LEU B 1 140 ? -5.215 -27.672 2.697 1 93.06 140 LEU B C 1
ATOM 3555 O O . LEU B 1 140 ? -6.305 -28.156 2.393 1 93.06 140 LEU B O 1
ATOM 3559 N N . LEU B 1 141 ? -4.348 -28.203 3.531 1 91 141 LEU B N 1
ATOM 3560 C CA . LEU B 1 141 ? -4.543 -29.547 4.051 1 91 141 LEU B CA 1
ATOM 3561 C C . LEU B 1 141 ? -5.727 -29.594 5.012 1 91 141 LEU B C 1
ATOM 3563 O O . LEU B 1 141 ? -6.414 -30.625 5.109 1 91 141 LEU B O 1
ATOM 3567 N N . GLN B 1 142 ? -5.973 -28.5 5.629 1 88.69 142 GLN B N 1
ATOM 3568 C CA . GLN B 1 142 ? -7.078 -28.391 6.574 1 88.69 142 GLN B CA 1
ATOM 3569 C C . GLN B 1 142 ? -8.352 -27.906 5.883 1 88.69 142 GLN B C 1
ATOM 3571 O O . GLN B 1 142 ? -9.367 -27.656 6.539 1 88.69 142 GLN B O 1
ATOM 3576 N N . HIS B 1 143 ? -8.328 -27.734 4.598 1 90.38 143 HIS B N 1
ATOM 3577 C CA . HIS B 1 143 ? -9.453 -27.312 3.773 1 90.38 143 HIS B CA 1
ATOM 3578 C C . HIS B 1 143 ? -9.961 -25.938 4.191 1 90.38 143 HIS B C 1
ATOM 3580 O O . HIS B 1 143 ? -11.172 -25.672 4.172 1 90.38 143 HIS B O 1
ATOM 3586 N N . ARG B 1 144 ? -8.992 -25.109 4.559 1 87.94 144 ARG B N 1
ATOM 3587 C CA . ARG B 1 144 ? -9.305 -23.734 4.934 1 87.94 144 ARG B CA 1
ATOM 3588 C C . ARG B 1 144 ? -8.883 -22.766 3.834 1 87.94 144 ARG B C 1
ATOM 3590 O O . ARG B 1 144 ? -9.172 -21.578 3.914 1 87.94 144 ARG B O 1
ATOM 3597 N N . ALA B 1 145 ? -8.188 -23.281 2.854 1 93.5 145 ALA B N 1
ATOM 3598 C CA . ALA B 1 145 ? -7.832 -22.562 1.632 1 93.5 145 ALA B CA 1
ATOM 3599 C C . ALA B 1 145 ? -7.938 -23.469 0.41 1 93.5 145 ALA B C 1
ATOM 3601 O O . ALA B 1 145 ? -7.992 -24.703 0.542 1 93.5 145 ALA B O 1
ATOM 3602 N N . ASP B 1 146 ? -8.031 -22.844 -0.73 1 94.44 146 ASP B N 1
ATOM 3603 C CA . ASP B 1 146 ? -8.125 -23.594 -1.974 1 94.44 146 ASP B CA 1
ATOM 3604 C C . ASP B 1 146 ? -6.883 -23.391 -2.836 1 94.44 146 ASP B C 1
ATOM 3606 O O . ASP B 1 146 ? -6.578 -24.234 -3.693 1 94.44 146 ASP B O 1
ATOM 3610 N N . LEU B 1 147 ? -6.219 -22.312 -2.615 1 95.69 147 LEU B N 1
ATOM 3611 C CA . LEU B 1 147 ? -4.973 -21.969 -3.291 1 95.69 147 LEU B CA 1
ATOM 3612 C C . LEU B 1 147 ? -4.027 -21.234 -2.355 1 95.69 147 LEU B C 1
ATOM 3614 O O . LEU B 1 147 ? -4.453 -20.344 -1.605 1 95.69 147 LEU B O 1
ATOM 3618 N N . ALA B 1 148 ? -2.76 -21.641 -2.357 1 94.69 148 ALA B N 1
ATOM 3619 C CA . ALA B 1 148 ? -1.749 -20.969 -1.543 1 94.69 148 ALA B CA 1
ATOM 3620 C C . ALA B 1 148 ? -0.593 -20.469 -2.404 1 94.69 148 ALA B C 1
ATOM 3622 O O . ALA B 1 148 ? -0.092 -21.203 -3.266 1 94.69 148 ALA B O 1
ATOM 3623 N N . ILE B 1 149 ? -0.245 -19.219 -2.246 1 94.06 149 ILE B N 1
ATOM 3624 C CA . ILE B 1 149 ? 0.966 -18.672 -2.855 1 94.06 149 ILE B CA 1
ATOM 3625 C C . ILE B 1 149 ? 2.162 -18.938 -1.941 1 94.06 149 ILE B C 1
ATOM 3627 O O . ILE B 1 149 ? 2.207 -18.438 -0.812 1 94.06 149 ILE B O 1
ATOM 3631 N N . VAL B 1 150 ? 3.158 -19.703 -2.455 1 91.94 150 VAL B N 1
ATOM 3632 C CA . VAL B 1 150 ? 4.27 -20.109 -1.603 1 91.94 150 VAL B CA 1
ATOM 3633 C C . VAL B 1 150 ? 5.59 -19.906 -2.342 1 91.94 150 VAL B C 1
ATOM 3635 O O . VAL B 1 150 ? 5.617 -19.859 -3.572 1 91.94 150 VAL B O 1
ATOM 3638 N N . SER B 1 151 ? 6.629 -19.844 -1.57 1 90.56 151 SER B N 1
ATOM 3639 C CA . SER B 1 151 ? 7.941 -19.547 -2.143 1 90.56 151 SER B CA 1
ATOM 3640 C C . SER B 1 151 ? 8.727 -20.828 -2.396 1 90.56 151 SER B C 1
ATOM 3642 O O . SER B 1 151 ? 9.773 -20.812 -3.039 1 90.56 151 SER B O 1
ATOM 3644 N N . GLU B 1 152 ? 8.234 -21.953 -1.946 1 89.5 152 GLU B N 1
ATOM 3645 C CA . GLU B 1 152 ? 8.898 -23.234 -2.117 1 89.5 152 GLU B CA 1
ATOM 3646 C C . GLU B 1 152 ? 7.91 -24.328 -2.516 1 89.5 152 GLU B C 1
ATOM 3648 O O . GLU B 1 152 ? 6.754 -24.312 -2.09 1 89.5 152 GLU B O 1
ATOM 3653 N N . ALA B 1 153 ? 8.43 -25.188 -3.348 1 91.75 153 ALA B N 1
ATOM 3654 C CA . ALA B 1 153 ? 7.641 -26.359 -3.764 1 91.75 153 ALA B CA 1
ATOM 3655 C C . ALA B 1 153 ? 8.211 -27.641 -3.178 1 91.75 153 ALA B C 1
ATOM 3657 O O . ALA B 1 153 ? 9.047 -28.297 -3.801 1 91.75 153 ALA B O 1
ATOM 3658 N N . GLU B 1 154 ? 7.812 -27.891 -1.986 1 88.38 154 GLU B N 1
ATOM 3659 C CA . GLU B 1 154 ? 8.203 -29.156 -1.395 1 88.38 154 GLU B CA 1
ATOM 3660 C C . GLU B 1 154 ? 7.254 -30.281 -1.807 1 88.38 154 GLU B C 1
ATOM 3662 O O . GLU B 1 154 ? 6.078 -30.281 -1.43 1 88.38 154 GLU B O 1
ATOM 3667 N N . LYS B 1 155 ? 7.801 -31.203 -2.479 1 86.88 155 LYS B N 1
ATOM 3668 C CA . LYS B 1 155 ? 6.977 -32.281 -3.033 1 86.88 155 LYS B CA 1
ATOM 3669 C C . LYS B 1 155 ? 6.242 -33.031 -1.932 1 86.88 155 LYS B C 1
ATOM 3671 O O . LYS B 1 155 ? 6.824 -33.344 -0.891 1 86.88 155 LYS B O 1
ATOM 3676 N N . GLN B 1 156 ? 4.992 -33.125 -2.148 1 88.94 156 GLN B N 1
ATOM 3677 C CA . GLN B 1 156 ? 4.125 -33.969 -1.322 1 88.94 156 GLN B CA 1
ATOM 3678 C C . GLN B 1 156 ? 2.918 -34.438 -2.115 1 88.94 156 GLN B C 1
ATOM 3680 O O . GLN B 1 156 ? 2.486 -33.812 -3.068 1 88.94 156 GLN B O 1
ATOM 3685 N N . SER B 1 157 ? 2.381 -35.562 -1.804 1 90.5 157 SER B N 1
ATOM 3686 C CA . SER B 1 157 ? 1.385 -36.281 -2.611 1 90.5 157 SER B CA 1
ATOM 3687 C C . SER B 1 157 ? 0.057 -35.531 -2.619 1 90.5 157 SER B C 1
ATOM 3689 O O . SER B 1 157 ? -0.67 -35.531 -3.615 1 90.5 157 SER B O 1
ATOM 3691 N N . SER B 1 158 ? -0.2 -34.844 -1.592 1 93.19 158 SER B N 1
ATOM 3692 C CA . SER B 1 158 ? -1.533 -34.281 -1.444 1 93.19 158 SER B CA 1
ATOM 3693 C C . SER B 1 158 ? -1.596 -32.875 -2.025 1 93.19 158 SER B C 1
ATOM 3695 O O . SER B 1 158 ? -2.672 -32.281 -2.107 1 93.19 158 SER B O 1
ATOM 3697 N N . ILE B 1 159 ? -0.397 -32.344 -2.389 1 96.25 159 ILE B N 1
ATOM 3698 C CA . ILE B 1 159 ? -0.344 -30.984 -2.869 1 96.25 159 ILE B CA 1
ATOM 3699 C C . ILE B 1 159 ? 0.346 -30.938 -4.23 1 96.25 159 ILE B C 1
ATOM 3701 O O . ILE B 1 159 ? 1.385 -31.578 -4.43 1 96.25 159 ILE B O 1
ATOM 3705 N N . SER B 1 160 ? -0.266 -30.266 -5.176 1 95.44 160 SER B N 1
ATOM 3706 C CA . SER B 1 160 ? 0.331 -29.984 -6.477 1 95.44 160 SER B CA 1
ATOM 3707 C C . SER B 1 160 ? 0.82 -28.547 -6.551 1 95.44 160 SER B C 1
ATOM 3709 O O . SER B 1 160 ? 0.108 -27.625 -6.156 1 95.44 160 SER B O 1
ATOM 3711 N N . PHE B 1 161 ? 2.029 -28.391 -7.059 1 95.5 161 PHE B N 1
ATOM 3712 C CA . PHE B 1 161 ? 2.623 -27.062 -7.18 1 95.5 161 PHE B CA 1
ATOM 3713 C C . PHE B 1 161 ? 2.666 -26.609 -8.633 1 95.5 161 PHE B C 1
ATOM 3715 O O . PHE B 1 161 ? 3.174 -27.328 -9.492 1 95.5 161 PHE B O 1
ATOM 3722 N N . HIS B 1 162 ? 2.158 -25.438 -8.891 1 94.12 162 HIS B N 1
ATOM 3723 C CA . HIS B 1 162 ? 2.205 -24.797 -10.203 1 94.12 162 HIS B CA 1
ATOM 3724 C C . HIS B 1 162 ? 3.189 -23.625 -10.219 1 94.12 162 HIS B C 1
ATOM 3726 O O . HIS B 1 162 ? 3.027 -22.672 -9.461 1 94.12 162 HIS B O 1
ATOM 3732 N N . PRO B 1 163 ? 4.16 -23.734 -11.125 1 94.38 163 PRO B N 1
ATOM 3733 C CA . PRO B 1 163 ? 5.094 -22.609 -11.188 1 94.38 163 PRO B CA 1
ATOM 3734 C C . PRO B 1 163 ? 4.43 -21.328 -11.672 1 94.38 163 PRO B C 1
ATOM 3736 O O . PRO B 1 163 ? 3.688 -21.344 -12.656 1 94.38 163 PRO B O 1
ATOM 3739 N N . LEU B 1 164 ? 4.629 -20.266 -10.938 1 95.06 164 LEU B N 1
ATOM 3740 C CA . LEU B 1 164 ? 4.16 -18.953 -11.367 1 95.06 164 LEU B CA 1
ATOM 3741 C C . LEU B 1 164 ? 5.277 -18.188 -12.055 1 95.06 164 LEU B C 1
ATOM 3743 O O . LEU B 1 164 ? 5.367 -18.172 -13.289 1 95.06 164 LEU B O 1
ATOM 3747 N N . PHE B 1 165 ? 6.266 -17.672 -11.242 1 94.5 165 PHE B N 1
ATOM 3748 C CA . PHE B 1 165 ? 7.422 -17 -11.828 1 94.5 165 PHE B CA 1
ATOM 3749 C C . PHE B 1 165 ? 8.516 -16.812 -10.789 1 94.5 165 PHE B C 1
ATOM 3751 O O . PHE B 1 165 ? 8.281 -16.984 -9.586 1 94.5 165 PHE B O 1
ATOM 3758 N N . ALA B 1 166 ? 9.664 -16.578 -11.336 1 94.75 166 ALA B N 1
ATOM 3759 C CA . ALA B 1 166 ? 10.805 -16.172 -10.516 1 94.75 166 ALA B CA 1
ATOM 3760 C C . ALA B 1 166 ? 11.078 -14.672 -10.664 1 94.75 166 ALA B C 1
ATOM 3762 O O . ALA B 1 166 ? 10.688 -14.055 -11.656 1 94.75 166 ALA B O 1
ATOM 3763 N N . TYR B 1 167 ? 11.648 -14.109 -9.602 1 95.19 167 TYR B N 1
ATOM 3764 C CA . TYR B 1 167 ? 11.953 -12.688 -9.625 1 95.19 167 TYR B CA 1
ATOM 3765 C C . TYR B 1 167 ? 13.211 -12.391 -8.812 1 95.19 167 TYR B C 1
ATOM 3767 O O . TYR B 1 167 ? 13.625 -13.195 -7.98 1 95.19 167 TYR B O 1
ATOM 3775 N N . GLU B 1 168 ? 13.758 -11.258 -9.055 1 95.88 168 GLU B N 1
ATOM 3776 C CA . GLU B 1 168 ? 15 -10.867 -8.398 1 95.88 168 GLU B CA 1
ATOM 3777 C C . GLU B 1 168 ? 14.727 -9.984 -7.18 1 95.88 168 GLU B C 1
ATOM 3779 O O . GLU B 1 168 ? 13.883 -9.086 -7.23 1 95.88 168 GLU B O 1
ATOM 3784 N N . MET B 1 169 ? 15.445 -10.398 -6.109 1 97.25 169 MET B N 1
ATOM 3785 C CA . MET B 1 169 ? 15.531 -9.516 -4.945 1 97.25 169 MET B CA 1
ATOM 3786 C C . MET B 1 169 ? 16.734 -8.586 -5.055 1 97.25 169 MET B C 1
ATOM 3788 O O . MET B 1 169 ? 17.844 -9.039 -5.363 1 97.25 169 MET B O 1
ATOM 3792 N N . VAL B 1 170 ? 16.531 -7.301 -4.727 1 98.19 170 VAL B N 1
ATOM 3793 C CA . VAL B 1 170 ? 17.625 -6.348 -4.82 1 98.19 170 VAL B CA 1
ATOM 3794 C C . VAL B 1 170 ? 17.812 -5.629 -3.486 1 98.19 170 VAL B C 1
ATOM 3796 O O . VAL B 1 170 ? 16.844 -5.457 -2.732 1 98.19 170 VAL B O 1
ATOM 3799 N N . GLY B 1 171 ? 19.047 -5.297 -3.266 1 98.62 171 GLY B N 1
ATOM 3800 C CA . GLY B 1 171 ? 19.328 -4.418 -2.143 1 98.62 171 GLY B CA 1
ATOM 3801 C C . GLY B 1 171 ? 19.047 -2.957 -2.447 1 98.62 171 GLY B C 1
ATOM 3802 O O . GLY B 1 171 ? 19.312 -2.484 -3.553 1 98.62 171 GLY B O 1
ATOM 3803 N N . ILE B 1 172 ? 18.5 -2.258 -1.427 1 98.75 172 ILE B N 1
ATOM 3804 C CA . ILE B 1 172 ? 18.25 -0.835 -1.644 1 98.75 172 ILE B CA 1
ATOM 3805 C C . ILE B 1 172 ? 18.859 -0.029 -0.498 1 98.75 172 ILE B C 1
ATOM 3807 O O . ILE B 1 172 ? 18.859 -0.472 0.653 1 98.75 172 ILE B O 1
ATOM 3811 N N . CYS B 1 173 ? 19.359 1.104 -0.806 1 98.62 173 CYS B N 1
ATOM 3812 C CA . CYS B 1 173 ? 19.906 2.068 0.143 1 98.62 173 CYS B CA 1
ATOM 3813 C C . CYS B 1 173 ? 19.734 3.494 -0.363 1 98.62 173 CYS B C 1
ATOM 3815 O O . CYS B 1 173 ? 19.312 3.703 -1.503 1 98.62 173 CYS B O 1
ATOM 3817 N N . ALA B 1 174 ? 19.906 4.426 0.541 1 97.44 174 ALA B N 1
ATOM 3818 C CA . ALA B 1 174 ? 19.875 5.828 0.133 1 97.44 174 ALA B CA 1
ATOM 3819 C C . ALA B 1 174 ? 20.984 6.125 -0.882 1 97.44 174 ALA B C 1
ATOM 3821 O O . ALA B 1 174 ? 22.047 5.508 -0.851 1 97.44 174 ALA B O 1
ATOM 3822 N N . PRO B 1 175 ? 20.797 7.113 -1.776 1 95.81 175 PRO B N 1
ATOM 3823 C CA . PRO B 1 175 ? 21.781 7.41 -2.824 1 95.81 175 PRO B CA 1
ATOM 3824 C C . PRO B 1 175 ? 23.141 7.82 -2.262 1 95.81 175 PRO B C 1
ATOM 3826 O O . PRO B 1 175 ? 24.172 7.586 -2.898 1 95.81 175 PRO B O 1
ATOM 3829 N N . ASP B 1 176 ? 23.109 8.391 -1.082 1 94.81 176 ASP B N 1
ATOM 3830 C CA . ASP B 1 176 ? 24.359 8.859 -0.5 1 94.81 176 ASP B CA 1
ATOM 3831 C C . ASP B 1 176 ? 24.906 7.859 0.515 1 94.81 176 ASP B C 1
ATOM 3833 O O . ASP B 1 176 ? 25.875 8.148 1.227 1 94.81 176 ASP B O 1
ATOM 3837 N N . HIS B 1 177 ? 24.312 6.734 0.661 1 96.88 177 HIS B N 1
ATOM 3838 C CA . HIS B 1 177 ? 24.797 5.66 1.518 1 96.88 177 HIS B CA 1
ATOM 3839 C C . HIS B 1 177 ? 26.094 5.074 0.969 1 96.88 177 HIS B C 1
ATOM 3841 O O . HIS B 1 177 ? 26.25 4.918 -0.245 1 96.88 177 HIS B O 1
ATOM 3847 N N . PRO B 1 178 ? 27.016 4.691 1.74 1 97.25 178 PRO B N 1
ATOM 3848 C CA . PRO B 1 178 ? 28.281 4.117 1.278 1 97.25 178 PRO B CA 1
ATOM 3849 C C . PRO B 1 178 ? 28.094 2.893 0.387 1 97.25 178 PRO B C 1
ATOM 3851 O O . PRO B 1 178 ? 28.828 2.707 -0.584 1 97.25 178 PRO B O 1
ATOM 3854 N N . LEU B 1 179 ? 27.141 2.148 0.634 1 98.25 179 LEU B N 1
ATOM 3855 C CA . LEU B 1 179 ? 26.906 0.919 -0.116 1 98.25 179 LEU B CA 1
ATOM 3856 C C . LEU B 1 179 ? 26.422 1.229 -1.527 1 98.25 179 LEU B C 1
ATOM 3858 O O . LEU B 1 179 ? 26.406 0.349 -2.391 1 98.25 179 LEU B O 1
ATOM 3862 N N . ALA B 1 180 ? 26 2.447 -1.757 1 98 180 ALA B N 1
ATOM 3863 C CA . ALA B 1 180 ? 25.562 2.848 -3.096 1 98 180 ALA B CA 1
ATOM 3864 C C . ALA B 1 180 ? 26.719 2.768 -4.086 1 98 180 ALA B C 1
ATOM 3866 O O . ALA B 1 180 ? 26.5 2.662 -5.297 1 98 180 ALA B O 1
ATOM 3867 N N . ALA B 1 181 ? 27.875 2.771 -3.568 1 97.56 181 ALA B N 1
ATOM 3868 C CA . ALA B 1 181 ? 29.078 2.777 -4.41 1 97.56 181 ALA B CA 1
ATOM 3869 C C . ALA B 1 181 ? 29.453 1.359 -4.828 1 97.56 181 ALA B C 1
ATOM 3871 O O . ALA B 1 181 ? 30.297 1.171 -5.719 1 97.56 181 ALA B O 1
ATOM 3872 N N . LYS B 1 182 ? 28.875 0.338 -4.238 1 97.44 182 LYS B N 1
ATOM 3873 C CA . LYS B 1 182 ? 29.125 -1.059 -4.578 1 97.44 182 LYS B CA 1
ATOM 3874 C C . LYS B 1 182 ? 28.094 -1.591 -5.562 1 97.44 182 LYS B C 1
ATOM 3876 O O . LYS B 1 182 ? 26.891 -1.501 -5.312 1 97.44 182 LYS B O 1
ATOM 3881 N N . ASN B 1 183 ? 28.531 -2.219 -6.555 1 96.69 183 ASN B N 1
ATOM 3882 C CA . ASN B 1 183 ? 27.609 -2.734 -7.559 1 96.69 183 ASN B CA 1
ATOM 3883 C C . ASN B 1 183 ? 26.938 -4.02 -7.09 1 96.69 183 ASN B C 1
ATOM 3885 O O . ASN B 1 183 ? 25.812 -4.309 -7.484 1 96.69 183 ASN B O 1
ATOM 3889 N N . VAL B 1 184 ? 27.734 -4.758 -6.359 1 98.44 184 VAL B N 1
ATOM 3890 C CA . VAL B 1 184 ? 27.234 -6.031 -5.844 1 98.44 184 VAL B CA 1
ATOM 3891 C C . VAL B 1 184 ? 27.453 -6.098 -4.332 1 98.44 184 VAL B C 1
ATOM 3893 O O . VAL B 1 184 ? 28.562 -5.84 -3.844 1 98.44 184 VAL B O 1
ATOM 3896 N N . TRP B 1 185 ? 26.359 -6.367 -3.629 1 98.62 185 TRP B N 1
ATOM 3897 C CA . TRP B 1 185 ? 26.453 -6.539 -2.184 1 98.62 185 TRP B CA 1
ATOM 3898 C C . TRP B 1 185 ? 26.719 -7.996 -1.825 1 98.62 185 TRP B C 1
ATOM 3900 O O . TRP B 1 185 ? 26.156 -8.906 -2.436 1 98.62 185 TRP B O 1
ATOM 3910 N N . THR B 1 186 ? 27.547 -8.195 -0.865 1 98.31 186 THR B N 1
ATOM 3911 C CA . THR B 1 186 ? 27.797 -9.508 -0.271 1 98.31 186 THR B CA 1
ATOM 3912 C C . THR B 1 186 ? 27.156 -9.602 1.114 1 98.31 186 THR B C 1
ATOM 3914 O O . THR B 1 186 ? 26.672 -8.602 1.646 1 98.31 186 THR B O 1
ATOM 3917 N N . ALA B 1 187 ? 27.172 -10.805 1.669 1 98.25 187 ALA B N 1
ATOM 3918 C CA . ALA B 1 187 ? 26.625 -11.008 3.01 1 98.25 187 ALA B CA 1
ATOM 3919 C C . ALA B 1 187 ? 27.312 -10.094 4.02 1 98.25 187 ALA B C 1
ATOM 3921 O O . ALA B 1 187 ? 26.656 -9.531 4.902 1 98.25 187 ALA B O 1
ATOM 3922 N N . GLU B 1 188 ? 28.531 -9.891 3.891 1 98.06 188 GLU B N 1
ATOM 3923 C CA . GLU B 1 188 ? 29.344 -9.141 4.844 1 98.06 188 GLU B CA 1
ATOM 3924 C C . GLU B 1 188 ? 28.984 -7.656 4.816 1 98.06 188 GLU B C 1
ATOM 3926 O O . GLU B 1 188 ? 29.219 -6.941 5.789 1 98.06 188 GLU B O 1
ATOM 3931 N N . ASP B 1 189 ? 28.438 -7.215 3.709 1 98.44 189 ASP B N 1
ATOM 3932 C CA . ASP B 1 189 ? 28.094 -5.805 3.574 1 98.44 189 ASP B CA 1
ATOM 3933 C C . ASP B 1 189 ? 26.938 -5.438 4.496 1 98.44 189 ASP B C 1
ATOM 3935 O O . ASP B 1 189 ? 26.672 -4.258 4.738 1 98.44 189 ASP B O 1
ATOM 3939 N N . PHE B 1 190 ? 26.266 -6.422 5 1 98.5 190 PHE B N 1
ATOM 3940 C CA . PHE B 1 190 ? 25.109 -6.172 5.871 1 98.5 190 PHE B CA 1
ATOM 3941 C C . PHE B 1 190 ? 25.562 -6.062 7.328 1 98.5 190 PHE B C 1
ATOM 3943 O O . PHE B 1 190 ? 24.781 -5.625 8.18 1 98.5 190 PHE B O 1
ATOM 3950 N N . ILE B 1 191 ? 26.781 -6.438 7.574 1 97.44 191 ILE B N 1
ATOM 3951 C CA . ILE B 1 191 ? 27.281 -6.375 8.945 1 97.44 191 ILE B CA 1
ATOM 3952 C C . ILE B 1 191 ? 27.328 -4.922 9.414 1 97.44 191 ILE B C 1
ATOM 3954 O O . ILE B 1 191 ? 27.875 -4.055 8.734 1 97.44 191 ILE B O 1
ATOM 3958 N N . GLY B 1 192 ? 26.688 -4.66 10.531 1 95.69 192 GLY B N 1
ATOM 3959 C CA . GLY B 1 192 ? 26.703 -3.324 11.102 1 95.69 192 GLY B CA 1
ATOM 3960 C C . GLY B 1 192 ? 25.594 -2.43 10.57 1 95.69 192 GLY B C 1
ATOM 3961 O O . GLY B 1 192 ? 25.375 -1.333 11.086 1 95.69 192 GLY B O 1
ATOM 3962 N N . GLU B 1 193 ? 24.938 -2.844 9.461 1 98 193 GLU B N 1
ATOM 3963 C CA . GLU B 1 193 ? 23.812 -2.096 8.906 1 98 193 GLU B CA 1
ATOM 3964 C C . GLU B 1 193 ? 22.516 -2.471 9.609 1 98 193 GLU B C 1
ATOM 3966 O O . GLU B 1 193 ? 22.375 -3.58 10.125 1 98 193 GLU B O 1
ATOM 3971 N N . THR B 1 194 ? 21.594 -1.525 9.688 1 98.06 194 THR B N 1
ATOM 3972 C CA . THR B 1 194 ? 20.234 -1.857 10.102 1 98.06 194 THR B CA 1
ATOM 3973 C C . THR B 1 194 ? 19.438 -2.41 8.922 1 98.06 194 THR B C 1
ATOM 3975 O O . THR B 1 194 ? 19.281 -1.742 7.895 1 98.06 194 THR B O 1
ATOM 3978 N N . LEU B 1 195 ? 19.031 -3.623 9.086 1 98.62 195 LEU B N 1
ATOM 3979 C CA . LEU B 1 195 ? 18.219 -4.25 8.055 1 98.62 195 LEU B CA 1
ATOM 3980 C C . LEU B 1 195 ? 16.734 -4.035 8.328 1 98.62 195 LEU B C 1
ATOM 3982 O O . LEU B 1 195 ? 16.234 -4.43 9.383 1 98.62 195 LEU B O 1
ATOM 3986 N N . ILE B 1 196 ? 16.031 -3.383 7.375 1 97.12 196 ILE B N 1
ATOM 3987 C CA . ILE B 1 196 ? 14.602 -3.127 7.508 1 97.12 196 ILE B CA 1
ATOM 3988 C C . ILE B 1 196 ? 13.812 -4.207 6.766 1 97.12 196 ILE B C 1
ATOM 3990 O O . ILE B 1 196 ? 14.008 -4.41 5.566 1 97.12 196 ILE B O 1
ATOM 3994 N N . THR B 1 197 ? 12.938 -4.914 7.469 1 95.69 197 THR B N 1
ATOM 3995 C CA . THR B 1 197 ? 12.164 -6 6.879 1 95.69 197 THR B CA 1
ATOM 3996 C C . THR B 1 197 ? 10.719 -5.961 7.355 1 95.69 197 THR B C 1
ATOM 3998 O O . THR B 1 197 ? 10.359 -5.141 8.211 1 95.69 197 THR B O 1
ATOM 4001 N N . TYR B 1 198 ? 9.922 -6.773 6.719 1 90.19 198 TYR B N 1
ATOM 4002 C CA . TYR B 1 198 ? 8.609 -7.074 7.293 1 90.19 198 TYR B CA 1
ATOM 4003 C C . TYR B 1 198 ? 8.75 -7.797 8.625 1 90.19 198 TYR B C 1
ATOM 4005 O O . TYR B 1 198 ? 9.781 -8.422 8.891 1 90.19 198 TYR B O 1
ATOM 4013 N N . PRO B 1 199 ? 7.691 -7.645 9.453 1 87.69 199 PRO B N 1
ATOM 4014 C CA . PRO B 1 199 ? 7.754 -8.305 10.766 1 87.69 199 PRO B CA 1
ATOM 4015 C C . PRO B 1 199 ? 7.363 -9.773 10.703 1 87.69 199 PRO B C 1
ATOM 4017 O O . PRO B 1 199 ? 6.359 -10.18 11.297 1 87.69 199 PRO B O 1
ATOM 4020 N N . VAL B 1 200 ? 8.133 -10.594 10.078 1 86.69 200 VAL B N 1
ATOM 4021 C CA . VAL B 1 200 ? 7.938 -12.031 9.945 1 86.69 200 VAL B CA 1
ATOM 4022 C C . VAL B 1 200 ? 9.234 -12.766 10.297 1 86.69 200 VAL B C 1
ATOM 4024 O O . VAL B 1 200 ? 10.305 -12.156 10.328 1 86.69 200 VAL B O 1
ATOM 4027 N N . PRO B 1 201 ? 9.148 -14.023 10.586 1 87.75 201 PRO B N 1
ATOM 4028 C CA . PRO B 1 201 ? 10.367 -14.789 10.883 1 87.75 201 PRO B CA 1
ATOM 4029 C C . PRO B 1 201 ? 11.375 -14.758 9.742 1 87.75 201 PRO B C 1
ATOM 4031 O O . PRO B 1 201 ? 10.984 -14.75 8.57 1 87.75 201 PRO B O 1
ATOM 4034 N N . ASP B 1 202 ? 12.617 -14.82 10.062 1 92.19 202 ASP B N 1
ATOM 4035 C CA . ASP B 1 202 ? 13.719 -14.719 9.102 1 92.19 202 ASP B CA 1
ATOM 4036 C C . ASP B 1 202 ? 13.617 -15.812 8.039 1 92.19 202 ASP B C 1
ATOM 4038 O O . ASP B 1 202 ? 14 -15.602 6.887 1 92.19 202 ASP B O 1
ATOM 4042 N N . GLU B 1 203 ? 13.047 -16.906 8.422 1 87.88 203 GLU B N 1
ATOM 4043 C CA . GLU B 1 203 ? 12.938 -18.047 7.516 1 87.88 203 GLU B CA 1
ATOM 4044 C C . GLU B 1 203 ? 11.977 -17.75 6.367 1 87.88 203 GLU B C 1
ATOM 4046 O O . GLU B 1 203 ? 11.977 -18.453 5.355 1 87.88 203 GLU B O 1
ATOM 4051 N N . MET B 1 204 ? 11.195 -16.719 6.527 1 87.5 204 MET B N 1
ATOM 4052 C CA . MET B 1 204 ? 10.227 -16.359 5.496 1 87.5 204 MET B CA 1
ATOM 4053 C C . MET B 1 204 ? 10.781 -15.258 4.594 1 87.5 204 MET B C 1
ATOM 4055 O O . MET B 1 204 ? 10.133 -14.859 3.627 1 87.5 204 MET B O 1
ATOM 4059 N N . LEU B 1 205 ? 11.961 -14.82 4.922 1 92.94 205 LEU B N 1
ATOM 4060 C CA . LEU B 1 205 ? 12.625 -13.781 4.148 1 92.94 205 LEU B CA 1
ATOM 4061 C C . LEU B 1 205 ? 13.797 -14.352 3.363 1 92.94 205 LEU B C 1
ATOM 4063 O O . LEU B 1 205 ? 14.664 -15.016 3.934 1 92.94 205 LEU B O 1
ATOM 4067 N N . ASP B 1 206 ? 13.883 -14.008 2.123 1 94.75 206 ASP B N 1
ATOM 4068 C CA . ASP B 1 206 ? 14.875 -14.625 1.248 1 94.75 206 ASP B CA 1
ATOM 4069 C C . ASP B 1 206 ? 16.297 -14.211 1.648 1 94.75 206 ASP B C 1
ATOM 4071 O O . ASP B 1 206 ? 17.188 -15.047 1.719 1 94.75 206 ASP B O 1
ATOM 4075 N N . LEU B 1 207 ? 16.469 -12.93 1.906 1 97.62 207 LEU B N 1
ATOM 4076 C CA . LEU B 1 207 ? 17.812 -12.453 2.197 1 97.62 207 LEU B CA 1
ATOM 4077 C C . LEU B 1 207 ? 18.359 -13.109 3.461 1 97.62 207 LEU B C 1
ATOM 4079 O O . LEU B 1 207 ? 19.422 -13.727 3.434 1 97.62 207 LEU B O 1
ATOM 4083 N N . PRO B 1 208 ? 17.656 -13.008 4.543 1 97.44 208 PRO B N 1
ATOM 4084 C CA . PRO B 1 208 ? 18.156 -13.703 5.734 1 97.44 208 PRO B CA 1
ATOM 4085 C C . PRO B 1 208 ? 18.297 -15.211 5.52 1 97.44 208 PRO B C 1
ATOM 4087 O O . PRO B 1 208 ? 19.359 -15.781 5.816 1 97.44 208 PRO B O 1
ATOM 4090 N N . LYS B 1 209 ? 17.328 -15.852 4.949 1 95.69 209 LYS B N 1
ATOM 4091 C CA . LYS B 1 209 ? 17.266 -17.297 4.836 1 95.69 209 LYS B CA 1
ATOM 4092 C C . LYS B 1 209 ? 18.375 -17.828 3.93 1 95.69 209 LYS B C 1
ATOM 4094 O O . LYS B 1 209 ? 19.047 -18.812 4.27 1 95.69 209 LYS B O 1
ATOM 4099 N N . LYS B 1 210 ? 18.625 -17.203 2.812 1 96.81 210 LYS B N 1
ATOM 4100 C CA . LYS B 1 210 ? 19.469 -17.766 1.774 1 96.81 210 LYS B CA 1
ATOM 4101 C C . LYS B 1 210 ? 20.891 -17.234 1.875 1 96.81 210 LYS B C 1
ATOM 4103 O O . LYS B 1 210 ? 21.844 -17.875 1.415 1 96.81 210 LYS B O 1
ATOM 4108 N N . ILE B 1 211 ? 21.031 -16.031 2.469 1 97.94 211 ILE B N 1
ATOM 4109 C CA . ILE B 1 211 ? 22.328 -15.375 2.361 1 97.94 211 ILE B CA 1
ATOM 4110 C C . ILE B 1 211 ? 22.906 -15.148 3.754 1 97.94 211 ILE B C 1
ATOM 4112 O O . ILE B 1 211 ? 24.031 -15.562 4.043 1 97.94 211 ILE B O 1
ATOM 4116 N N . LEU B 1 212 ? 22.219 -14.594 4.699 1 98.5 212 LEU B N 1
ATOM 4117 C CA . LEU B 1 212 ? 22.781 -14.102 5.949 1 98.5 212 LEU B CA 1
ATOM 4118 C C . LEU B 1 212 ? 22.922 -15.227 6.965 1 98.5 212 LEU B C 1
ATOM 4120 O O . LEU B 1 212 ? 24 -15.422 7.543 1 98.5 212 LEU B O 1
ATOM 4124 N N . ILE B 1 213 ? 21.891 -15.992 7.152 1 97.75 213 ILE B N 1
ATOM 4125 C CA . ILE B 1 213 ? 21.875 -17.031 8.172 1 97.75 213 ILE B CA 1
ATOM 4126 C C . ILE B 1 213 ? 22.969 -18.062 7.883 1 97.75 213 ILE B C 1
ATOM 4128 O O . ILE B 1 213 ? 23.734 -18.422 8.773 1 97.75 213 ILE B O 1
ATOM 4132 N N . PRO B 1 214 ? 23.078 -18.547 6.66 1 97.44 214 PRO B N 1
ATOM 4133 C CA . PRO B 1 214 ? 24.125 -19.531 6.363 1 97.44 214 PRO B CA 1
ATOM 4134 C C . PRO B 1 214 ? 25.516 -19.031 6.711 1 97.44 214 PRO B C 1
ATOM 4136 O O . PRO B 1 214 ? 26.438 -19.828 6.93 1 97.44 214 PRO B O 1
ATOM 4139 N N . LYS B 1 215 ? 25.719 -17.75 6.762 1 97.5 215 LYS B N 1
ATOM 4140 C CA . LYS B 1 215 ? 27.031 -17.156 7.059 1 97.5 215 LYS B CA 1
ATOM 4141 C C . LYS B 1 215 ? 27.094 -16.656 8.5 1 97.5 215 LYS B C 1
ATOM 4143 O O . LYS B 1 215 ? 28.031 -15.969 8.883 1 97.5 215 LYS B O 1
ATOM 4148 N N . ASN B 1 216 ? 26.031 -16.891 9.25 1 97.56 216 ASN B N 1
ATOM 4149 C CA . ASN B 1 216 ? 25.922 -16.5 10.656 1 97.56 216 ASN B CA 1
ATOM 4150 C C . ASN B 1 216 ? 26 -14.977 10.82 1 97.56 216 ASN B C 1
ATOM 4152 O O . ASN B 1 216 ? 26.703 -14.484 11.711 1 97.56 216 ASN B O 1
ATOM 4156 N N . ILE B 1 217 ? 25.406 -14.281 9.93 1 98.06 217 ILE B N 1
ATOM 4157 C CA . ILE B 1 217 ? 25.344 -12.828 9.984 1 98.06 217 ILE B CA 1
ATOM 4158 C C . ILE B 1 217 ? 23.938 -12.391 10.414 1 98.06 217 ILE B C 1
ATOM 4160 O O . ILE B 1 217 ? 22.953 -12.797 9.805 1 98.06 217 ILE B O 1
ATOM 4164 N N . ASN B 1 218 ? 23.875 -11.602 11.461 1 97.19 218 ASN B N 1
ATOM 4165 C CA . ASN B 1 218 ? 22.609 -11.133 12.016 1 97.19 218 ASN B CA 1
ATOM 4166 C C . ASN B 1 218 ? 22.625 -9.625 12.266 1 97.19 218 ASN B C 1
ATOM 4168 O O . ASN B 1 218 ? 22.797 -9.188 13.398 1 97.19 218 ASN B O 1
ATOM 4172 N N . PRO B 1 219 ? 22.312 -8.852 11.305 1 97.94 219 PRO B N 1
ATOM 4173 C CA . PRO B 1 219 ? 22.328 -7.395 11.484 1 97.94 219 PRO B CA 1
ATOM 4174 C C . PRO B 1 219 ? 21.203 -6.898 12.383 1 97.94 219 PRO B C 1
ATOM 4176 O O . PRO B 1 219 ? 20.188 -7.582 12.531 1 97.94 219 PRO B O 1
ATOM 4179 N N . PRO B 1 220 ? 21.391 -5.691 13.008 1 96.75 220 PRO B N 1
ATOM 4180 C CA . PRO B 1 220 ? 20.25 -5.059 13.68 1 96.75 220 PRO B CA 1
ATOM 4181 C C . PRO B 1 220 ? 19.016 -4.949 12.773 1 96.75 220 PRO B C 1
ATOM 4183 O O . PRO B 1 220 ? 19.156 -4.746 11.562 1 96.75 220 PRO B O 1
ATOM 4186 N N . ARG B 1 221 ? 17.828 -5.094 13.453 1 96.62 221 ARG B N 1
ATOM 4187 C CA . ARG B 1 221 ? 16.609 -5.172 12.648 1 96.62 221 ARG B CA 1
ATOM 4188 C C . ARG B 1 221 ? 15.664 -4.012 12.969 1 96.62 221 ARG B C 1
ATOM 4190 O O . ARG B 1 221 ? 15.594 -3.564 14.117 1 96.62 221 ARG B O 1
ATOM 4197 N N . ARG B 1 222 ? 15.016 -3.564 11.969 1 94.44 222 ARG B N 1
ATOM 4198 C CA . ARG B 1 222 ? 13.836 -2.707 12.055 1 94.44 222 ARG B CA 1
ATOM 4199 C C . ARG B 1 222 ? 12.703 -3.258 11.203 1 94.44 222 ARG B C 1
ATOM 4201 O O . ARG B 1 222 ? 12.938 -3.857 10.148 1 94.44 222 ARG B O 1
ATOM 4208 N N . HIS B 1 223 ? 11.477 -3.055 11.672 1 91.38 223 HIS B N 1
ATOM 4209 C CA . HIS B 1 223 ? 10.359 -3.693 10.977 1 91.38 223 HIS B CA 1
ATOM 4210 C C . HIS B 1 223 ? 9.328 -2.664 10.531 1 91.38 223 HIS B C 1
ATOM 4212 O O . HIS B 1 223 ? 9.156 -1.627 11.18 1 91.38 223 HIS B O 1
ATOM 4218 N N . SER B 1 224 ? 8.688 -2.957 9.406 1 87.62 224 SER B N 1
ATOM 4219 C CA . SER B 1 224 ? 7.512 -2.246 8.93 1 87.62 224 SER B CA 1
ATOM 4220 C C . SER B 1 224 ? 6.594 -3.17 8.141 1 87.62 224 SER B C 1
ATOM 4222 O O . SER B 1 224 ? 7.062 -4.008 7.363 1 87.62 224 SER B O 1
ATOM 4224 N N . GLU B 1 225 ? 5.281 -2.961 8.273 1 81.25 225 GLU B N 1
ATOM 4225 C CA . GLU B 1 225 ? 4.309 -3.783 7.559 1 81.25 225 GLU B CA 1
ATOM 4226 C C . GLU B 1 225 ? 4.125 -3.299 6.121 1 81.25 225 GLU B C 1
ATOM 4228 O O . GLU B 1 225 ? 3.775 -4.082 5.238 1 81.25 225 GLU B O 1
ATOM 4233 N N . LEU B 1 226 ? 4.383 -2.049 5.977 1 85.44 226 LEU B N 1
ATOM 4234 C CA . LEU B 1 226 ? 4.086 -1.449 4.684 1 85.44 226 LEU B CA 1
ATOM 4235 C C . LEU B 1 226 ? 5.355 -1.268 3.861 1 85.44 226 LEU B C 1
ATOM 4237 O O . LEU B 1 226 ? 6.34 -0.706 4.348 1 85.44 226 LEU B O 1
ATOM 4241 N N . THR B 1 227 ? 5.27 -1.692 2.641 1 90.94 227 THR B N 1
ATOM 4242 C CA . THR B 1 227 ? 6.41 -1.609 1.734 1 90.94 227 THR B CA 1
ATOM 4243 C C . THR B 1 227 ? 6.84 -0.159 1.537 1 90.94 227 THR B C 1
ATOM 4245 O O . THR B 1 227 ? 8.031 0.157 1.602 1 90.94 227 THR B O 1
ATOM 4248 N N . ILE B 1 228 ? 5.941 0.715 1.345 1 89.62 228 ILE B N 1
ATOM 4249 C CA . ILE B 1 228 ? 6.25 2.117 1.093 1 89.62 228 ILE B CA 1
ATOM 4250 C C . ILE B 1 228 ? 6.961 2.715 2.305 1 89.62 228 ILE B C 1
ATOM 4252 O O . ILE B 1 228 ? 7.836 3.572 2.158 1 89.62 228 ILE B O 1
ATOM 4256 N N . ALA B 1 229 ? 6.613 2.281 3.496 1 90.31 229 ALA B N 1
ATOM 4257 C CA . ALA B 1 229 ? 7.293 2.752 4.699 1 90.31 229 ALA B CA 1
ATOM 4258 C C . ALA B 1 229 ? 8.734 2.248 4.75 1 90.31 229 ALA B C 1
ATOM 4260 O O . ALA B 1 229 ? 9.641 2.984 5.145 1 90.31 229 ALA B O 1
ATOM 4261 N N . ILE B 1 230 ? 8.906 1.043 4.387 1 94.12 230 ILE B N 1
ATOM 4262 C CA . ILE B 1 230 ? 10.25 0.489 4.324 1 94.12 230 ILE B CA 1
ATOM 4263 C C . ILE B 1 230 ? 11.117 1.335 3.389 1 94.12 230 ILE B C 1
ATOM 4265 O O . ILE B 1 230 ? 12.211 1.755 3.758 1 94.12 230 ILE B O 1
ATOM 4269 N N . ILE B 1 231 ? 10.633 1.65 2.254 1 95.31 231 ILE B N 1
ATOM 4270 C CA . ILE B 1 231 ? 11.367 2.398 1.24 1 95.31 231 ILE B CA 1
ATOM 4271 C C . ILE B 1 231 ? 11.695 3.795 1.765 1 95.31 231 ILE B C 1
ATOM 4273 O O . ILE B 1 231 ? 12.812 4.281 1.6 1 95.31 231 ILE B O 1
ATOM 4277 N N . GLN B 1 232 ? 10.781 4.379 2.389 1 92.38 232 GLN B N 1
ATOM 4278 C CA . GLN B 1 232 ? 10.992 5.73 2.893 1 92.38 232 GLN B CA 1
ATOM 4279 C C . GLN B 1 232 ? 12.023 5.75 4.016 1 92.38 232 GLN B C 1
ATOM 4281 O O . GLN B 1 232 ? 12.82 6.68 4.113 1 92.38 232 GLN B O 1
ATOM 4286 N N . LEU B 1 233 ? 11.953 4.773 4.902 1 94.38 233 LEU B N 1
ATOM 4287 C CA . LEU B 1 233 ? 12.969 4.66 5.949 1 94.38 233 LEU B CA 1
ATOM 4288 C C . LEU B 1 233 ? 14.359 4.492 5.352 1 94.38 233 LEU B C 1
ATOM 4290 O O . LEU B 1 233 ? 15.32 5.109 5.816 1 94.38 233 LEU B O 1
ATOM 4294 N N . VAL B 1 234 ? 14.43 3.725 4.316 1 97.38 234 VAL B N 1
ATOM 4295 C CA . VAL B 1 234 ? 15.695 3.551 3.613 1 97.38 234 VAL B CA 1
ATOM 4296 C C . VAL B 1 234 ? 16.141 4.879 3.004 1 97.38 234 VAL B C 1
ATOM 4298 O O . VAL B 1 234 ? 17.297 5.285 3.156 1 97.38 234 VAL B O 1
ATOM 4301 N N . ALA B 1 235 ? 15.227 5.539 2.354 1 95.69 235 ALA B N 1
ATOM 4302 C CA . ALA B 1 235 ? 15.523 6.82 1.715 1 95.69 235 ALA B CA 1
ATOM 4303 C C . ALA B 1 235 ? 16.031 7.84 2.732 1 95.69 235 ALA B C 1
ATOM 4305 O O . ALA B 1 235 ? 16.844 8.695 2.404 1 95.69 235 ALA B O 1
ATOM 4306 N N . SER B 1 236 ? 15.602 7.656 3.949 1 93.75 236 SER B N 1
ATOM 4307 C CA . SER B 1 236 ? 15.953 8.578 5.023 1 93.75 236 SER B CA 1
ATOM 4308 C C . SER B 1 236 ? 17.203 8.109 5.766 1 93.75 236 SER B C 1
ATOM 4310 O O . SER B 1 236 ? 17.516 8.609 6.852 1 93.75 236 SER B O 1
ATOM 4312 N N . ARG B 1 237 ? 17.844 7.105 5.32 1 94.69 237 ARG B N 1
ATOM 4313 C CA . ARG B 1 237 ? 19.109 6.594 5.844 1 94.69 237 ARG B CA 1
ATOM 4314 C C . ARG B 1 237 ? 18.906 5.961 7.219 1 94.69 237 ARG B C 1
ATOM 4316 O O . ARG B 1 237 ? 19.781 6.078 8.094 1 94.69 237 ARG B O 1
ATOM 4323 N N . ARG B 1 238 ? 17.734 5.344 7.312 1 94.38 238 ARG B N 1
ATOM 4324 C CA . ARG B 1 238 ? 17.469 4.676 8.578 1 94.38 238 ARG B CA 1
ATOM 4325 C C . ARG B 1 238 ? 17.797 3.191 8.5 1 94.38 238 ARG B C 1
ATOM 4327 O O . ARG B 1 238 ? 17.531 2.436 9.438 1 94.38 238 ARG B O 1
ATOM 4334 N N . GLY B 1 239 ? 18.297 2.771 7.469 1 97.56 239 GLY B N 1
ATOM 4335 C CA . GLY B 1 239 ? 18.688 1.39 7.234 1 97.56 239 GLY B CA 1
ATOM 4336 C C . GLY B 1 239 ? 18.734 1.022 5.762 1 97.56 239 GLY B C 1
ATOM 4337 O O . GLY B 1 239 ? 18.688 1.899 4.898 1 97.56 239 GLY B O 1
ATOM 4338 N N . ILE B 1 240 ? 18.953 -0.25 5.484 1 98.75 240 ILE B N 1
ATOM 4339 C CA . ILE B 1 240 ? 18.906 -0.824 4.145 1 98.75 240 ILE B CA 1
ATOM 4340 C C . ILE B 1 240 ? 17.891 -1.963 4.098 1 98.75 240 ILE B C 1
ATOM 4342 O O . ILE B 1 240 ? 17.391 -2.398 5.137 1 98.75 240 ILE B O 1
ATOM 4346 N N . ALA B 1 241 ? 17.531 -2.35 2.898 1 98.62 241 ALA B N 1
ATOM 4347 C CA . ALA B 1 241 ? 16.531 -3.402 2.762 1 98.62 241 ALA B CA 1
ATOM 4348 C C . ALA B 1 241 ? 16.75 -4.219 1.494 1 98.62 241 ALA B C 1
ATOM 4350 O O . ALA B 1 241 ? 17.578 -3.854 0.654 1 98.62 241 ALA B O 1
ATOM 4351 N N . ALA B 1 242 ? 16.156 -5.359 1.423 1 98.44 242 ALA B N 1
ATOM 4352 C CA . ALA B 1 242 ? 16.047 -6.188 0.224 1 98.44 242 ALA B CA 1
ATOM 4353 C C . ALA B 1 242 ? 14.586 -6.387 -0.172 1 98.44 242 ALA B C 1
ATOM 4355 O O . ALA B 1 242 ? 13.781 -6.863 0.629 1 98.44 242 ALA B O 1
ATOM 4356 N N . LEU B 1 243 ? 14.234 -5.965 -1.366 1 97.56 243 LEU B N 1
ATOM 4357 C CA . LEU B 1 243 ? 12.867 -6.047 -1.873 1 97.56 243 LEU B CA 1
ATOM 4358 C C . LEU B 1 243 ? 12.852 -6.531 -3.318 1 97.56 243 LEU B C 1
ATOM 4360 O O . LEU B 1 243 ? 13.867 -6.445 -4.016 1 97.56 243 LEU B O 1
ATOM 4364 N N . PRO B 1 244 ? 11.672 -7.09 -3.762 1 96.94 244 PRO B N 1
ATOM 4365 C CA . PRO B 1 244 ? 11.578 -7.426 -5.184 1 96.94 244 PRO B CA 1
ATOM 4366 C C . PRO B 1 244 ? 11.836 -6.227 -6.094 1 96.94 244 PRO B C 1
ATOM 4368 O O . PRO B 1 244 ? 11.398 -5.113 -5.789 1 96.94 244 PRO B O 1
ATOM 4371 N N . TYR B 1 245 ? 12.516 -6.465 -7.191 1 96.88 245 TYR B N 1
ATOM 4372 C CA . TYR B 1 245 ? 12.898 -5.395 -8.102 1 96.88 245 TYR B CA 1
ATOM 4373 C C . TYR B 1 245 ? 11.68 -4.609 -8.578 1 96.88 245 TYR B C 1
ATOM 4375 O O . TYR B 1 245 ? 11.703 -3.379 -8.617 1 96.88 245 TYR B O 1
ATOM 4383 N N . TRP B 1 246 ? 10.57 -5.309 -8.914 1 95.06 246 TRP B N 1
ATOM 4384 C CA . TRP B 1 246 ? 9.391 -4.633 -9.453 1 95.06 246 TRP B CA 1
ATOM 4385 C C . TRP B 1 246 ? 8.82 -3.646 -8.438 1 95.06 246 TRP B C 1
ATOM 4387 O O . TRP B 1 246 ? 8.227 -2.633 -8.812 1 95.06 246 TRP B O 1
ATOM 4397 N N . THR B 1 247 ? 8.977 -3.939 -7.125 1 94.56 247 THR B N 1
ATOM 4398 C CA . THR B 1 247 ? 8.438 -3.113 -6.051 1 94.56 247 THR B CA 1
ATOM 4399 C C . THR B 1 247 ? 9.258 -1.834 -5.891 1 94.56 247 THR B C 1
ATOM 4401 O O . THR B 1 247 ? 8.719 -0.795 -5.5 1 94.56 247 THR B O 1
ATOM 4404 N N . VAL B 1 248 ? 10.5 -1.876 -6.211 1 95.38 248 VAL B N 1
ATOM 4405 C CA . VAL B 1 248 ? 11.445 -0.796 -5.953 1 95.38 248 VAL B CA 1
ATOM 4406 C C . VAL B 1 248 ? 11.484 0.151 -7.152 1 95.38 248 VAL B C 1
ATOM 4408 O O . VAL B 1 248 ? 11.758 1.345 -6.996 1 95.38 248 VAL B O 1
ATOM 4411 N N . MET B 1 249 ? 11.203 -0.307 -8.289 1 93.62 249 MET B N 1
ATOM 4412 C CA . MET B 1 249 ? 11.422 0.365 -9.562 1 93.62 249 MET B CA 1
ATOM 4413 C C . MET B 1 249 ? 10.773 1.742 -9.578 1 93.62 249 MET B C 1
ATOM 4415 O O . MET B 1 249 ? 11.391 2.729 -9.977 1 93.62 249 MET B O 1
ATOM 4419 N N . PRO B 1 250 ? 9.547 1.874 -9.094 1 89.88 250 PRO B N 1
ATOM 4420 C CA . PRO B 1 250 ? 8.922 3.195 -9.141 1 89.88 250 PRO B CA 1
ATOM 4421 C C . PRO B 1 250 ? 9.664 4.234 -8.312 1 89.88 250 PRO B C 1
ATOM 4423 O O . PRO B 1 250 ? 9.57 5.434 -8.578 1 89.88 250 PRO B O 1
ATOM 4426 N N . TYR B 1 251 ? 10.391 3.834 -7.383 1 92.75 251 TYR B N 1
ATOM 4427 C CA . TYR B 1 251 ? 11.055 4.758 -6.469 1 92.75 251 TYR B CA 1
ATOM 4428 C C . TYR B 1 251 ? 12.484 5.035 -6.914 1 92.75 251 TYR B C 1
ATOM 4430 O O . TYR B 1 251 ? 13.117 5.992 -6.453 1 92.75 251 TYR B O 1
ATOM 4438 N N . LEU B 1 252 ? 12.945 4.172 -7.777 1 92.81 252 LEU B N 1
ATOM 4439 C CA . LEU B 1 252 ? 14.25 4.414 -8.383 1 92.81 252 LEU B CA 1
ATOM 4440 C C . LEU B 1 252 ? 14.203 5.609 -9.328 1 92.81 252 LEU B C 1
ATOM 4442 O O . LEU B 1 252 ? 15.102 6.449 -9.32 1 92.81 252 LEU B O 1
ATOM 4446 N N . GLU B 1 253 ? 13.133 5.652 -9.945 1 87.62 253 GLU B N 1
ATOM 4447 C CA . GLU B 1 253 ? 12.938 6.711 -10.93 1 87.62 253 GLU B CA 1
ATOM 4448 C C . GLU B 1 253 ? 12.852 8.078 -10.266 1 87.62 253 GLU B C 1
ATOM 4450 O O . GLU B 1 253 ? 13.273 9.086 -10.836 1 87.62 253 GLU B O 1
ATOM 4455 N N . LYS B 1 254 ? 12.398 8.141 -9.055 1 86.75 254 LYS B N 1
ATOM 4456 C CA . LYS B 1 254 ? 12.242 9.383 -8.305 1 86.75 254 LYS B CA 1
ATOM 4457 C C . LYS B 1 254 ? 13.531 9.734 -7.566 1 86.75 254 LYS B C 1
ATOM 4459 O O . LYS B 1 254 ? 13.633 10.812 -6.973 1 86.75 254 LYS B O 1
ATOM 4464 N N . GLY B 1 255 ? 14.438 8.781 -7.586 1 91.06 255 GLY B N 1
ATOM 4465 C CA . GLY B 1 255 ? 15.727 9.016 -6.949 1 91.06 255 GLY B CA 1
ATOM 4466 C C . GLY B 1 255 ? 15.672 8.875 -5.438 1 91.06 255 GLY B C 1
ATOM 4467 O O . GLY B 1 255 ? 16.547 9.398 -4.734 1 91.06 255 GLY B O 1
ATOM 4468 N N . TYR B 1 256 ? 14.672 8.242 -4.902 1 91.69 256 TYR B N 1
ATOM 4469 C CA . TYR B 1 256 ? 14.555 8.062 -3.461 1 91.69 256 TYR B CA 1
ATOM 4470 C C . TYR B 1 256 ? 15.617 7.098 -2.943 1 91.69 256 TYR B C 1
ATOM 4472 O O . TYR B 1 256 ? 16.203 7.32 -1.881 1 91.69 256 TYR B O 1
ATOM 4480 N N . VAL B 1 257 ? 15.812 6.043 -3.713 1 97.38 257 VAL B N 1
ATOM 4481 C CA . VAL B 1 257 ? 16.75 4.98 -3.346 1 97.38 257 VAL B CA 1
ATOM 4482 C C . VAL B 1 257 ? 17.5 4.5 -4.586 1 97.38 257 VAL B C 1
ATOM 4484 O O . VAL B 1 257 ? 17.125 4.844 -5.711 1 97.38 257 VAL B O 1
ATOM 4487 N N . VAL B 1 258 ? 18.562 3.814 -4.371 1 98.06 258 VAL B N 1
ATOM 4488 C CA . VAL B 1 258 ? 19.25 3.088 -5.43 1 98.06 258 VAL B CA 1
ATOM 4489 C C . VAL B 1 258 ? 19.203 1.589 -5.141 1 98.06 258 VAL B C 1
ATOM 4491 O O . VAL B 1 258 ? 19.047 1.177 -3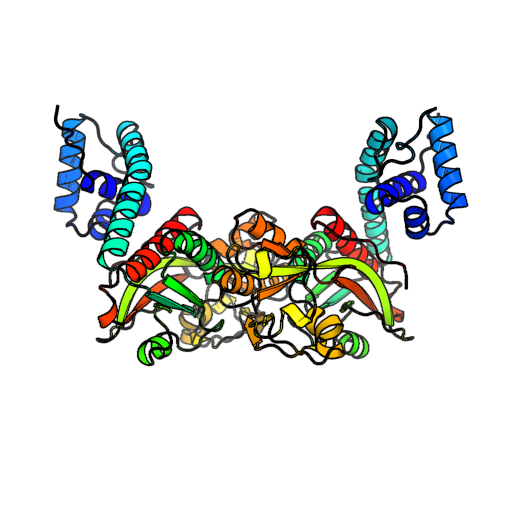.992 1 98.06 258 VAL B O 1
ATOM 4494 N N . HIS B 1 259 ? 19.266 0.797 -6.156 1 98.06 259 HIS B N 1
ATOM 4495 C CA . HIS B 1 259 ? 19.281 -0.647 -5.949 1 98.06 259 HIS B CA 1
ATOM 4496 C C . HIS B 1 259 ? 20.625 -1.248 -6.324 1 98.06 259 HIS B C 1
ATOM 4498 O O . HIS B 1 259 ? 21.375 -0.668 -7.121 1 98.06 259 HIS B O 1
ATOM 4504 N N . ARG B 1 260 ? 20.969 -2.344 -5.711 1 98.44 260 ARG B N 1
ATOM 4505 C CA . ARG B 1 260 ? 22.172 -3.113 -6.008 1 98.44 260 ARG B CA 1
ATOM 4506 C C . ARG B 1 260 ? 21.875 -4.609 -6.004 1 98.44 260 ARG B C 1
ATOM 4508 O O . ARG B 1 260 ? 21 -5.074 -5.27 1 98.44 260 ARG B O 1
ATOM 4515 N N . GLN B 1 261 ? 22.625 -5.277 -6.84 1 98.12 261 GLN B N 1
ATOM 4516 C CA . GLN B 1 261 ? 22.547 -6.734 -6.871 1 98.12 261 GLN B CA 1
ATOM 4517 C C . GLN B 1 261 ? 23.062 -7.348 -5.574 1 98.12 261 GLN B C 1
ATOM 4519 O O . GLN B 1 261 ? 24.047 -6.867 -5 1 98.12 261 GLN B O 1
ATOM 4524 N N . ILE B 1 262 ? 22.375 -8.359 -5.094 1 98.38 262 ILE B N 1
ATOM 4525 C CA . ILE B 1 262 ? 22.844 -9.086 -3.914 1 98.38 262 ILE B CA 1
ATOM 4526 C C . ILE B 1 262 ? 23.531 -10.375 -4.34 1 98.38 262 ILE B C 1
ATOM 4528 O O . ILE B 1 262 ? 22.891 -11.281 -4.895 1 98.38 262 ILE B O 1
ATOM 4532 N N . THR B 1 263 ? 24.812 -10.477 -4.113 1 97.19 263 THR B N 1
ATOM 4533 C CA . THR B 1 263 ? 25.734 -11.547 -4.5 1 97.19 263 THR B CA 1
ATOM 4534 C C . THR B 1 263 ? 26.031 -11.484 -5.996 1 97.19 263 THR B C 1
ATOM 4536 O O . THR B 1 263 ? 25.312 -10.836 -6.754 1 97.19 263 THR B O 1
ATOM 4539 N N . ALA B 1 264 ? 26.984 -12.18 -6.418 1 95.88 264 ALA B N 1
ATOM 4540 C CA . ALA B 1 264 ? 27.453 -12.148 -7.805 1 95.88 264 ALA B CA 1
ATOM 4541 C C . ALA B 1 264 ? 26.438 -12.82 -8.734 1 95.88 264 ALA B C 1
ATOM 4543 O O . ALA B 1 264 ? 26.281 -12.414 -9.891 1 95.88 264 ALA B O 1
ATOM 4544 N N . ASP B 1 265 ? 25.719 -13.773 -8.273 1 94.88 265 ASP B N 1
ATOM 4545 C CA . ASP B 1 265 ? 24.766 -14.523 -9.094 1 94.88 265 ASP B CA 1
ATOM 4546 C C . ASP B 1 265 ? 23.359 -13.977 -8.922 1 94.88 265 ASP B C 1
ATOM 4548 O O . ASP B 1 265 ? 22.406 -14.531 -9.469 1 94.88 265 ASP B O 1
ATOM 4552 N N . GLY B 1 266 ? 23.234 -12.992 -8.156 1 96.56 266 GLY B N 1
ATOM 4553 C CA . GLY B 1 266 ? 21.906 -12.469 -7.859 1 96.56 266 GLY B CA 1
ATOM 4554 C C . GLY B 1 266 ? 21.172 -13.266 -6.793 1 96.56 266 GLY B C 1
ATOM 4555 O O . GLY B 1 266 ? 21.547 -14.406 -6.492 1 96.56 266 GLY B O 1
ATOM 4556 N N . LEU B 1 267 ? 20.234 -12.609 -6.129 1 97.06 267 LEU B N 1
ATOM 4557 C CA . LEU B 1 267 ? 19.312 -13.273 -5.207 1 97.06 267 LEU B CA 1
ATOM 4558 C C . LEU B 1 267 ? 17.953 -13.477 -5.855 1 97.06 267 LEU B C 1
ATOM 4560 O O . LEU B 1 267 ? 17.203 -12.508 -6.062 1 97.06 267 LEU B O 1
ATOM 4564 N N . GLN B 1 268 ? 17.656 -14.727 -6.16 1 94.88 268 GLN B N 1
ATOM 4565 C CA . GLN B 1 268 ? 16.422 -15.047 -6.863 1 94.88 268 GLN B CA 1
ATOM 4566 C C . GLN B 1 268 ? 15.398 -15.664 -5.914 1 94.88 268 GLN B C 1
ATOM 4568 O O . GLN B 1 268 ? 15.75 -16.469 -5.047 1 94.88 268 GLN B O 1
ATOM 4573 N N . SER B 1 269 ? 14.188 -15.203 -6.094 1 94.81 269 SER B N 1
ATOM 4574 C CA . SER B 1 269 ? 13.047 -15.789 -5.395 1 94.81 269 SER B CA 1
ATOM 4575 C C . SER B 1 269 ? 12.086 -16.469 -6.371 1 94.81 269 SER B C 1
ATOM 4577 O O . SER B 1 269 ? 12.062 -16.125 -7.559 1 94.81 269 SER B O 1
ATOM 4579 N N . LYS B 1 270 ? 11.414 -17.469 -5.883 1 94.31 270 LYS B N 1
ATOM 4580 C CA . LYS B 1 270 ? 10.461 -18.219 -6.695 1 94.31 270 LYS B CA 1
ATOM 4581 C C . LYS B 1 270 ? 9.07 -18.203 -6.07 1 94.31 270 LYS B C 1
ATOM 4583 O O . LYS B 1 270 ? 8.938 -18.125 -4.848 1 94.31 270 LYS B O 1
ATOM 4588 N N . LEU B 1 271 ? 8.102 -18.234 -6.934 1 95.06 271 LEU B N 1
ATOM 4589 C CA . LEU B 1 271 ? 6.719 -18.297 -6.465 1 95.06 271 LEU B CA 1
ATOM 4590 C C . LEU B 1 271 ? 5.965 -19.438 -7.152 1 95.06 271 LEU B C 1
ATOM 4592 O O . LEU B 1 271 ? 6.113 -19.641 -8.359 1 95.06 271 LEU B O 1
ATOM 4596 N N . TYR B 1 272 ? 5.211 -20.141 -6.336 1 95 272 TYR B N 1
ATOM 4597 C CA . TYR B 1 272 ? 4.363 -21.234 -6.793 1 95 272 TYR B CA 1
ATOM 4598 C C . TYR B 1 272 ? 2.936 -21.062 -6.285 1 95 272 TYR B C 1
ATOM 4600 O O . TYR B 1 272 ? 2.713 -20.5 -5.215 1 95 272 TYR B O 1
ATOM 4608 N N . ALA B 1 273 ? 2.031 -21.562 -7.066 1 95.88 273 ALA B N 1
ATOM 4609 C CA . ALA B 1 273 ? 0.678 -21.797 -6.574 1 95.88 273 ALA B CA 1
ATOM 4610 C C . ALA B 1 273 ? 0.511 -23.25 -6.117 1 95.88 273 ALA B C 1
ATOM 4612 O O . ALA B 1 273 ? 0.75 -24.188 -6.891 1 95.88 273 ALA B O 1
ATOM 4613 N N . ALA B 1 274 ? 0.209 -23.406 -4.852 1 95.81 274 ALA B N 1
ATOM 4614 C CA . ALA B 1 274 ? -0.06 -24.734 -4.305 1 95.81 274 ALA B CA 1
ATOM 4615 C C . ALA B 1 274 ? -1.559 -25.016 -4.254 1 95.81 274 ALA B C 1
ATOM 4617 O O . ALA B 1 274 ? -2.338 -24.188 -3.775 1 95.81 274 ALA B O 1
ATOM 4618 N N . ILE B 1 275 ? -1.961 -26.172 -4.762 1 96.5 275 ILE B N 1
ATOM 4619 C CA . ILE B 1 275 ? -3.352 -26.609 -4.742 1 96.5 275 ILE B CA 1
ATOM 4620 C C . ILE B 1 275 ? -3.426 -28.062 -4.316 1 96.5 275 ILE B C 1
ATOM 4622 O O . ILE B 1 275 ? -2.484 -28.828 -4.535 1 96.5 275 ILE B O 1
ATOM 4626 N N . ARG B 1 276 ? -4.543 -28.375 -3.629 1 95.38 276 ARG B N 1
ATOM 4627 C CA . ARG B 1 276 ? -4.711 -29.797 -3.334 1 95.38 276 ARG B CA 1
ATOM 4628 C C . ARG B 1 276 ? -4.734 -30.625 -4.617 1 95.38 276 ARG B C 1
ATOM 4630 O O . ARG B 1 276 ? -5.352 -30.219 -5.605 1 95.38 276 ARG B O 1
ATOM 4637 N N . THR B 1 277 ? -4.09 -31.781 -4.57 1 93.88 277 THR B N 1
ATOM 4638 C CA . THR B 1 277 ? -4.012 -32.656 -5.742 1 93.88 277 THR B CA 1
ATOM 4639 C C . THR B 1 277 ? -5.406 -33.062 -6.215 1 93.88 277 THR B C 1
ATOM 4641 O O . THR B 1 277 ? -5.66 -33.125 -7.418 1 93.88 277 THR B O 1
ATOM 4644 N N . GLU B 1 278 ? -6.352 -33.219 -5.391 1 91.5 278 GLU B N 1
ATOM 4645 C CA . GLU B 1 278 ? -7.707 -33.656 -5.715 1 91.5 278 GLU B CA 1
ATOM 4646 C C . GLU B 1 278 ? -8.477 -32.531 -6.438 1 91.5 278 GLU B C 1
ATOM 4648 O O . GLU B 1 278 ? -9.5 -32.812 -7.07 1 91.5 278 GLU B O 1
ATOM 4653 N N . ASP B 1 279 ? -7.965 -31.328 -6.309 1 91.75 279 ASP B N 1
ATOM 4654 C CA . ASP B 1 279 ? -8.68 -30.188 -6.883 1 91.75 279 ASP B CA 1
ATOM 4655 C C . ASP B 1 279 ? -8.039 -29.75 -8.195 1 91.75 279 ASP B C 1
ATOM 4657 O O . ASP B 1 279 ? -8.469 -28.766 -8.805 1 91.75 279 ASP B O 1
ATOM 4661 N N . THR B 1 280 ? -7.066 -30.438 -8.727 1 90.31 280 THR B N 1
ATOM 4662 C CA . THR B 1 280 ? -6.277 -30.016 -9.883 1 90.31 280 THR B CA 1
ATOM 4663 C C . THR B 1 280 ? -7.129 -30 -11.148 1 90.31 280 THR B C 1
ATOM 4665 O O . THR B 1 280 ? -6.766 -29.375 -12.141 1 90.31 280 THR B O 1
ATOM 4668 N N . ASP B 1 281 ? -8.219 -30.656 -11.102 1 86.56 281 ASP B N 1
ATOM 4669 C CA . ASP B 1 281 ? -9.062 -30.75 -12.289 1 86.56 281 ASP B CA 1
ATOM 4670 C C . ASP B 1 281 ? -10.055 -29.594 -12.344 1 86.56 281 ASP B C 1
ATOM 4672 O O . ASP B 1 281 ? -10.773 -29.438 -13.336 1 86.56 281 ASP B O 1
ATOM 4676 N N . LYS B 1 282 ? -10.102 -28.781 -11.312 1 88.5 282 LYS B N 1
ATOM 4677 C CA . LYS B 1 282 ? -11 -27.641 -11.312 1 88.5 282 LYS B CA 1
ATOM 4678 C C . LYS B 1 282 ? -10.492 -26.547 -12.234 1 88.5 282 LYS B C 1
ATOM 4680 O O . LYS B 1 282 ? -9.414 -25.984 -12.008 1 88.5 282 LYS B O 1
ATOM 4685 N N . SER B 1 283 ? -11.266 -26.219 -13.211 1 88.19 283 SER B N 1
ATOM 4686 C CA . SER B 1 283 ? -10.859 -25.312 -14.273 1 88.19 283 SER B CA 1
ATOM 4687 C C . SER B 1 283 ? -10.617 -23.906 -13.742 1 88.19 283 SER B C 1
ATOM 4689 O O . SER B 1 283 ? -9.703 -23.203 -14.188 1 88.19 283 SER B O 1
ATOM 4691 N N . TYR B 1 284 ? -11.461 -23.438 -12.75 1 91.06 284 TYR B N 1
ATOM 4692 C CA . TYR B 1 284 ? -11.32 -22.078 -12.266 1 91.06 284 TYR B CA 1
ATOM 4693 C C . TYR B 1 284 ? -10.023 -21.906 -11.484 1 91.06 284 TYR B C 1
ATOM 4695 O O . TYR B 1 284 ? -9.414 -20.828 -11.508 1 91.06 284 TYR B O 1
ATOM 4703 N N . LEU B 1 285 ? -9.531 -22.984 -10.859 1 93.19 285 LEU B N 1
ATOM 4704 C CA . LEU B 1 285 ? -8.25 -22.922 -10.156 1 93.19 285 LEU B CA 1
ATOM 4705 C C . LEU B 1 285 ? -7.094 -22.781 -11.133 1 93.19 285 LEU B C 1
ATOM 4707 O O . LEU B 1 285 ? -6.23 -21.922 -10.969 1 93.19 285 LEU B O 1
ATOM 4711 N N . ASN B 1 286 ? -7.156 -23.562 -12.148 1 90.62 286 ASN B N 1
ATOM 4712 C CA . ASN B 1 286 ? -6.117 -23.516 -13.172 1 90.62 286 ASN B CA 1
ATOM 4713 C C . ASN B 1 286 ? -6.113 -22.188 -13.922 1 90.62 286 ASN B C 1
ATOM 4715 O O . ASN B 1 286 ? -5.051 -21.641 -14.219 1 90.62 286 ASN B O 1
ATOM 4719 N N . ASN B 1 287 ? -7.25 -21.766 -14.172 1 91 287 ASN B N 1
ATOM 4720 C CA . ASN B 1 287 ? -7.352 -20.484 -14.867 1 91 287 ASN B CA 1
ATOM 4721 C C . ASN B 1 287 ? -6.801 -19.344 -14.023 1 91 287 ASN B C 1
ATOM 4723 O O . ASN B 1 287 ? -6.16 -18.438 -14.539 1 91 287 ASN B O 1
ATOM 4727 N N . PHE B 1 288 ? -7.082 -19.344 -12.703 1 95.19 288 PHE B N 1
ATOM 4728 C CA . PHE B 1 288 ? -6.559 -18.312 -11.828 1 95.19 288 PHE B CA 1
ATOM 4729 C C . PHE B 1 288 ? -5.035 -18.297 -11.844 1 95.19 288 PHE B C 1
ATOM 4731 O O . PHE B 1 288 ? -4.414 -17.234 -11.93 1 95.19 288 PHE B O 1
ATOM 4738 N N . CYS B 1 289 ? -4.457 -19.453 -11.812 1 94.75 289 CYS B N 1
ATOM 4739 C CA . CYS B 1 289 ? -3.006 -19.562 -11.898 1 94.75 289 CYS B CA 1
ATOM 4740 C C . CYS B 1 289 ? -2.484 -18.969 -13.203 1 94.75 289 CYS B C 1
ATOM 4742 O O . CYS B 1 289 ? -1.476 -18.266 -13.203 1 94.75 289 CYS B O 1
ATOM 4744 N N . GLN B 1 290 ? -3.162 -19.234 -14.25 1 91.38 290 GLN B N 1
ATOM 4745 C CA . GLN B 1 290 ? -2.781 -18.719 -15.555 1 91.38 290 GLN B CA 1
ATOM 4746 C C . GLN B 1 290 ? -2.877 -17.188 -15.578 1 91.38 290 GLN B C 1
ATOM 4748 O O . GLN B 1 290 ? -1.992 -16.516 -16.109 1 91.38 290 GLN B O 1
ATOM 4753 N N . ILE B 1 291 ? -3.924 -16.656 -14.992 1 93.88 291 ILE B N 1
ATOM 4754 C CA . ILE B 1 291 ? -4.125 -15.211 -14.938 1 93.88 291 ILE B CA 1
ATOM 4755 C C . ILE B 1 291 ? -2.98 -14.562 -14.164 1 93.88 291 ILE B C 1
ATOM 4757 O O . ILE B 1 291 ? -2.434 -13.539 -14.602 1 93.88 291 ILE B O 1
ATOM 4761 N N . ILE B 1 292 ? -2.621 -15.164 -13.031 1 95.31 292 ILE B N 1
ATOM 4762 C CA . ILE B 1 292 ? -1.529 -14.633 -12.227 1 95.31 292 ILE B CA 1
ATOM 4763 C C . ILE B 1 292 ? -0.252 -14.57 -13.055 1 95.31 292 ILE B C 1
ATOM 4765 O O . ILE B 1 292 ? 0.45 -13.555 -13.062 1 95.31 292 ILE B O 1
ATOM 4769 N N . ARG B 1 293 ? 0.006 -15.594 -13.727 1 91.31 293 ARG B N 1
ATOM 4770 C CA . ARG B 1 293 ? 1.223 -15.672 -14.531 1 91.31 293 ARG B CA 1
ATOM 4771 C C . ARG B 1 293 ? 1.213 -14.625 -15.641 1 91.31 293 ARG B C 1
ATOM 4773 O O . ARG B 1 293 ? 2.184 -13.883 -15.812 1 91.31 293 ARG B O 1
ATOM 4780 N N . GLU B 1 294 ? 0.16 -14.578 -16.359 1 86.06 294 GLU B N 1
ATOM 4781 C CA . GLU B 1 294 ? 0.054 -13.664 -17.484 1 86.06 294 GLU B CA 1
ATOM 4782 C C . GLU B 1 294 ? 0.129 -12.211 -17.031 1 86.06 294 GLU B C 1
ATOM 4784 O O . GLU B 1 294 ? 0.85 -11.406 -17.625 1 86.06 294 GLU B O 1
ATOM 4789 N N . ARG B 1 295 ? -0.58 -11.906 -15.977 1 88.75 295 ARG B N 1
ATOM 4790 C CA . ARG B 1 295 ? -0.559 -10.547 -15.445 1 88.75 295 ARG B CA 1
ATOM 4791 C C . ARG B 1 295 ? 0.815 -10.203 -14.875 1 88.75 295 ARG B C 1
ATOM 4793 O O . ARG B 1 295 ? 1.293 -9.078 -15.039 1 88.75 295 ARG B O 1
ATOM 4800 N N . GLY B 1 296 ? 1.371 -11.117 -14.219 1 90.69 296 GLY B N 1
ATOM 4801 C CA . GLY B 1 296 ? 2.713 -10.898 -13.703 1 90.69 296 GLY B CA 1
ATOM 4802 C C . GLY B 1 296 ? 3.715 -10.531 -14.789 1 90.69 296 GLY B C 1
ATOM 4803 O O . GLY B 1 296 ? 4.367 -9.492 -14.711 1 90.69 296 GLY B O 1
ATOM 4804 N N . PHE B 1 297 ? 3.752 -11.32 -15.82 1 86.19 297 PHE B N 1
ATOM 4805 C CA . PHE B 1 297 ? 4.727 -11.117 -16.891 1 86.19 297 PHE B CA 1
ATOM 4806 C C . PHE B 1 297 ? 4.391 -9.867 -17.688 1 86.19 297 PHE B C 1
ATOM 48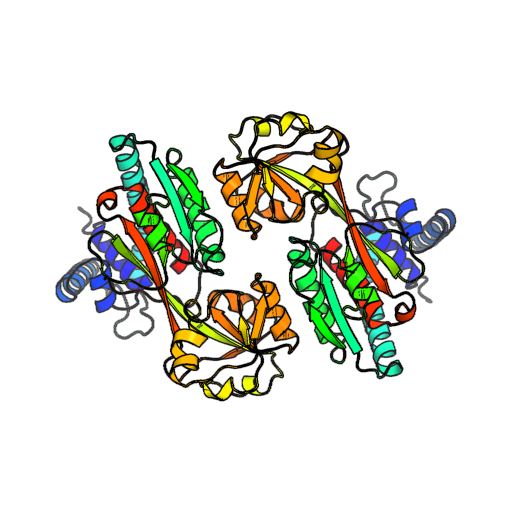08 O O . PHE B 1 297 ? 5.289 -9.195 -18.203 1 86.19 297 PHE B O 1
ATOM 4815 N N . ALA B 1 298 ? 3.182 -9.492 -17.75 1 83.56 298 ALA B N 1
ATOM 4816 C CA . ALA B 1 298 ? 2.762 -8.32 -18.5 1 83.56 298 ALA B CA 1
ATOM 4817 C C . ALA B 1 298 ? 3.098 -7.031 -17.75 1 83.56 298 ALA B C 1
ATOM 4819 O O . ALA B 1 298 ? 3.488 -6.035 -18.375 1 83.56 298 ALA B O 1
ATOM 4820 N N . ASP B 1 299 ? 2.994 -7.086 -16.438 1 88.88 299 ASP B N 1
ATOM 4821 C CA . ASP B 1 299 ? 2.957 -5.828 -15.703 1 88.88 299 ASP B CA 1
ATOM 4822 C C . ASP B 1 299 ? 4.242 -5.625 -14.906 1 88.88 299 ASP B C 1
ATOM 4824 O O . ASP B 1 299 ? 4.602 -4.492 -14.578 1 88.88 299 ASP B O 1
ATOM 4828 N N . LEU B 1 300 ? 4.887 -6.738 -14.57 1 90.88 300 LEU B N 1
ATOM 4829 C CA . LEU B 1 300 ? 6.008 -6.617 -13.648 1 90.88 300 LEU B CA 1
ATOM 4830 C C . LEU B 1 300 ? 7.336 -6.758 -14.383 1 90.88 300 LEU B C 1
ATOM 4832 O O . LEU B 1 300 ? 7.523 -7.695 -15.164 1 90.88 300 LEU B O 1
ATOM 4836 N N . PRO B 1 301 ? 8.242 -5.91 -14.148 1 88.19 301 PRO B N 1
ATOM 4837 C CA . PRO B 1 301 ? 9.562 -6.027 -14.766 1 88.19 301 PRO B CA 1
ATOM 4838 C C . PRO B 1 301 ? 10.445 -7.074 -14.086 1 88.19 301 PRO B C 1
ATOM 4840 O O . PRO B 1 301 ? 10.336 -7.285 -12.875 1 88.19 301 PRO B O 1
ATOM 4843 N N . GLY B 1 302 ? 11.289 -7.672 -14.898 1 86.5 302 GLY B N 1
ATOM 4844 C CA . GLY B 1 302 ? 12.383 -8.469 -14.375 1 86.5 302 GLY B CA 1
ATOM 4845 C C . GLY B 1 302 ? 11.961 -9.859 -13.938 1 86.5 302 GLY B C 1
ATOM 4846 O O . GLY B 1 302 ? 12.617 -10.477 -13.094 1 86.5 302 GLY B O 1
ATOM 4847 N N . LEU B 1 303 ? 10.867 -10.344 -14.398 1 90.88 303 LEU B N 1
ATOM 4848 C CA . LEU B 1 303 ? 10.43 -11.695 -14.055 1 90.88 303 LEU B CA 1
ATOM 4849 C C . LEU B 1 303 ? 11.117 -12.727 -14.945 1 90.88 303 LEU B C 1
ATOM 4851 O O . LEU B 1 303 ? 11.57 -12.406 -16.047 1 90.88 303 LEU B O 1
ATOM 4855 N N . SER B 1 304 ? 11.242 -13.906 -14.375 1 90.5 304 SER B N 1
ATOM 4856 C CA . SER B 1 304 ? 11.758 -15.039 -15.148 1 90.5 304 SER B CA 1
ATOM 4857 C C . SER B 1 304 ? 10.859 -16.266 -14.992 1 90.5 304 SER B C 1
ATOM 4859 O O . SER B 1 304 ? 10.156 -16.406 -13.984 1 90.5 304 SER B O 1
ATOM 4861 N N . GLU B 1 305 ? 10.914 -17.094 -15.953 1 87.94 305 GLU B N 1
ATOM 4862 C CA . GLU B 1 305 ? 10.086 -18.297 -15.945 1 87.94 305 GLU B CA 1
ATOM 4863 C C . GLU B 1 305 ? 10.672 -19.359 -15.023 1 87.94 305 GLU B C 1
ATOM 4865 O O . GLU B 1 305 ? 11.891 -19.438 -14.844 1 87.94 305 GLU B O 1
ATOM 4870 N N . LEU B 1 306 ? 9.711 -20.078 -14.43 1 89.06 306 LEU B N 1
ATOM 4871 C CA . LEU B 1 306 ? 10.109 -21.234 -13.609 1 89.06 306 LEU B CA 1
ATOM 4872 C C . LEU B 1 306 ? 9.883 -22.531 -14.367 1 89.06 306 LEU B C 1
ATOM 4874 O O . LEU B 1 306 ? 8.922 -22.656 -15.125 1 89.06 306 LEU B O 1
ATOM 4878 N N . GLU B 1 307 ? 10.797 -23.453 -14.125 1 79.25 307 GLU B N 1
ATOM 4879 C CA . GLU B 1 307 ? 10.625 -24.797 -14.672 1 79.25 307 GLU B CA 1
ATOM 4880 C C . GLU B 1 307 ? 9.508 -25.547 -13.953 1 79.25 307 GLU B C 1
ATOM 4882 O O . GLU B 1 307 ? 9.289 -25.344 -12.75 1 79.25 307 GLU B O 1
ATOM 4887 N N . PRO B 1 308 ? 8.773 -26.344 -14.797 1 74.5 308 PRO B N 1
ATOM 4888 C CA . PRO B 1 308 ? 7.75 -27.172 -14.141 1 74.5 308 PRO B CA 1
ATOM 4889 C C . PRO B 1 308 ? 8.328 -28.078 -13.062 1 74.5 308 PRO B C 1
ATOM 4891 O O . PRO B 1 308 ? 9.477 -28.516 -13.172 1 74.5 308 PRO B O 1
ATOM 4894 N N . VAL B 1 309 ? 7.582 -28.219 -11.906 1 71.12 309 VAL B N 1
ATOM 4895 C CA . VAL B 1 309 ? 8.016 -29.078 -10.812 1 71.12 309 VAL B CA 1
ATOM 4896 C C . VAL B 1 309 ? 7.434 -30.484 -10.992 1 71.12 309 VAL B C 1
ATOM 4898 O O . VAL B 1 309 ? 6.328 -30.641 -11.508 1 71.12 309 VAL B O 1
#

InterPro domains:
  IPR000847 LysR, HTH, N-terminal domain [PF00126] (7-66)
  IPR000847 LysR, HTH, N-terminal domain [PR00039] (22-33)
  IPR000847 LysR, HTH, N-terminal domain [PR00039] (33-43)
  IPR000847 LysR, HTH, N-terminal domain [PR00039] (43-54)
  IPR000847 LysR, HTH, N-terminal domain [PS50931] (5-62)
  IPR005119 LysR, substrate-binding [PF03466] (91-295)
  IPR036388 Winged helix-like DNA-binding domain superfamily [G3DSA:1.10.10.10] (4-89)
  IPR036390 Winged helix DNA-binding domain superfamily [SSF46785] (4-115)
  IPR037406 HTH-type transcriptional regulator MetR, PBP2 domain [cd08441] (96-292)

Solvent-accessible surface area (backbone atoms only — not comparable to full-atom values): 33666 Å² total; per-residue (Å²): 130,82,71,87,76,46,71,67,56,31,52,48,45,51,31,32,67,74,57,47,30,69,62,55,18,12,57,71,70,74,40,50,48,67,58,43,51,49,53,50,46,53,53,19,60,72,71,70,42,64,45,45,49,84,90,41,87,72,55,40,61,28,74,67,26,46,54,47,40,53,47,25,67,58,45,50,59,51,51,54,48,51,52,48,50,50,46,46,62,71,54,67,52,69,43,73,44,28,34,23,34,56,54,89,70,48,55,76,50,48,49,59,31,52,60,62,44,43,80,76,38,73,57,41,45,51,44,72,40,64,65,86,39,94,52,36,66,59,31,41,77,68,67,69,27,50,36,19,47,36,65,69,82,75,88,46,87,62,46,39,60,40,59,46,36,23,36,40,39,26,33,36,31,16,68,85,38,78,67,60,77,43,68,56,39,52,64,71,70,43,61,87,36,36,40,45,38,59,83,63,63,55,82,78,33,66,62,44,49,74,47,21,50,83,68,72,50,80,48,52,76,44,64,35,87,44,68,70,57,45,52,50,35,16,42,41,66,66,29,31,37,71,46,50,47,56,76,46,48,74,40,42,78,72,60,47,34,41,75,28,40,33,38,93,85,50,38,76,46,47,36,28,41,36,29,45,44,92,53,68,78,41,62,70,62,53,47,49,53,50,42,39,32,53,49,39,64,72,72,40,64,72,61,41,84,51,70,84,116,131,84,70,88,76,45,72,68,55,32,52,48,44,52,31,30,68,74,58,47,30,68,60,56,18,12,57,72,70,73,40,51,48,66,58,42,51,50,53,50,46,54,53,20,60,72,70,71,42,62,46,46,50,85,88,40,85,70,56,39,62,29,76,66,25,45,53,48,40,50,47,25,68,58,46,51,58,51,50,52,48,51,51,47,48,49,47,44,62,71,53,67,53,71,42,72,42,28,35,23,31,57,55,88,69,48,55,75,49,47,51,58,33,52,61,62,44,42,79,76,38,74,56,41,45,52,45,73,43,62,69,80,39,93,52,35,67,60,31,41,78,67,68,70,27,51,35,17,47,37,68,70,82,74,89,46,86,64,48,39,60,41,57,48,36,23,39,42,38,25,33,36,30,14,70,85,39,78,67,60,78,41,67,57,39,52,65,72,69,42,60,8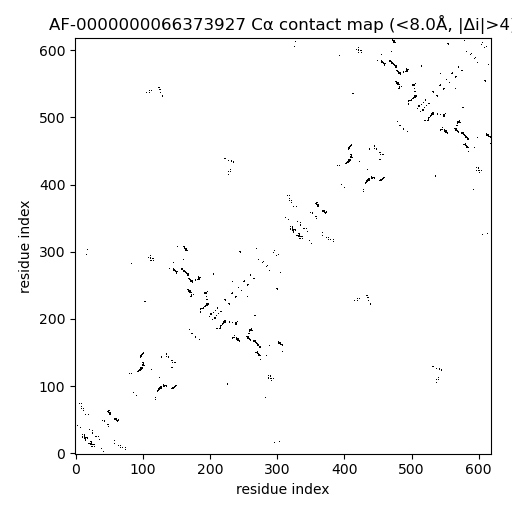9,35,36,39,43,39,60,84,62,62,54,80,78,33,65,61,44,50,72,47,21,50,80,68,72,49,80,48,52,77,45,64,36,88,45,68,70,55,47,53,49,35,15,42,43,66,65,27,31,35,72,46,50,46,56,77,47,49,74,39,42,76,72,59,46,33,41,76,26,38,32,39,95,85,49,37,75,44,47,38,29,42,37,29,45,45,89,53,66,80,40,62,71,60,53,48,49,53,49,42,38,34,54,50,38,66,72,72,41,62,71,61,40,84,52,72,84,116

Foldseek 3Di:
DPDPDDLLVLQLLVLCVLAQDLCRSCLVSVHHSVVSVVVQVVVCVVVVHHQWDDPDVRIGGDPNVVVSNVVSVVVVVVVVLVVLVVLCVVVVDQEEAEEEEADLCLCVLLVVLCVVLCVSCVSYHYYYDDDHDPCQVVCQVVVNGFKYKAQDDDDDDFKFKAFQWKFFKWKKAACPDPCVVPQEAALCNQAAFEEEEAPDDLCSPQCSNPGNVVVPHDHHYHHDSDPVVSLQCRLVVVGMYIDTPQSCVVVVVVNSIDIHAYDPVGRMITIIMMGTPVCVPNPSVVVSSVSSRVSCSVPGPGIHTDRHD/DPDPDDLLVLQLLVLCVLAQDLCRSCLVSVHHSVVSVVVQVVVCVVVVHHQWDDPDVRIGGDPNVVVSNVVSVVVVVVVVLVVLVVLCVVVVDQAEAEEEEADLCLCVLLVVLCVVLCVSCVSYHYYYDDRHDPCQVVCQVVVNGFKYKAQDDDDDDFKFKAFQWKFFKWKKAACPDPCVVPQEAALCNQAAFEEEEAPDDLCSPQCSNPGNVVVPHDHHYHHDSDPVVSLQCRLVVVGMYIDTPQSCVVVVVVNSIDIHAYDPVGRMITIIMMGTPVCVPNPSVVVSSVSSRVSCSVPGPGIHTDRHD

Sequence (618 aa):
MDSIIELRHLKTLLALEETGSVSLAAKRVFLTQSALSHQIRMLENHYGTPLFERKSTPLRFTPVGERLLRLAHELIPQVAVAERDLARITEGEAGELRIAVECHTCFDWLMPAMGEFRPMWPQVELDIVSGFQADPVGLLLQHRADLAIVSEAEKQSSISFHPLFAYEMVGICAPDHPLAAKNVWTAEDFIGETLITYPVPDEMLDLPKKILIPKNINPPRRHSELTIAIIQLVASRRGIAALPYWTVMPYLEKGYVVHRQITADGLQSKLYAAIRTEDTDKSYLNNFCQIIRERGFADLPGLSELEPVMDSIIELRHLKTLLALEETGSVSLAAKRVFLTQSALSHQIRMLENHYGTPLFERKSTPLRFTPVGERLLRLAHELIPQVAVAERDLARITEGEAGELRIAVECHTCFDWLMPAMGEFRPMWPQVELDIVSGFQADPVGLLLQHRADLAIVSEAEKQSSISFHPLFAYEMVGICAPDHPLAAKNVWTAEDFIGETLITYPVPDEMLDLPKKILIPKNINPPRRHSELTIAIIQLVASRRGIAALPYWTVMPYLEKGYVVHRQITADGLQSKLYAAIRTEDTDKSYLNNFCQIIRERGFADLPGLSELEPV

Radius of gyration: 28.43 Å; Cα contacts (8 Å, |Δi|>4): 1080; chains: 2; bounding box: 58×88×76 Å

pLDDT: mean 89.02, std 9.38, range [39.31, 98.75]

Nearest PDB structures (foldseek):
  4ab5-assembly1_A  TM=9.885E-01  e=5.627E-43  Neisseria meningitidis serogroup B
  4ab6-assembly1_B  TM=9.894E-01  e=8.618E-43  Neisseria meningitidis serogroup B
  4ab6-assembly1_A  TM=9.816E-01  e=1.169E-42  Neisseria meningitidis serogroup B
  6g1d-assembly1_A  TM=5.599E-01  e=1.655E-18  Corynebacterium glutamicum
  8sbh-assembly1_B  TM=7.536E-01  e=2.659E-14  Escherichia coli K-12

Secondary structure (DSSP, 8-state):
------HHHHHHHHHHHHHS-HHHHHHHTT--HHHHHHHHHHHHHHHTS-SB-TT-SS--B-HHHHHHHHHHHHHHHHHHHHHHHHHHHHH---EEEEEEE--SSTHHHHHHHHHHHHHH-TTEEEEEEEEE-S-HHHHHHTTS-SEEEES----BTTEEEEEEEEEEEEEEE-TTSGGGG-SEE-GGGGTTSPEEE-SS-GGGSHIIIIIIGGGT----EEE-S-HHHHHHHHHTTS-BEEEEHHHHHHHHHTTS-EEEEESTT-EEEEEEEEEEGGGTT-HHHHHHHHHHHHHHHHH-TTEEPPPP-/------HHHHHHHHHHHHHS-HHHHHHHTT--HHHHHHHHHHHHHHHTS-SB-TT-SS--B-HHHHHHHHHHHHHHHHHHHHHHHHHHHHH---EEEEEEE--SSTHHHHHHHHHHHHHH-TTEEEEEE-SS-S-HHHHHHTTS-SEEEES----BTTEEEEEEEEEEEEEEE-TTSGGGG-SEE-GGGGTTSPEEE-SS-GGG-HIIIIIIGGGT----EEE-S-HHHHHHHHHTTS-BEEEEHHHHHHHHHTTS-EEEEESTT-EEEEEEEEEEGGGTT-HHHHHHHHHHHHHHHHH-TTEEPPPP-